Protein AF-A0AAN2BIT8-F1 (afdb_monomer_lite)

InterPro domains:
  IPR032033 Cytochrome P460 [PF16694] (123-231)
  IPR032033 Cytochrome P460 [PF16694] (244-374)
  IPR032033 Cytochrome P460 [PF16694] (417-522)
  IPR032033 Cytochrome P460 [PF16694] (546-663)
  IPR036280 Multiheme cytochrome superfamily [SSF48695] (212-654)
  IPR038142 Cytochrome P460 superfamily [G3DSA:3.50.70.20] (88-238)
  IPR038142 Cytochrome P460 superfamily [G3DSA:3.50.70.20] (239-395)
  IPR038142 Cytochrome P460 superfamily [G3DSA:3.50.70.20] (396-538)
  IPR038142 Cytochrome P460 superfamily [G3DSA:3.50.70.20] (539-670)

Sequence (674 aa):
MKHFAIKGKAPLAKLASVALLASTIVACDGKPITVSVGDSSSMAMSSSSALHQNSSSMMPSSSSEAHSMMSHGHSSSTPAPHEFKAVISDFIGYSDWHETDYSIGATHPYLGGAHLGEASNSDDYMRKTFMNATAYQSKGDSEFAIGSIIVKETFTFAHSEHGLIKTLAPTGGLLAMVKRGGSAYDYAEGWEWFILDNDLKSVLAQGQSPADKNCVSCHELAGNGGNDFVFARSEYEIDTHIFKDYKNWELIDYNTTPQNLDGWAHIDNADLRRTFQKQRLAYPDKHGNMHYPTGTTLIKEITKDGKVEQLVAMVKRGGKFNPEGAHWEYFILDPHDASKVVVNDAGESMRGALTDCNACHSAATGEKGIDHVFKHSDAVFNSHAEKTEYIASNATFSNYKNWHLADYVLGNHNPFIGEAHGNAQPDYVRAVFQNEKAHKMLHDAYYPIGSVIIKETFSTTKGIKKLADAGGVLAMVKRGGNFNPDHNGWEWLELTHEGKISKRSAELKNGACNVCHAKATGSAGIDYSFTKPSEVTTTIHDLKHFKTWPLIGDEKGTGSVHGGHNRKTYKKQGHASPYIFKEGQYPVGTTFVKQVFDSTGNTTRIVAMVKRGGDYDPANNNWEWFILNNDASSITSQGPSLSPTCTSCHAKAAANRGMDYVYPHANDPVPAPH

pLDDT: mean 78.17, std 20.37, range [24.12, 97.69]

Radius of gyration: 34.21 Å; chains: 1; bounding box: 90×78×110 Å

Structure (mmCIF, N/CA/C/O backbone):
data_AF-A0AAN2BIT8-F1
#
_entry.id   AF-A0AAN2BIT8-F1
#
loop_
_atom_site.group_PDB
_atom_site.id
_atom_site.type_symbol
_atom_site.label_atom_id
_atom_site.label_alt_id
_atom_site.label_comp_id
_atom_site.label_asym_id
_atom_site.label_entity_id
_atom_site.label_seq_id
_atom_site.pdbx_PDB_ins_code
_atom_site.Cartn_x
_atom_site.Cartn_y
_atom_site.Cartn_z
_atom_site.occupancy
_atom_site.B_iso_or_equiv
_atom_site.auth_seq_id
_atom_site.auth_comp_id
_atom_site.auth_asym_id
_atom_site.auth_atom_id
_atom_site.pdbx_PDB_model_num
ATOM 1 N N . MET A 1 1 ? -4.187 42.280 34.106 1.00 36.31 1 MET A N 1
ATOM 2 C CA . MET A 1 1 ? -3.660 41.962 32.759 1.00 36.31 1 MET A CA 1
ATOM 3 C C . MET A 1 1 ? -4.830 41.621 31.848 1.00 36.31 1 MET A C 1
ATOM 5 O O . MET A 1 1 ? -5.759 40.956 32.290 1.00 36.31 1 MET A O 1
ATOM 9 N N . LYS A 1 2 ? -4.836 42.202 30.644 1.00 31.88 2 LYS A N 1
ATOM 10 C CA . LYS A 1 2 ? -5.967 42.257 29.704 1.00 31.88 2 LYS A CA 1
ATOM 11 C C . LYS A 1 2 ? -6.343 40.869 29.168 1.00 31.88 2 LYS A C 1
ATOM 13 O O . LYS A 1 2 ? -5.472 40.128 28.733 1.00 31.88 2 LYS A O 1
ATOM 18 N N . HIS A 1 3 ? -7.641 40.565 29.169 1.00 29.56 3 HIS A N 1
ATOM 19 C CA . HIS A 1 3 ? -8.237 39.440 28.445 1.00 29.56 3 HIS A CA 1
ATOM 20 C C . HIS A 1 3 ? -8.382 39.800 26.960 1.00 29.56 3 HIS A C 1
ATOM 22 O O . HIS A 1 3 ? -8.969 40.832 26.640 1.00 29.56 3 HIS A O 1
ATOM 28 N N . PHE A 1 4 ? -7.897 38.937 26.066 1.00 33.56 4 PHE A N 1
ATOM 29 C CA . PHE A 1 4 ? -8.253 38.951 24.647 1.00 33.56 4 PHE A CA 1
ATOM 30 C C . PHE A 1 4 ? -9.130 37.734 24.352 1.00 33.56 4 PHE A C 1
ATOM 32 O O . PHE A 1 4 ? -8.689 36.595 24.461 1.00 33.56 4 PHE A O 1
ATOM 39 N N . ALA A 1 5 ? -10.386 37.996 23.994 1.00 30.45 5 ALA A N 1
ATOM 40 C CA . ALA A 1 5 ? -11.314 37.005 23.471 1.00 30.45 5 ALA A CA 1
ATOM 41 C C . ALA A 1 5 ? -11.189 36.973 21.942 1.00 30.45 5 ALA A C 1
ATOM 43 O O . ALA A 1 5 ? -11.462 37.974 21.279 1.00 30.45 5 ALA A O 1
ATOM 44 N N . ILE A 1 6 ? -10.802 35.828 21.378 1.00 32.44 6 ILE A N 1
ATOM 45 C CA . ILE A 1 6 ? -10.851 35.588 19.932 1.00 32.44 6 ILE A CA 1
ATOM 46 C C . ILE A 1 6 ? -12.163 34.857 19.629 1.00 32.44 6 ILE A C 1
ATOM 48 O O . ILE A 1 6 ? -12.364 33.712 20.027 1.00 32.44 6 ILE A O 1
ATOM 52 N N . LYS A 1 7 ? -13.076 35.538 18.928 1.00 32.81 7 LYS A N 1
ATOM 53 C CA . LYS A 1 7 ? -14.272 34.937 18.323 1.00 32.81 7 LYS A CA 1
ATOM 54 C C . LYS A 1 7 ? -13.868 34.229 17.027 1.00 32.81 7 LYS A C 1
ATOM 56 O O . LYS A 1 7 ? -13.628 34.894 16.022 1.00 32.81 7 LYS A O 1
ATOM 61 N N . GLY A 1 8 ? -13.831 32.899 17.035 1.00 30.59 8 GLY A N 1
ATOM 62 C CA . GLY A 1 8 ? -13.753 32.090 15.817 1.00 30.59 8 GLY A CA 1
ATOM 63 C C . GLY A 1 8 ? -15.141 31.900 15.202 1.00 30.59 8 GLY A C 1
ATOM 64 O O . GLY A 1 8 ? -16.027 31.334 15.837 1.00 30.59 8 GLY A O 1
ATOM 65 N N . LYS A 1 9 ? -15.344 32.391 13.974 1.00 31.92 9 LYS A N 1
ATOM 66 C CA . LYS A 1 9 ? -16.483 32.019 13.120 1.00 31.92 9 LYS A CA 1
ATOM 67 C C . LYS A 1 9 ? -16.228 30.620 12.546 1.00 31.92 9 LYS A C 1
ATOM 69 O O . LYS A 1 9 ? -15.161 30.384 11.991 1.00 31.92 9 LYS A O 1
ATOM 74 N N . ALA A 1 10 ? -17.209 29.727 12.647 1.00 32.00 10 ALA A N 1
ATOM 75 C CA . ALA A 1 10 ? -17.205 28.446 11.941 1.00 32.00 10 ALA A CA 1
ATOM 76 C C . ALA A 1 10 ? -17.382 28.663 10.421 1.00 32.00 10 ALA A C 1
ATOM 78 O O . ALA A 1 10 ? -18.158 29.546 10.035 1.00 32.00 10 ALA A O 1
ATOM 79 N N . PRO A 1 11 ? -16.715 27.886 9.548 1.00 34.66 11 PRO A N 1
ATOM 80 C CA . PRO A 1 11 ? -16.976 27.942 8.118 1.00 34.66 11 PRO A CA 1
ATOM 81 C C . PRO A 1 11 ? -18.232 27.134 7.762 1.00 34.66 11 PRO A C 1
ATOM 83 O O . PRO A 1 11 ? -18.459 26.038 8.273 1.00 34.66 11 PRO A O 1
ATOM 86 N N . LEU A 1 12 ? -19.047 27.699 6.865 1.00 28.14 12 LEU A N 1
ATOM 87 C CA . LEU A 1 12 ? -20.158 27.017 6.206 1.00 28.14 12 LEU A CA 1
ATOM 88 C C . LEU A 1 12 ? -19.642 25.798 5.427 1.00 28.14 12 LEU A C 1
ATOM 90 O O . LEU A 1 12 ? -18.756 25.928 4.581 1.00 28.14 12 LEU A O 1
ATOM 94 N N . ALA A 1 13 ? -20.261 24.642 5.655 1.00 29.44 13 ALA A N 1
ATOM 95 C CA . ALA A 1 13 ? -20.120 23.474 4.799 1.00 29.44 13 ALA A CA 1
ATOM 96 C C . ALA A 1 13 ? -20.706 23.780 3.408 1.00 29.44 13 ALA A C 1
ATOM 98 O O . ALA A 1 13 ? -21.907 24.019 3.267 1.00 29.44 13 ALA A O 1
ATOM 99 N N . LYS A 1 14 ? -19.858 23.792 2.374 1.00 29.41 14 LYS A N 1
ATOM 100 C CA . LYS A 1 14 ? -20.298 23.754 0.974 1.00 29.41 14 LYS A CA 1
ATOM 101 C C . LYS A 1 14 ? -20.756 22.330 0.654 1.00 29.41 14 LYS A C 1
ATOM 103 O O . LYS A 1 14 ? -19.965 21.399 0.769 1.00 29.41 14 LYS A O 1
ATOM 108 N N . LEU A 1 15 ? -22.010 22.180 0.224 1.00 28.23 15 LEU A N 1
ATOM 109 C CA . LEU A 1 15 ? -22.467 20.985 -0.484 1.00 28.23 15 LEU A CA 1
ATOM 110 C C . LEU A 1 15 ? -21.641 20.834 -1.769 1.00 28.23 15 LEU A C 1
ATOM 112 O O . LEU A 1 15 ? -21.741 21.668 -2.670 1.00 28.23 15 LEU A O 1
ATOM 116 N N . ALA A 1 16 ? -20.848 19.770 -1.861 1.00 27.03 16 ALA A N 1
ATOM 117 C CA . ALA A 1 16 ? -20.318 19.300 -3.131 1.00 27.03 16 ALA A CA 1
ATOM 118 C C . ALA A 1 16 ? -21.430 18.510 -3.835 1.00 27.03 16 ALA A C 1
ATOM 120 O O . ALA A 1 16 ? -21.795 17.418 -3.408 1.00 27.03 16 ALA A O 1
ATOM 121 N N . SER A 1 17 ? -22.005 19.091 -4.889 1.00 26.06 17 SER A N 1
ATOM 122 C CA . SER A 1 17 ? -22.783 18.320 -5.858 1.00 26.06 17 SER A CA 1
ATOM 123 C C . SER A 1 17 ? -21.807 17.464 -6.657 1.00 26.06 17 SER A C 1
ATOM 125 O O . SER A 1 17 ? -20.884 17.995 -7.272 1.00 26.06 17 SER A O 1
ATOM 127 N N . VAL A 1 18 ? -22.002 16.148 -6.623 1.00 25.20 18 VAL A N 1
ATOM 128 C CA . VAL A 1 18 ? -21.320 15.200 -7.505 1.00 25.20 18 VAL A CA 1
ATOM 129 C C . VAL A 1 18 ? -21.822 15.468 -8.922 1.00 25.20 18 VAL A C 1
ATOM 131 O O . VAL A 1 18 ? -22.903 15.029 -9.306 1.00 25.20 18 VAL A O 1
ATOM 134 N N . ALA A 1 19 ? -21.065 16.256 -9.682 1.00 25.56 19 ALA A N 1
ATOM 135 C CA . ALA A 1 19 ? -21.217 16.322 -11.123 1.00 25.56 19 ALA A CA 1
ATOM 136 C C . ALA A 1 19 ? -20.549 15.074 -11.705 1.00 25.56 19 ALA A C 1
ATOM 138 O O . ALA A 1 19 ? -19.343 14.877 -11.552 1.00 25.56 19 ALA A O 1
ATOM 139 N N . LEU A 1 20 ? -21.352 14.223 -12.340 1.00 24.12 20 LEU A N 1
ATOM 140 C CA . LEU A 1 20 ? -20.882 13.130 -13.177 1.00 24.12 20 LEU A CA 1
ATOM 141 C C . LEU A 1 20 ? -20.075 13.757 -14.330 1.00 24.12 20 LEU A C 1
ATOM 143 O O . LEU A 1 20 ? -20.645 14.286 -15.283 1.00 24.12 20 LEU A O 1
ATOM 147 N N . LEU A 1 21 ? -18.747 13.774 -14.213 1.00 24.38 21 LEU A N 1
ATOM 148 C CA . LEU A 1 21 ? -17.860 14.102 -15.324 1.00 24.38 21 LEU A CA 1
ATOM 149 C C . LEU A 1 21 ? -17.888 12.910 -16.280 1.00 24.38 21 LEU A C 1
ATOM 151 O O . LEU A 1 21 ? -17.215 11.905 -16.068 1.00 24.38 21 LEU A O 1
ATOM 155 N N . ALA A 1 22 ? -18.716 13.015 -17.316 1.00 25.75 22 ALA A N 1
ATOM 156 C CA . ALA A 1 22 ? -18.582 12.181 -18.494 1.00 25.75 22 ALA A CA 1
ATOM 157 C C . ALA A 1 22 ? -17.252 12.550 -19.163 1.00 25.75 22 ALA A C 1
ATOM 159 O O . ALA A 1 22 ? -17.131 13.608 -19.781 1.00 25.75 22 ALA A O 1
ATOM 160 N N . SER A 1 23 ? -16.241 11.702 -19.000 1.00 25.84 23 SER A N 1
ATOM 161 C CA . SER A 1 23 ? -15.012 11.785 -19.780 1.00 25.84 23 SER A CA 1
ATOM 162 C C . SER A 1 23 ? -15.363 11.520 -21.242 1.00 25.84 23 SER A C 1
ATOM 164 O O . SER A 1 23 ? -15.655 10.391 -21.629 1.00 25.84 23 SER A O 1
ATOM 166 N N . THR A 1 24 ? -15.366 12.566 -22.062 1.00 24.77 24 THR A N 1
ATOM 167 C CA . THR A 1 24 ? -15.382 12.438 -23.519 1.00 24.77 24 THR A CA 1
ATOM 168 C C . THR A 1 24 ? -14.070 11.809 -23.969 1.00 24.77 24 THR A C 1
ATOM 170 O O . THR A 1 24 ? -13.037 12.473 -24.017 1.00 24.77 24 THR A O 1
ATOM 173 N N . ILE A 1 25 ? -14.125 10.522 -24.301 1.00 29.28 25 ILE A N 1
ATOM 174 C CA . ILE A 1 25 ? -13.135 9.867 -25.151 1.00 29.28 25 ILE A CA 1
ATOM 175 C C . ILE A 1 25 ? -13.378 10.397 -26.566 1.00 29.28 25 ILE A C 1
ATOM 177 O O . ILE A 1 25 ? -14.447 10.181 -27.136 1.00 29.28 25 ILE A O 1
ATOM 181 N N . VAL A 1 26 ? -12.407 11.117 -27.128 1.00 26.45 26 VAL A N 1
ATOM 182 C CA . VAL A 1 26 ? -12.390 11.407 -28.564 1.00 26.45 26 VAL A CA 1
ATOM 183 C C . VAL A 1 26 ? -11.864 10.152 -29.255 1.00 26.45 26 VAL A C 1
ATOM 185 O O . VAL A 1 26 ? -10.661 9.918 -29.298 1.00 26.45 26 VAL A O 1
ATOM 188 N N . ALA A 1 27 ? -12.782 9.328 -29.751 1.00 28.80 27 ALA A N 1
ATOM 189 C CA . ALA A 1 27 ? -12.506 8.350 -30.792 1.00 28.80 27 ALA A CA 1
ATOM 190 C C . ALA A 1 27 ? -13.156 8.865 -32.080 1.00 28.80 27 ALA A C 1
ATOM 192 O O . ALA A 1 27 ? -14.337 9.222 -32.082 1.00 28.80 27 ALA A O 1
ATOM 193 N N . CYS A 1 28 ? -12.368 8.955 -33.151 1.00 38.19 28 CYS A N 1
ATOM 194 C CA . CYS A 1 28 ? -12.875 9.252 -34.482 1.00 38.19 28 CYS A CA 1
ATOM 195 C C . CYS A 1 28 ? -13.764 8.091 -34.958 1.00 38.19 28 CYS A C 1
ATOM 197 O O . CYS A 1 28 ? -13.402 6.929 -34.811 1.00 38.19 28 CYS A O 1
ATOM 199 N N . ASP A 1 29 ? -14.915 8.456 -35.518 1.00 34.12 29 ASP A N 1
ATOM 200 C CA . ASP A 1 29 ? -15.907 7.628 -36.207 1.00 34.12 29 ASP A CA 1
ATOM 201 C C . ASP A 1 29 ? -16.678 6.583 -35.385 1.00 34.12 29 ASP A C 1
ATOM 203 O O . ASP A 1 29 ? -16.353 5.403 -35.268 1.00 34.12 29 ASP A O 1
ATOM 207 N N . GLY A 1 30 ? -17.827 7.037 -34.881 1.00 36.44 30 GLY A N 1
ATOM 208 C CA . GLY A 1 30 ? -18.844 6.191 -34.279 1.00 36.44 30 GLY A CA 1
ATOM 209 C C . GLY A 1 30 ? -19.585 5.329 -35.301 1.00 36.44 30 GLY A C 1
ATOM 210 O O . GLY A 1 30 ? -20.369 5.844 -36.095 1.00 36.44 30 GLY A O 1
ATOM 211 N N . LYS A 1 31 ? -19.440 4.006 -35.178 1.00 33.19 31 LYS A N 1
ATOM 212 C CA . LYS A 1 31 ? -20.486 3.010 -35.469 1.00 33.19 31 LYS A CA 1
ATOM 213 C C . LYS A 1 31 ? -20.339 1.811 -34.520 1.00 33.19 31 LYS A C 1
ATOM 215 O O . LYS A 1 31 ? -19.233 1.300 -34.373 1.00 33.19 31 LYS A O 1
ATOM 220 N N . PRO A 1 32 ? -21.424 1.325 -33.893 1.00 28.05 32 PRO A N 1
ATOM 221 C CA . PRO A 1 32 ? -21.366 0.110 -33.091 1.00 28.05 32 PRO A CA 1
ATOM 222 C C . PRO A 1 32 ? -21.348 -1.130 -33.998 1.00 28.05 32 PRO A C 1
ATOM 224 O O . PRO A 1 32 ? -22.242 -1.306 -34.826 1.00 28.05 32 PRO A O 1
ATOM 227 N N . ILE A 1 33 ? -20.354 -2.002 -33.816 1.00 31.72 33 ILE A N 1
ATOM 228 C CA . ILE A 1 33 ? -20.319 -3.355 -34.388 1.00 31.72 33 ILE A CA 1
ATOM 229 C C . ILE A 1 33 ? -20.676 -4.342 -33.275 1.00 31.72 33 ILE A C 1
ATOM 231 O O . ILE A 1 33 ? -20.092 -4.323 -32.195 1.00 31.72 33 ILE A O 1
ATOM 235 N N . THR A 1 34 ? -21.663 -5.196 -33.534 1.00 29.98 34 THR A N 1
ATOM 236 C CA . THR A 1 34 ? -22.058 -6.311 -32.665 1.00 29.98 34 THR A CA 1
ATOM 237 C C . THR A 1 34 ? -21.282 -7.554 -33.092 1.00 29.98 34 THR A C 1
ATOM 239 O O . THR A 1 34 ? -21.367 -7.945 -34.253 1.00 29.98 34 THR A O 1
ATOM 242 N N . VAL A 1 35 ? -20.548 -8.191 -32.174 1.00 29.58 35 VAL A N 1
ATOM 243 C CA . VAL A 1 35 ? -19.902 -9.492 -32.421 1.00 29.58 35 VAL A CA 1
ATOM 244 C C . VAL A 1 35 ? -20.498 -10.529 -31.474 1.00 29.58 35 VAL A C 1
ATOM 246 O O . VAL A 1 35 ? -20.489 -10.363 -30.257 1.00 29.58 35 VAL A O 1
ATOM 249 N N . SER A 1 36 ? -21.055 -11.585 -32.059 1.00 28.91 36 SER A N 1
ATOM 250 C CA . SER A 1 36 ? -21.578 -12.768 -31.380 1.00 28.91 36 SER A CA 1
ATOM 251 C C . SER A 1 36 ? -20.444 -13.713 -30.984 1.00 28.91 36 SER A C 1
ATOM 253 O O . SER A 1 36 ? -19.632 -14.087 -31.830 1.00 28.91 36 SER A O 1
ATOM 255 N N . VAL A 1 37 ? -20.426 -14.131 -29.719 1.00 28.33 37 VAL A N 1
ATOM 256 C CA . VAL A 1 37 ? -19.496 -15.134 -29.182 1.00 28.33 37 VAL A CA 1
ATOM 257 C C . VAL A 1 37 ? -20.013 -16.530 -29.541 1.00 28.33 37 VAL A C 1
ATOM 259 O O . VAL A 1 37 ? -21.152 -16.863 -29.219 1.00 28.33 37 VAL A O 1
ATOM 262 N N . GLY A 1 38 ? -19.192 -17.314 -30.242 1.00 27.02 38 GLY A N 1
ATOM 263 C CA . GLY A 1 38 ? -19.432 -18.724 -30.548 1.00 27.02 38 GLY A CA 1
ATOM 264 C C . GLY A 1 38 ? -18.511 -19.622 -29.725 1.00 27.02 38 GLY A C 1
ATOM 265 O O . GLY A 1 38 ? -17.331 -19.318 -29.563 1.00 27.02 38 GLY A O 1
ATOM 266 N N . ASP A 1 39 ? -19.092 -20.697 -29.201 1.00 28.48 39 ASP A N 1
ATOM 267 C CA . ASP A 1 39 ? -18.538 -21.595 -28.192 1.00 28.48 39 ASP A CA 1
ATOM 268 C C . ASP A 1 39 ? -17.277 -22.376 -28.591 1.00 28.48 39 ASP A C 1
ATOM 270 O O . ASP A 1 39 ? -17.033 -22.752 -29.737 1.00 28.48 39 ASP A O 1
ATOM 274 N N . SER A 1 40 ? -16.522 -22.671 -27.537 1.00 32.50 40 SER A N 1
ATOM 275 C CA . SER A 1 40 ? -15.320 -23.490 -27.424 1.00 32.50 40 SER A CA 1
ATOM 276 C C . SER A 1 40 ? -15.476 -24.952 -27.858 1.00 32.50 40 SER A C 1
ATOM 278 O O . SER A 1 40 ? -16.440 -25.619 -27.481 1.00 32.50 40 SER A O 1
ATOM 280 N N . SER A 1 41 ? -14.421 -25.515 -28.458 1.00 31.14 41 SER A N 1
ATOM 281 C CA . SER A 1 41 ? -14.146 -26.952 -28.360 1.00 31.14 41 SER A CA 1
ATOM 282 C C . SER A 1 41 ? -12.647 -27.258 -28.316 1.00 31.14 41 SER A C 1
ATOM 284 O O . SER A 1 41 ? -11.866 -26.808 -29.150 1.00 31.14 41 SER A O 1
ATOM 286 N N . SER A 1 42 ? -12.305 -28.056 -27.311 1.00 35.31 42 SER A N 1
ATOM 287 C CA . SER A 1 42 ? -11.027 -28.662 -26.945 1.00 35.31 42 SER A CA 1
ATOM 288 C C . SER A 1 42 ? -10.290 -29.399 -28.067 1.00 35.31 42 SER A C 1
ATOM 290 O O . SER A 1 42 ? -10.913 -30.193 -28.772 1.00 35.31 42 SER A O 1
ATOM 292 N N . MET A 1 43 ? -8.953 -29.313 -28.092 1.00 31.34 43 MET A N 1
ATOM 293 C CA . MET A 1 43 ? -8.115 -30.400 -28.611 1.00 31.34 43 MET A CA 1
ATOM 294 C C . MET A 1 43 ? -6.849 -30.631 -27.784 1.00 31.34 43 MET A C 1
ATOM 296 O O . MET A 1 43 ? -6.235 -29.716 -27.242 1.00 31.34 43 MET A O 1
ATOM 300 N N . ALA A 1 44 ? -6.550 -31.922 -27.663 1.00 29.75 44 ALA A N 1
ATOM 301 C CA . ALA A 1 44 ? -5.569 -32.550 -26.802 1.00 29.75 44 ALA A CA 1
ATOM 302 C C . ALA A 1 44 ? -4.126 -32.371 -27.295 1.00 29.75 44 ALA A C 1
ATOM 304 O O . ALA A 1 44 ? -3.859 -32.292 -28.491 1.00 29.75 44 ALA A O 1
ATOM 305 N N . MET A 1 45 ? -3.196 -32.371 -26.341 1.00 28.03 45 MET A N 1
ATOM 306 C CA . MET A 1 45 ? -1.759 -32.357 -26.587 1.00 28.03 45 MET A CA 1
ATOM 307 C C . MET A 1 45 ? -1.231 -33.757 -26.915 1.00 28.03 45 MET A C 1
ATOM 309 O O . MET A 1 45 ? -1.475 -34.705 -26.170 1.00 28.03 45 MET A O 1
ATOM 313 N N . SER A 1 46 ? -0.425 -33.858 -27.971 1.00 30.27 46 SER A N 1
ATOM 314 C CA . SER A 1 46 ? 0.506 -34.967 -28.188 1.00 30.27 46 SER A CA 1
ATOM 315 C C . SER A 1 46 ? 1.923 -34.417 -28.314 1.00 30.27 46 SER A C 1
ATOM 317 O O . SER A 1 46 ? 2.199 -33.580 -29.171 1.00 30.27 46 SER A O 1
ATOM 319 N N . SER A 1 47 ? 2.807 -34.888 -27.443 1.00 30.31 47 SER A N 1
ATOM 320 C CA . SER A 1 47 ? 4.233 -34.594 -27.426 1.00 30.31 47 SER A CA 1
ATOM 321 C C . SER A 1 47 ? 4.983 -35.460 -28.441 1.00 30.31 47 SER A C 1
ATOM 323 O O . SER A 1 47 ? 4.791 -36.673 -28.503 1.00 30.31 47 SER A O 1
ATOM 325 N N . SER A 1 48 ? 5.899 -34.852 -29.193 1.00 30.83 48 SER A N 1
ATOM 326 C CA . SER A 1 48 ? 6.951 -35.584 -29.899 1.00 30.83 48 SER A CA 1
ATOM 327 C C . SER A 1 48 ? 8.272 -34.835 -29.788 1.00 30.83 48 SER A C 1
ATOM 329 O O . SER A 1 48 ? 8.432 -33.722 -30.283 1.00 30.83 48 SER A O 1
ATOM 331 N N . SER A 1 49 ? 9.201 -35.485 -29.104 1.00 32.34 49 SER A N 1
ATOM 332 C CA . SER A 1 49 ? 10.613 -35.169 -28.969 1.00 32.34 49 SER A CA 1
ATOM 333 C C . SER A 1 49 ? 11.357 -35.412 -30.285 1.00 32.34 49 SER A C 1
ATOM 335 O O . SER A 1 49 ? 11.200 -36.464 -30.903 1.00 32.34 49 SER A O 1
ATOM 337 N N . ALA A 1 50 ? 12.226 -34.480 -30.678 1.00 31.16 50 ALA A N 1
ATOM 338 C CA . ALA A 1 50 ? 13.229 -34.719 -31.709 1.00 31.16 50 ALA A CA 1
ATOM 339 C C . ALA A 1 50 ? 14.549 -34.026 -31.353 1.00 31.16 50 ALA A C 1
ATOM 341 O O . ALA A 1 50 ? 14.600 -32.836 -31.053 1.00 31.16 50 ALA A O 1
ATOM 342 N N . LEU A 1 51 ? 15.602 -34.841 -31.360 1.00 30.19 51 LEU A N 1
ATOM 343 C CA . LEU A 1 51 ? 17.004 -34.500 -31.167 1.00 30.19 51 LEU A CA 1
ATOM 344 C C . LEU A 1 51 ? 17.519 -33.563 -32.270 1.00 30.19 51 LEU A C 1
ATOM 346 O O . LEU A 1 51 ? 17.220 -33.767 -33.448 1.00 30.19 51 LEU A O 1
ATOM 350 N N . HIS A 1 52 ? 18.389 -32.618 -31.908 1.00 30.72 52 HIS A N 1
ATOM 351 C CA . HIS A 1 52 ? 19.235 -31.909 -32.866 1.00 30.72 52 HIS A CA 1
ATOM 352 C C . HIS A 1 52 ? 20.714 -32.203 -32.626 1.00 30.72 52 HIS A C 1
ATOM 354 O O . HIS A 1 52 ? 21.245 -32.048 -31.527 1.00 30.72 52 HIS A O 1
ATOM 360 N N . GLN A 1 53 ? 21.332 -32.703 -33.694 1.00 30.48 53 GLN A N 1
ATOM 361 C CA . GLN A 1 53 ? 22.746 -32.999 -33.829 1.00 30.48 53 GLN A CA 1
ATOM 362 C C . GLN A 1 53 ? 23.505 -31.730 -34.228 1.00 30.48 53 GLN A C 1
ATOM 364 O O . GLN A 1 53 ? 23.045 -30.946 -35.053 1.00 30.48 53 GLN A O 1
ATOM 369 N N . ASN A 1 54 ? 24.691 -31.586 -33.641 1.00 31.34 54 ASN A N 1
ATOM 370 C CA . ASN A 1 54 ? 25.722 -30.624 -34.005 1.00 31.34 54 ASN A CA 1
ATOM 371 C C . ASN A 1 54 ? 26.197 -30.813 -35.449 1.00 31.34 54 ASN A C 1
ATOM 373 O O . ASN A 1 54 ? 26.550 -31.926 -35.842 1.00 31.34 54 ASN A O 1
ATOM 377 N N . SER A 1 55 ? 26.392 -29.705 -36.159 1.00 32.75 55 SER A N 1
ATOM 378 C CA . SER A 1 55 ? 27.318 -29.655 -37.290 1.00 32.75 55 SER A CA 1
ATOM 379 C C . SER A 1 55 ? 27.969 -28.278 -37.397 1.00 32.75 55 SER A C 1
ATOM 381 O O . SER A 1 55 ? 27.330 -27.289 -37.745 1.00 32.75 55 SER A O 1
ATOM 383 N N . SER A 1 56 ? 29.262 -28.261 -37.082 1.00 31.16 56 SER A N 1
ATOM 384 C CA . SER A 1 56 ? 30.217 -27.185 -37.333 1.00 31.16 56 SER A CA 1
ATOM 385 C C . SER A 1 56 ? 30.701 -27.220 -38.788 1.00 31.16 56 SER A C 1
ATOM 387 O O . SER A 1 56 ? 31.043 -28.290 -39.286 1.00 31.16 56 SER A O 1
ATOM 389 N N . SER A 1 57 ? 30.856 -26.061 -39.428 1.00 33.75 57 SER A N 1
ATOM 390 C CA . SER A 1 57 ? 31.757 -25.864 -40.581 1.00 33.75 57 SER A CA 1
ATOM 391 C C . SER A 1 57 ? 32.130 -24.380 -40.660 1.00 33.75 57 SER A C 1
ATOM 393 O O . SER A 1 57 ? 31.258 -23.532 -40.806 1.00 33.75 57 SER A O 1
ATOM 395 N N . MET A 1 58 ? 33.356 -24.010 -40.289 1.00 32.41 58 MET A N 1
ATOM 396 C CA . MET A 1 58 ? 34.501 -23.808 -41.194 1.00 32.41 58 MET A CA 1
ATOM 397 C C . MET A 1 58 ? 34.272 -22.718 -42.252 1.00 32.41 58 MET A C 1
ATOM 399 O O . MET A 1 58 ? 33.672 -22.955 -43.294 1.00 32.41 58 MET A O 1
ATOM 403 N N . MET A 1 59 ? 34.834 -21.538 -41.975 1.00 34.72 59 MET A N 1
ATOM 404 C CA . MET A 1 59 ? 35.123 -20.502 -42.967 1.00 34.72 59 MET A CA 1
ATOM 405 C C . MET A 1 59 ? 36.430 -20.808 -43.707 1.00 34.72 59 MET A C 1
ATOM 407 O O . MET A 1 59 ? 37.382 -21.268 -43.068 1.00 34.72 59 MET A O 1
ATOM 411 N N . PRO A 1 60 ? 36.545 -20.423 -44.986 1.00 41.66 60 PRO A N 1
ATOM 412 C CA . PRO A 1 60 ? 37.823 -20.088 -45.581 1.00 41.66 60 PRO A CA 1
ATOM 413 C C . PRO A 1 60 ? 37.929 -18.590 -45.897 1.00 41.66 60 PRO A C 1
ATOM 415 O O . PRO A 1 60 ? 36.980 -17.922 -46.302 1.00 41.66 60 PRO A O 1
ATOM 418 N N . SER A 1 61 ? 39.139 -18.097 -45.676 1.00 34.59 61 SER A N 1
ATOM 419 C CA . SER A 1 61 ? 39.671 -16.786 -46.019 1.00 34.59 61 SER A CA 1
ATOM 420 C C . SER A 1 61 ? 40.159 -16.719 -47.476 1.00 34.59 61 SER A C 1
ATOM 422 O O . SER A 1 61 ? 40.162 -17.727 -48.182 1.00 34.59 61 SER A O 1
ATOM 424 N N . SER A 1 62 ? 40.681 -15.536 -47.843 1.00 32.56 62 SER A N 1
ATOM 425 C CA . SER A 1 62 ? 41.389 -15.143 -49.083 1.00 32.56 62 SER A CA 1
ATOM 426 C C . SER A 1 62 ? 40.479 -14.562 -50.173 1.00 32.56 62 SER A C 1
ATOM 428 O O . SER A 1 62 ? 39.337 -14.972 -50.312 1.00 32.56 62 SER A O 1
ATOM 430 N N . SER A 1 63 ? 40.876 -13.588 -50.987 1.00 35.53 63 SER A N 1
ATOM 431 C CA . SER A 1 63 ? 42.006 -12.652 -51.014 1.00 35.53 63 SER A CA 1
ATOM 432 C C . SER A 1 63 ? 41.706 -11.641 -52.125 1.00 35.53 63 SER A C 1
ATOM 434 O O . SER A 1 63 ? 40.940 -11.912 -53.045 1.00 35.53 63 SER A O 1
ATOM 436 N N . SER A 1 64 ? 42.333 -10.479 -52.020 1.00 36.97 64 SER A N 1
ATOM 437 C CA . SER A 1 64 ? 42.369 -9.394 -52.998 1.00 36.97 64 SER A CA 1
ATOM 438 C C . SER A 1 64 ? 42.857 -9.814 -54.387 1.00 36.97 64 SER A C 1
ATOM 440 O O . SER A 1 64 ? 43.904 -10.447 -54.472 1.00 36.97 64 SER A O 1
ATOM 442 N N . GLU A 1 65 ? 42.217 -9.309 -55.444 1.00 33.94 65 GLU A N 1
ATOM 443 C CA . GLU A 1 65 ? 42.890 -8.934 -56.694 1.00 33.94 65 GLU A CA 1
ATOM 444 C C . GLU A 1 65 ? 42.052 -7.917 -57.486 1.00 33.94 65 GLU A C 1
ATOM 446 O O . GLU A 1 65 ? 40.832 -8.023 -57.600 1.00 33.94 65 GLU A O 1
ATOM 451 N N . ALA A 1 66 ? 42.732 -6.890 -57.989 1.00 37.91 66 ALA A N 1
ATOM 452 C CA . ALA A 1 66 ? 42.193 -5.822 -58.815 1.00 37.91 66 ALA A CA 1
ATOM 453 C C . ALA A 1 66 ? 42.576 -6.074 -60.277 1.00 37.91 66 ALA A C 1
ATOM 455 O O . ALA A 1 66 ? 43.734 -6.385 -60.520 1.00 37.91 66 ALA A O 1
ATOM 456 N N . HIS A 1 67 ? 41.665 -5.852 -61.236 1.00 32.28 67 HIS A N 1
ATOM 457 C CA . HIS A 1 67 ? 41.998 -5.318 -62.567 1.00 32.28 67 HIS A CA 1
ATOM 458 C C . HIS A 1 67 ? 40.756 -4.903 -63.388 1.00 32.28 67 HIS A C 1
ATOM 460 O O . HIS A 1 67 ? 39.855 -5.688 -63.645 1.00 32.28 67 HIS A O 1
ATOM 466 N N . SER A 1 68 ? 40.791 -3.638 -63.823 1.00 33.94 68 SER A N 1
ATOM 467 C CA . SER A 1 68 ? 40.506 -3.092 -65.164 1.00 33.94 68 SER A CA 1
ATOM 468 C C . SER A 1 68 ? 39.242 -3.476 -65.963 1.00 33.94 68 SER A C 1
ATOM 470 O O . SER A 1 68 ? 39.156 -4.530 -66.577 1.00 33.94 68 SER A O 1
ATOM 472 N N . MET A 1 69 ? 38.371 -2.464 -66.088 1.00 38.28 69 MET A N 1
ATOM 473 C CA . MET A 1 69 ? 37.628 -1.974 -67.268 1.00 38.28 69 MET A CA 1
ATOM 474 C C . MET A 1 69 ? 37.296 -2.928 -68.429 1.00 38.28 69 MET A C 1
ATOM 476 O O . MET A 1 69 ? 38.178 -3.265 -69.210 1.00 38.28 69 MET A O 1
ATOM 480 N N . MET A 1 70 ? 35.990 -3.102 -68.690 1.00 34.88 70 MET A N 1
ATOM 481 C CA . MET A 1 70 ? 35.383 -2.864 -70.011 1.00 34.88 70 MET A CA 1
ATOM 482 C C . MET A 1 70 ? 33.914 -2.429 -69.887 1.00 34.88 70 MET A C 1
ATOM 484 O O . MET A 1 70 ? 33.118 -3.017 -69.163 1.00 34.88 70 MET A O 1
ATOM 488 N N . SER A 1 71 ? 33.590 -1.360 -70.615 1.00 39.56 71 SER A N 1
ATOM 489 C CA . SER A 1 71 ? 32.264 -0.772 -70.800 1.00 39.56 71 SER A CA 1
ATOM 490 C C . SER A 1 71 ? 31.473 -1.585 -71.822 1.00 39.56 71 SER A C 1
ATOM 492 O O . SER A 1 71 ? 31.851 -1.605 -72.993 1.00 39.56 71 SER A O 1
ATOM 494 N N . HIS A 1 72 ? 30.379 -2.220 -71.398 1.00 36.09 72 HIS A N 1
ATOM 495 C CA . HIS A 1 72 ? 29.315 -2.715 -72.275 1.00 36.09 72 HIS A CA 1
ATOM 496 C C . HIS A 1 72 ? 27.970 -2.212 -71.748 1.00 36.09 72 HIS A C 1
ATOM 498 O O . HIS A 1 72 ? 27.582 -2.502 -70.618 1.00 36.09 72 HIS A O 1
ATOM 504 N N . GLY A 1 73 ? 27.269 -1.441 -72.584 1.00 47.09 73 GLY A N 1
ATOM 505 C CA . GLY A 1 73 ? 25.933 -0.932 -72.303 1.00 47.09 73 GLY A CA 1
ATOM 506 C C . GLY A 1 73 ? 24.964 -2.076 -72.024 1.00 47.09 73 GLY A C 1
ATOM 507 O O . GLY A 1 73 ? 24.690 -2.896 -72.898 1.00 47.09 73 GLY A O 1
ATOM 508 N N . HIS A 1 74 ? 24.461 -2.124 -70.795 1.00 39.06 74 HIS A N 1
ATOM 509 C CA . HIS A 1 74 ? 23.324 -2.944 -70.409 1.00 39.06 74 HIS A CA 1
ATOM 510 C C . HIS A 1 74 ? 22.105 -2.039 -70.276 1.00 39.06 74 HIS A C 1
ATOM 512 O O . HIS A 1 74 ? 22.109 -1.064 -69.528 1.00 39.06 74 HIS A O 1
ATOM 518 N N . SER A 1 75 ? 21.067 -2.388 -71.032 1.00 41.25 75 SER A N 1
ATOM 519 C CA . SER A 1 75 ? 19.688 -1.986 -70.785 1.00 41.25 75 SER A CA 1
ATOM 520 C C . SER A 1 75 ? 19.387 -2.164 -69.296 1.00 41.25 75 SER A C 1
ATOM 522 O O . SER A 1 75 ? 19.352 -3.294 -68.810 1.00 41.25 75 SER A O 1
ATOM 524 N N . SER A 1 76 ? 19.201 -1.058 -68.574 1.00 41.22 76 SER A N 1
ATOM 525 C CA . SER A 1 76 ? 18.832 -1.058 -67.162 1.00 41.22 76 SER A CA 1
ATOM 526 C C . SER A 1 76 ? 17.390 -1.545 -67.016 1.00 41.22 76 SER A C 1
ATOM 528 O O . SER A 1 76 ? 16.451 -0.755 -66.927 1.00 41.22 76 SER A O 1
ATOM 530 N N . SER A 1 77 ? 17.193 -2.861 -66.995 1.00 41.25 77 SER A N 1
ATOM 531 C CA . SER A 1 77 ? 16.067 -3.417 -66.258 1.00 41.25 77 SER A CA 1
ATOM 532 C C . SER A 1 77 ? 16.368 -3.153 -64.788 1.00 41.25 77 SER A C 1
ATOM 534 O O . SER A 1 77 ? 17.210 -3.839 -64.206 1.00 41.25 77 SER A O 1
ATOM 536 N N . THR A 1 78 ? 15.764 -2.110 -64.217 1.00 45.66 78 THR A N 1
ATOM 537 C CA . THR A 1 78 ? 15.775 -1.878 -62.771 1.00 45.66 78 THR A CA 1
ATOM 538 C C . THR A 1 78 ? 15.428 -3.212 -62.108 1.00 45.66 78 THR A C 1
ATOM 540 O O . THR A 1 78 ? 14.363 -3.754 -62.424 1.00 45.66 78 THR A O 1
ATOM 543 N N . PRO A 1 79 ? 16.319 -3.807 -61.291 1.00 53.34 79 PRO A N 1
ATOM 544 C CA . PRO A 1 79 ? 15.996 -5.030 -60.573 1.00 53.34 79 PRO A CA 1
ATOM 545 C C . PRO A 1 79 ? 14.676 -4.794 -59.851 1.00 53.34 79 PRO A C 1
ATOM 547 O O . PRO A 1 79 ? 14.514 -3.746 -59.222 1.00 53.34 79 PRO A O 1
ATOM 550 N N . ALA A 1 80 ? 13.719 -5.714 -59.998 1.00 53.69 80 ALA A N 1
ATOM 551 C CA . ALA A 1 80 ? 12.479 -5.622 -59.243 1.00 53.69 80 ALA A CA 1
ATOM 552 C C . ALA A 1 80 ? 12.852 -5.415 -57.763 1.00 53.69 80 ALA A C 1
ATOM 554 O O . ALA A 1 80 ? 13.732 -6.137 -57.277 1.00 53.69 80 ALA A O 1
ATOM 555 N N . PRO A 1 81 ? 12.284 -4.404 -57.082 1.00 59.75 81 PRO A N 1
ATOM 556 C CA . PRO A 1 81 ? 12.674 -4.084 -55.718 1.00 59.75 81 PRO A CA 1
ATOM 557 C C . PRO A 1 81 ? 12.549 -5.342 -54.857 1.00 59.75 81 PRO A C 1
ATOM 559 O O . PRO A 1 81 ? 11.517 -6.012 -54.868 1.00 59.75 81 PRO A O 1
ATOM 562 N N . HIS A 1 82 ? 13.642 -5.690 -54.180 1.00 78.62 82 HIS A N 1
ATOM 563 C CA 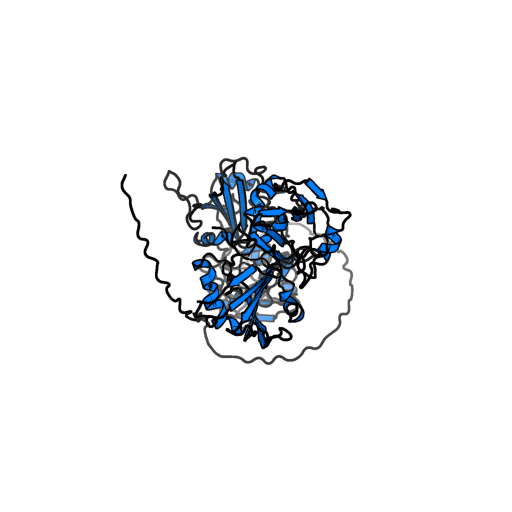. HIS A 1 82 ? 13.733 -6.858 -53.311 1.00 78.62 82 HIS A CA 1
ATOM 564 C C . HIS A 1 82 ? 12.648 -6.758 -52.227 1.00 78.62 82 HIS A C 1
ATOM 566 O O . HIS A 1 82 ? 12.591 -5.755 -51.528 1.00 78.62 82 HIS A O 1
ATOM 572 N N . GLU A 1 83 ? 11.768 -7.753 -52.102 1.00 88.25 83 GLU A N 1
ATOM 573 C CA . GLU A 1 83 ? 10.645 -7.742 -51.150 1.00 88.25 83 GLU A CA 1
ATOM 574 C C . GLU A 1 83 ? 10.889 -8.774 -50.037 1.00 88.25 83 GLU A C 1
ATOM 576 O O . GLU A 1 83 ? 11.190 -9.934 -50.322 1.00 88.25 83 GLU A O 1
ATOM 581 N N . PHE A 1 84 ? 10.720 -8.376 -48.773 1.00 92.81 84 PHE A N 1
ATOM 582 C CA . PHE A 1 84 ? 10.789 -9.258 -47.604 1.00 92.81 84 PHE A CA 1
ATOM 583 C C . PHE A 1 84 ? 9.403 -9.452 -46.976 1.00 92.81 84 PHE A C 1
ATOM 585 O O . PHE A 1 84 ? 8.845 -8.533 -46.380 1.00 92.81 84 PHE A O 1
ATOM 592 N N . LYS A 1 85 ? 8.836 -10.658 -47.091 1.00 92.94 85 LYS A N 1
ATOM 593 C CA . LYS A 1 85 ? 7.532 -10.998 -46.499 1.00 92.94 85 LYS A CA 1
ATOM 594 C C . LYS A 1 85 ? 7.743 -11.736 -45.187 1.00 92.94 85 LYS A C 1
ATOM 596 O O . LYS A 1 85 ? 8.099 -12.911 -45.222 1.00 92.94 85 LYS A O 1
ATOM 601 N N . ALA A 1 86 ? 7.499 -11.063 -44.067 1.00 94.94 86 ALA A N 1
ATOM 602 C CA . ALA A 1 86 ? 7.613 -11.706 -42.768 1.00 94.94 86 ALA A CA 1
ATOM 603 C C . ALA A 1 86 ? 6.542 -12.787 -42.570 1.00 94.94 86 ALA A C 1
ATOM 605 O O . ALA A 1 86 ? 5.383 -12.636 -42.966 1.00 94.94 86 ALA A O 1
ATOM 606 N N . VAL A 1 87 ? 6.940 -13.864 -41.909 1.00 95.12 87 VAL A N 1
ATOM 607 C CA . VAL A 1 87 ? 6.095 -14.951 -41.416 1.00 95.12 87 VAL A CA 1
ATOM 608 C C . VAL A 1 87 ? 6.294 -15.111 -39.908 1.00 95.12 87 VAL A C 1
ATOM 610 O O . VAL A 1 87 ? 7.228 -14.563 -39.333 1.00 95.12 87 VAL A O 1
ATOM 613 N N . ILE A 1 88 ? 5.431 -15.885 -39.238 1.00 96.50 88 ILE A N 1
ATOM 614 C CA . ILE A 1 88 ? 5.480 -16.013 -37.771 1.00 96.50 88 ILE A CA 1
ATOM 615 C C . ILE A 1 88 ? 6.853 -16.473 -37.245 1.00 96.50 88 ILE A C 1
ATOM 617 O O . ILE A 1 88 ? 7.297 -16.012 -36.196 1.00 96.50 88 ILE A O 1
ATOM 621 N N . SER A 1 89 ? 7.562 -17.324 -37.998 1.00 96.75 89 SER A N 1
ATOM 622 C CA . SER A 1 89 ? 8.896 -17.804 -37.622 1.00 96.75 89 SER A CA 1
ATOM 623 C C . SER A 1 89 ? 9.956 -16.706 -37.574 1.00 96.75 89 SER A C 1
ATOM 625 O O . SER A 1 89 ? 10.937 -16.876 -36.860 1.00 96.75 89 SER A O 1
ATOM 627 N N . ASP A 1 90 ? 9.756 -15.583 -38.269 1.00 97.69 90 ASP A N 1
ATOM 628 C CA . ASP A 1 90 ? 10.694 -14.456 -38.258 1.00 97.69 90 ASP A CA 1
ATOM 629 C C . ASP A 1 90 ? 10.642 -13.657 -36.949 1.00 97.69 90 ASP A C 1
ATOM 631 O O . ASP A 1 90 ? 11.559 -12.893 -36.668 1.00 97.69 90 ASP A O 1
ATOM 635 N N . PHE A 1 91 ? 9.595 -13.834 -36.133 1.00 97.25 91 PHE A N 1
ATOM 636 C CA . PHE A 1 91 ? 9.458 -13.195 -34.818 1.00 97.25 91 PHE A CA 1
ATOM 637 C C . PHE A 1 91 ? 9.881 -14.116 -33.663 1.00 97.25 91 PHE A C 1
ATOM 639 O O . PHE A 1 91 ? 10.000 -13.666 -32.522 1.00 97.25 91 PHE A O 1
ATOM 646 N N . ILE A 1 92 ? 10.097 -15.412 -33.919 1.00 94.56 92 ILE A N 1
ATOM 647 C CA . ILE A 1 92 ? 10.504 -16.362 -32.879 1.00 94.56 92 ILE A CA 1
ATOM 648 C C . ILE A 1 92 ? 11.914 -16.007 -32.398 1.00 94.56 92 ILE A C 1
ATOM 650 O O . ILE A 1 92 ? 12.834 -15.828 -33.192 1.00 94.56 92 ILE A O 1
ATOM 654 N N . GLY A 1 93 ? 12.080 -15.916 -31.077 1.00 93.38 93 GLY A N 1
ATOM 655 C CA . GLY A 1 93 ? 13.352 -15.532 -30.462 1.00 93.38 93 GLY A CA 1
ATOM 656 C C . GLY A 1 93 ? 13.619 -14.024 -30.464 1.00 93.38 93 GLY A C 1
ATOM 657 O O . GLY A 1 93 ? 14.748 -13.623 -30.202 1.00 93.38 93 GLY A O 1
ATOM 658 N N . TYR A 1 94 ? 12.609 -13.176 -30.717 1.00 94.75 94 TYR A N 1
ATOM 659 C CA . TYR A 1 94 ? 12.781 -11.715 -30.680 1.00 94.75 94 TYR A CA 1
ATOM 660 C C . TYR A 1 94 ? 13.359 -11.199 -29.352 1.00 94.75 94 TYR A C 1
ATOM 662 O O . TYR A 1 94 ? 14.015 -10.162 -29.327 1.00 94.75 94 TYR A O 1
ATOM 670 N N . SER A 1 95 ? 13.127 -11.914 -28.247 1.00 90.25 95 SER A N 1
ATOM 671 C CA . SER A 1 95 ? 13.650 -11.569 -26.922 1.00 90.25 95 SER A CA 1
ATOM 672 C C . SER A 1 95 ? 15.176 -11.633 -26.832 1.00 90.25 95 SER A C 1
ATOM 674 O O . SER A 1 95 ? 15.745 -11.047 -25.918 1.00 90.25 95 SER A O 1
ATOM 676 N N . ASP A 1 96 ? 15.833 -12.327 -27.765 1.00 91.06 96 ASP A N 1
ATOM 677 C CA . ASP A 1 96 ? 17.294 -12.421 -27.847 1.00 91.06 96 ASP A CA 1
ATOM 678 C C . ASP A 1 96 ? 17.898 -11.356 -28.782 1.00 91.06 96 ASP A C 1
ATOM 680 O O . ASP A 1 96 ? 19.114 -11.301 -28.976 1.00 91.06 96 ASP A O 1
ATOM 684 N N . TRP A 1 97 ? 17.061 -10.517 -29.399 1.00 93.94 97 TRP A N 1
ATOM 685 C CA . TRP A 1 97 ? 17.502 -9.427 -30.266 1.00 93.94 97 TRP A CA 1
ATOM 686 C C . TRP A 1 97 ? 17.971 -8.205 -29.461 1.00 93.94 97 TRP A C 1
ATOM 688 O O . TRP A 1 97 ? 17.964 -8.190 -28.231 1.00 93.94 97 TRP A O 1
ATOM 698 N N . HIS A 1 98 ? 18.387 -7.141 -30.153 1.00 91.69 98 HIS A N 1
ATOM 699 C CA . HIS A 1 98 ? 18.854 -5.926 -29.494 1.00 91.69 98 HIS A CA 1
ATOM 700 C C . HIS A 1 98 ? 17.692 -5.178 -28.833 1.00 91.69 98 HIS A C 1
ATOM 702 O O . HIS A 1 98 ? 16.863 -4.597 -29.531 1.00 91.69 98 HIS A O 1
ATOM 708 N N . GLU A 1 99 ? 17.657 -5.133 -27.500 1.00 89.62 99 GLU A N 1
ATOM 709 C CA . GLU A 1 99 ? 16.766 -4.232 -26.761 1.00 89.62 99 GLU A CA 1
ATOM 710 C C . GLU A 1 99 ? 17.177 -2.772 -27.026 1.00 89.62 99 GLU A C 1
ATOM 712 O O . GLU A 1 99 ? 18.316 -2.369 -26.776 1.00 89.62 99 GLU A O 1
ATOM 717 N N . THR A 1 100 ? 16.261 -1.970 -27.567 1.00 87.50 100 THR A N 1
ATOM 718 C CA . THR A 1 100 ? 16.511 -0.563 -27.925 1.00 87.50 100 THR A CA 1
ATOM 719 C C . THR A 1 100 ? 15.741 0.426 -27.070 1.00 87.50 100 THR A C 1
ATOM 721 O O . THR A 1 100 ? 16.121 1.597 -27.000 1.00 87.50 100 THR A O 1
ATOM 724 N N . ASP A 1 101 ? 14.674 -0.027 -26.420 1.00 87.00 101 ASP A N 1
ATOM 725 C CA . ASP A 1 101 ? 13.943 0.773 -25.452 1.00 87.00 101 ASP A CA 1
ATOM 726 C C . ASP A 1 101 ? 13.383 -0.092 -24.329 1.00 87.00 101 ASP A C 1
ATOM 728 O O . ASP A 1 101 ? 12.939 -1.219 -24.558 1.00 87.00 101 ASP A O 1
ATOM 732 N N . TYR A 1 102 ? 13.374 0.494 -23.136 1.00 87.19 102 TYR A N 1
ATOM 733 C CA . TYR A 1 102 ? 12.734 -0.058 -21.961 1.00 87.19 102 TYR A CA 1
ATOM 734 C C . TYR A 1 102 ? 12.154 1.079 -21.117 1.00 87.19 102 TYR A C 1
ATOM 736 O O . TYR A 1 102 ? 12.879 1.957 -20.623 1.00 87.19 102 TYR A O 1
ATOM 744 N N . SER A 1 103 ? 10.828 1.095 -20.996 1.00 85.31 103 SER A N 1
ATOM 745 C CA . SER A 1 103 ? 10.076 2.221 -20.448 1.00 85.31 103 SER A CA 1
ATOM 746 C C . SER A 1 103 ? 8.838 1.759 -19.680 1.00 85.31 103 SER A C 1
ATOM 748 O O . SER A 1 103 ? 8.278 0.696 -19.946 1.00 85.31 103 SER A O 1
ATOM 750 N N . ILE A 1 104 ? 8.345 2.595 -18.772 1.00 82.69 104 ILE A N 1
ATOM 751 C CA . ILE A 1 104 ? 6.984 2.461 -18.231 1.00 82.69 104 ILE A CA 1
ATOM 752 C C . ILE A 1 104 ? 5.948 3.010 -19.231 1.00 82.69 104 ILE A C 1
ATOM 754 O O . ILE A 1 104 ? 6.308 3.681 -20.205 1.00 82.69 104 ILE A O 1
ATOM 758 N N . GLY A 1 105 ? 4.657 2.760 -18.996 1.00 67.31 105 GLY A N 1
ATOM 759 C CA . GLY A 1 105 ? 3.564 3.226 -19.861 1.00 67.31 105 GLY A CA 1
ATOM 760 C C . GLY A 1 105 ? 3.511 4.750 -20.072 1.00 67.31 105 GLY A C 1
ATOM 761 O O . GLY A 1 105 ? 3.270 5.207 -21.190 1.00 67.31 105 GLY A O 1
ATOM 762 N N . ALA A 1 106 ? 3.833 5.544 -19.046 1.00 64.00 106 ALA A N 1
ATOM 763 C CA . ALA A 1 106 ? 3.662 7.003 -19.036 1.00 64.00 106 ALA A CA 1
ATOM 764 C C . ALA A 1 106 ? 4.739 7.823 -19.787 1.00 64.00 106 ALA A C 1
ATOM 766 O O . ALA A 1 106 ? 4.704 9.051 -19.755 1.00 64.00 106 ALA A O 1
ATOM 767 N N . THR A 1 107 ? 5.724 7.192 -20.434 1.00 61.97 107 THR A N 1
ATOM 768 C CA . THR A 1 107 ? 6.958 7.891 -20.852 1.00 61.97 107 THR A CA 1
ATOM 769 C C . THR A 1 107 ? 6.923 8.613 -22.191 1.00 61.97 107 THR A C 1
ATOM 771 O O . THR A 1 107 ? 7.868 9.340 -22.484 1.00 61.97 107 THR A O 1
ATOM 774 N N . HIS A 1 108 ? 5.884 8.432 -23.010 1.00 63.59 108 HIS A N 1
ATOM 775 C CA . HIS A 1 108 ? 5.861 8.998 -24.358 1.00 63.59 108 HIS A CA 1
ATOM 776 C C . HIS A 1 108 ? 4.514 9.676 -24.649 1.00 63.59 108 HIS A C 1
ATOM 778 O O . HIS A 1 108 ? 3.511 8.977 -24.814 1.00 63.59 108 HIS A O 1
ATOM 784 N N . PRO A 1 109 ? 4.466 11.016 -24.766 1.00 58.47 109 PRO A N 1
ATOM 785 C CA . PRO A 1 109 ? 3.213 11.759 -24.934 1.00 58.47 109 PRO A CA 1
ATOM 786 C C . PRO A 1 109 ? 2.508 11.469 -26.267 1.00 58.47 109 PRO A C 1
ATOM 788 O O . PRO A 1 109 ? 1.305 11.673 -26.385 1.00 58.47 109 PRO A O 1
ATOM 791 N N . TYR A 1 110 ? 3.245 10.965 -27.263 1.00 60.38 110 TYR A N 1
ATOM 792 C CA . TYR A 1 110 ? 2.702 10.613 -28.581 1.00 60.38 110 TYR A CA 1
ATOM 793 C C . TYR A 1 110 ? 2.259 9.149 -28.708 1.00 60.38 110 TYR A C 1
ATOM 795 O O . TYR A 1 110 ? 1.682 8.772 -29.726 1.00 60.38 110 TYR A O 1
ATOM 803 N N . LEU A 1 111 ? 2.519 8.304 -27.701 1.00 62.12 111 LEU A N 1
ATOM 804 C CA . LEU A 1 111 ? 2.027 6.928 -27.717 1.00 62.12 111 LEU A CA 1
ATOM 805 C C . LEU A 1 111 ? 0.585 6.930 -27.207 1.00 62.12 111 LEU A C 1
ATOM 807 O O . LEU A 1 111 ? 0.335 6.942 -26.006 1.00 62.12 111 LEU A O 1
ATOM 811 N N . GLY A 1 112 ? -0.370 6.949 -28.138 1.00 62.88 112 GLY A N 1
ATOM 812 C CA . GLY A 1 112 ? -1.791 6.831 -27.818 1.00 62.88 112 GLY A CA 1
ATOM 813 C C . GLY A 1 112 ? -2.157 5.467 -27.216 1.00 62.88 112 GLY A C 1
ATOM 814 O O . GLY A 1 112 ? -1.350 4.534 -27.176 1.00 62.88 112 GLY A O 1
ATOM 815 N N . GLY A 1 113 ? -3.423 5.321 -26.809 1.00 63.66 113 GLY A N 1
ATOM 816 C CA . GLY A 1 113 ? -3.952 4.096 -26.191 1.00 63.66 113 GLY A CA 1
ATOM 817 C C . GLY A 1 113 ? -3.761 2.815 -27.015 1.00 63.66 113 GLY A C 1
ATOM 818 O O . GLY A 1 113 ? -3.756 1.734 -26.451 1.00 63.66 113 GLY A O 1
ATOM 819 N N . ALA A 1 114 ? -3.523 2.907 -28.329 1.00 65.19 114 ALA A N 1
ATOM 820 C CA . ALA A 1 114 ? -3.238 1.749 -29.181 1.00 65.19 114 ALA A CA 1
ATOM 821 C C . ALA A 1 114 ? -1.905 1.042 -28.856 1.00 65.19 114 ALA A C 1
ATOM 823 O O . ALA A 1 114 ? -1.746 -0.137 -29.173 1.00 65.19 114 ALA A O 1
ATOM 824 N N . HIS A 1 115 ? -0.953 1.750 -28.233 1.00 69.44 115 HIS A N 1
ATOM 825 C CA . HIS A 1 115 ? 0.357 1.212 -27.849 1.00 69.44 115 HIS A CA 1
ATOM 826 C C . HIS A 1 115 ? 0.459 0.850 -26.366 1.00 69.44 115 HIS A C 1
ATOM 828 O O . HIS A 1 115 ? 1.522 0.400 -25.928 1.00 69.44 115 HIS A O 1
ATOM 834 N N . LEU A 1 116 ? -0.621 1.059 -25.625 1.00 63.22 116 LEU A N 1
ATOM 835 C CA . LEU A 1 116 ? -0.753 0.818 -24.201 1.00 63.22 116 LEU A CA 1
ATOM 836 C C . LEU A 1 116 ? -1.786 -0.309 -24.039 1.00 63.22 116 LEU A C 1
ATOM 838 O O . LEU A 1 116 ? -2.670 -0.454 -24.880 1.00 63.22 116 LEU A O 1
ATOM 842 N N . GLY A 1 117 ? -1.677 -1.144 -23.004 1.00 59.31 117 GLY A N 1
ATOM 843 C CA . GLY A 1 117 ? -2.776 -2.060 -22.665 1.00 59.31 117 GLY A CA 1
ATOM 844 C C . GLY A 1 117 ? -4.071 -1.280 -22.381 1.00 59.31 117 GLY A C 1
ATOM 845 O O . GLY A 1 117 ? -4.073 -0.050 -22.382 1.00 59.31 117 GLY A O 1
ATOM 846 N N . GLU A 1 118 ? -5.177 -1.968 -22.085 1.00 56.88 118 GLU A N 1
ATOM 847 C CA . GLU A 1 118 ? -6.508 -1.348 -21.887 1.00 56.88 118 GLU A CA 1
ATOM 848 C C . GLU A 1 118 ? -6.562 -0.201 -20.844 1.00 56.88 118 GLU A C 1
ATOM 850 O O . GLU A 1 118 ? -7.529 0.556 -20.811 1.00 56.88 118 GLU A O 1
ATOM 855 N N . ALA A 1 119 ? -5.513 -0.009 -20.035 1.00 56.22 119 ALA A N 1
ATOM 856 C CA . ALA A 1 119 ? -5.347 1.120 -19.126 1.00 56.22 119 ALA A CA 1
ATOM 857 C C . ALA A 1 119 ? -4.187 2.035 -19.567 1.00 56.22 119 ALA A C 1
ATOM 859 O O . ALA A 1 119 ? -3.051 1.890 -19.115 1.00 56.22 119 ALA A O 1
ATOM 860 N N . SER A 1 120 ? -4.475 3.031 -20.410 1.00 50.88 120 SER A N 1
ATOM 861 C CA . SER A 1 120 ? -3.482 3.948 -20.999 1.00 50.88 120 SER A CA 1
ATOM 862 C C . SER A 1 120 ? -2.706 4.831 -20.003 1.00 50.88 120 SER A C 1
ATOM 864 O O . SER A 1 120 ? -1.780 5.518 -20.410 1.00 50.88 120 SER A O 1
ATOM 866 N N . ASN A 1 121 ? -3.044 4.810 -18.711 1.00 58.59 121 ASN A N 1
ATOM 867 C CA . ASN A 1 121 ? -2.399 5.615 -17.666 1.00 58.59 121 ASN A CA 1
ATOM 868 C C . ASN A 1 121 ? -2.050 4.796 -16.409 1.00 58.59 121 ASN A C 1
ATOM 870 O O . ASN A 1 121 ? -1.855 5.377 -15.344 1.00 58.59 121 ASN A O 1
ATOM 874 N N . SER A 1 122 ? -2.048 3.462 -16.490 1.00 67.56 122 SER A N 1
ATOM 875 C CA . SER A 1 122 ? -1.674 2.637 -15.341 1.00 67.56 122 SER A CA 1
ATOM 876 C C . SER A 1 122 ? -0.148 2.591 -15.197 1.00 67.56 122 SER A C 1
ATOM 878 O O . SER A 1 122 ? 0.579 2.320 -16.156 1.00 67.56 122 SER A O 1
ATOM 880 N N . ASP A 1 123 ? 0.314 2.838 -13.971 1.00 70.44 123 ASP A N 1
ATOM 881 C CA . ASP A 1 123 ? 1.703 2.681 -13.532 1.00 70.44 123 ASP A CA 1
ATOM 882 C C . ASP A 1 123 ? 2.157 1.197 -13.522 1.00 70.44 123 ASP A C 1
ATOM 884 O O . ASP A 1 123 ? 3.333 0.908 -13.302 1.00 70.44 123 ASP A O 1
ATOM 888 N N . ASP A 1 124 ? 1.251 0.257 -13.825 1.00 74.75 124 ASP A N 1
ATOM 889 C CA . ASP A 1 124 ? 1.485 -1.192 -13.767 1.00 74.75 124 ASP A CA 1
ATOM 890 C C . ASP A 1 124 ? 2.079 -1.771 -15.056 1.00 74.75 124 ASP A C 1
ATOM 892 O O . ASP A 1 124 ? 2.536 -2.915 -15.050 1.00 74.75 124 ASP A O 1
ATOM 896 N N . TYR A 1 125 ? 2.052 -1.027 -16.170 1.00 80.25 125 TYR A N 1
ATOM 897 C CA . TYR A 1 125 ? 2.535 -1.507 -17.468 1.00 80.25 125 TYR A CA 1
ATOM 898 C C . TYR A 1 125 ? 3.953 -1.031 -17.791 1.00 80.25 125 TYR A C 1
ATOM 900 O O . TYR A 1 125 ? 4.298 0.149 -17.683 1.00 80.25 125 TYR A O 1
ATOM 908 N N . MET A 1 126 ? 4.746 -1.966 -18.308 1.00 84.00 126 MET A N 1
ATOM 909 C CA . MET A 1 126 ? 6.070 -1.748 -18.878 1.00 84.00 126 MET A CA 1
ATOM 910 C C . MET A 1 126 ? 6.076 -2.107 -20.357 1.00 84.00 126 MET A C 1
ATOM 912 O O . MET A 1 126 ? 5.223 -2.853 -20.851 1.00 84.00 126 MET A O 1
ATOM 916 N N . ARG A 1 127 ? 7.066 -1.573 -21.067 1.00 86.06 127 ARG A N 1
ATOM 917 C CA . ARG A 1 127 ? 7.267 -1.794 -22.492 1.00 86.06 127 ARG A CA 1
ATOM 918 C C . ARG A 1 127 ? 8.721 -2.036 -22.797 1.00 86.06 127 ARG A C 1
ATOM 920 O O . ARG A 1 127 ? 9.574 -1.316 -22.286 1.00 86.06 127 ARG A O 1
ATOM 927 N N . LYS A 1 128 ? 8.969 -2.971 -23.704 1.00 88.38 128 LYS A N 1
ATOM 928 C CA . LYS A 1 128 ? 10.274 -3.139 -24.331 1.00 88.38 128 LYS A CA 1
ATOM 929 C C . LYS A 1 128 ? 10.151 -3.145 -25.833 1.00 88.38 128 LYS A C 1
ATOM 931 O O . LYS A 1 128 ? 9.152 -3.625 -26.365 1.00 88.38 128 LYS A O 1
ATOM 936 N N . THR A 1 129 ? 11.183 -2.640 -26.491 1.00 90.31 129 THR A N 1
ATOM 937 C CA . THR A 1 129 ? 11.311 -2.688 -27.944 1.00 90.31 129 THR A CA 1
ATOM 938 C C . THR A 1 129 ? 12.609 -3.385 -28.313 1.00 90.31 129 THR A C 1
ATOM 940 O O . THR A 1 129 ? 13.660 -3.073 -27.756 1.00 90.31 129 THR A O 1
ATOM 943 N N . PHE A 1 130 ? 12.522 -4.306 -29.262 1.00 93.62 130 PHE A N 1
ATOM 944 C CA . PHE A 1 130 ? 13.609 -5.133 -29.754 1.00 93.62 130 PHE A CA 1
ATOM 945 C C . PHE A 1 130 ? 13.784 -4.914 -31.251 1.00 93.62 130 PHE A C 1
ATOM 947 O O . PHE A 1 130 ? 12.802 -4.837 -31.988 1.00 93.62 130 PHE A O 1
ATOM 954 N N . MET A 1 131 ? 15.031 -4.851 -31.702 1.00 95.56 131 MET A N 1
ATOM 955 C CA . MET A 1 131 ? 15.398 -4.733 -33.110 1.00 95.56 131 MET A CA 1
ATOM 956 C C . MET A 1 131 ? 16.243 -5.928 -33.527 1.00 95.56 131 MET A C 1
ATOM 958 O O . MET A 1 131 ? 17.262 -6.212 -32.888 1.00 95.56 131 MET A O 1
ATOM 962 N N . ASN A 1 132 ? 15.870 -6.593 -34.624 1.00 97.31 132 ASN A N 1
ATOM 963 C CA . ASN A 1 132 ? 16.748 -7.594 -35.228 1.00 97.31 132 ASN A CA 1
ATOM 964 C C . ASN A 1 132 ? 18.068 -6.948 -35.698 1.00 97.31 132 ASN A C 1
ATOM 966 O O . ASN A 1 132 ? 18.202 -5.723 -35.749 1.00 97.31 132 ASN A O 1
ATOM 970 N N . ALA A 1 133 ? 19.065 -7.769 -36.041 1.00 96.94 133 ALA A N 1
ATOM 971 C CA . ALA A 1 133 ? 20.393 -7.273 -36.414 1.00 96.94 133 ALA A CA 1
ATOM 972 C C . ALA A 1 133 ? 20.346 -6.242 -37.559 1.00 96.94 133 ALA A C 1
ATOM 974 O O . ALA A 1 133 ? 21.017 -5.214 -37.479 1.00 96.94 133 ALA A O 1
ATOM 975 N N . THR A 1 134 ? 19.510 -6.484 -38.574 1.00 96.19 134 THR A N 1
ATOM 976 C CA . THR A 1 134 ? 19.301 -5.574 -39.709 1.00 96.19 134 THR A CA 1
ATOM 977 C C . THR A 1 134 ? 18.764 -4.218 -39.251 1.00 96.19 134 THR A C 1
ATOM 979 O O . THR A 1 134 ? 19.383 -3.192 -39.522 1.00 96.19 134 THR A O 1
ATOM 982 N N . ALA A 1 135 ? 17.671 -4.205 -38.480 1.00 95.19 135 ALA A N 1
ATOM 983 C CA . ALA A 1 135 ? 17.077 -2.971 -37.973 1.00 95.19 135 ALA A CA 1
ATOM 984 C C . ALA A 1 135 ? 18.052 -2.192 -37.081 1.00 95.19 135 ALA A C 1
ATOM 986 O O . ALA A 1 135 ? 18.200 -0.977 -37.204 1.00 95.19 135 ALA A O 1
ATOM 987 N N . TYR A 1 136 ? 18.767 -2.896 -36.202 1.00 93.50 136 TYR A N 1
ATOM 988 C CA . TYR A 1 136 ? 19.705 -2.269 -35.279 1.00 93.50 136 TYR A CA 1
ATOM 989 C C . TYR A 1 136 ? 20.877 -1.585 -35.996 1.00 93.50 136 TYR A C 1
ATOM 991 O O . TYR A 1 136 ? 21.342 -0.537 -35.540 1.00 93.50 136 TYR A O 1
ATOM 999 N N . GLN A 1 137 ? 21.353 -2.160 -37.103 1.00 93.94 137 GLN A N 1
ATOM 1000 C CA . GLN A 1 137 ? 22.428 -1.587 -37.914 1.00 93.94 137 GLN A CA 1
ATOM 1001 C C . GLN A 1 137 ? 21.966 -0.353 -38.701 1.00 93.94 137 GLN A C 1
ATOM 1003 O O . GLN A 1 137 ? 22.744 0.588 -38.821 1.00 93.94 137 GLN A O 1
ATOM 1008 N N . SER A 1 138 ? 20.706 -0.314 -39.148 1.00 91.12 138 SER A N 1
ATOM 1009 C CA . SER A 1 138 ? 20.161 0.798 -39.944 1.00 91.12 138 SER A CA 1
ATOM 1010 C C . SER A 1 138 ? 19.552 1.952 -39.139 1.00 91.12 138 SER A C 1
ATOM 1012 O O . SER A 1 138 ? 19.156 2.958 -39.714 1.00 91.12 138 SER A O 1
ATOM 1014 N N . LYS A 1 139 ? 19.490 1.875 -37.804 1.00 83.44 139 LYS A N 1
ATOM 1015 C CA . LYS A 1 139 ? 18.820 2.893 -36.963 1.00 83.44 139 LYS A CA 1
ATOM 1016 C C . LYS A 1 139 ? 19.377 4.325 -37.065 1.00 83.44 139 LYS A C 1
ATOM 1018 O O . LYS A 1 139 ? 18.761 5.247 -36.541 1.00 83.44 139 LYS A O 1
ATOM 1023 N N . GLY A 1 140 ? 20.565 4.505 -37.645 1.00 79.81 140 GLY A N 1
ATOM 1024 C CA . GLY A 1 140 ? 21.193 5.812 -37.879 1.00 79.81 140 GLY A CA 1
ATOM 1025 C C . GLY A 1 140 ? 21.107 6.300 -39.327 1.00 79.81 140 GLY A C 1
ATOM 1026 O O . GLY A 1 140 ? 21.547 7.416 -39.605 1.00 79.81 140 GLY A O 1
ATOM 1027 N N . ASP A 1 141 ? 20.565 5.482 -40.227 1.00 85.38 141 ASP A N 1
ATOM 1028 C CA . ASP A 1 141 ? 20.412 5.804 -41.642 1.00 85.38 141 ASP A CA 1
ATOM 1029 C C . ASP A 1 141 ? 19.143 6.638 -41.881 1.00 85.38 141 ASP A C 1
ATOM 1031 O O . ASP A 1 141 ? 18.262 6.735 -41.026 1.00 85.38 141 ASP A O 1
ATOM 1035 N N . SER A 1 142 ? 19.018 7.253 -43.059 1.00 83.56 142 SER A N 1
ATOM 1036 C CA . SER A 1 142 ? 17.773 7.938 -43.445 1.00 83.56 142 SER A CA 1
ATOM 1037 C C . SER A 1 142 ? 16.593 6.980 -43.619 1.00 83.56 142 SER A C 1
ATOM 1039 O O . SER A 1 142 ? 15.451 7.415 -43.511 1.00 83.56 142 SER A O 1
ATOM 1041 N N . GLU A 1 143 ? 16.874 5.705 -43.891 1.00 88.31 143 GLU A N 1
ATOM 1042 C CA . GLU A 1 143 ? 15.894 4.655 -44.149 1.00 88.31 143 GLU A CA 1
ATOM 1043 C C . GLU A 1 143 ? 16.398 3.321 -43.581 1.00 88.31 143 GLU A C 1
ATOM 1045 O O . GLU A 1 143 ? 17.577 2.985 -43.718 1.00 88.31 143 GLU A O 1
ATOM 1050 N N . PHE A 1 144 ? 15.514 2.547 -42.956 1.00 91.81 144 PHE A N 1
ATOM 1051 C CA . PHE A 1 144 ? 15.817 1.200 -42.494 1.00 91.81 144 PHE A CA 1
ATOM 1052 C C . PHE A 1 144 ? 15.958 0.240 -43.677 1.00 91.81 144 PHE A C 1
ATOM 1054 O O . PHE A 1 144 ? 15.198 0.282 -44.645 1.00 91.81 144 PHE A O 1
ATOM 1061 N N . ALA A 1 145 ? 16.908 -0.691 -43.585 1.00 93.62 145 ALA A N 1
ATOM 1062 C CA . ALA A 1 145 ? 17.088 -1.701 -44.618 1.00 93.62 145 ALA A CA 1
ATOM 1063 C C . ALA A 1 145 ? 15.898 -2.675 -44.688 1.00 93.62 145 ALA A C 1
ATOM 1065 O O . ALA A 1 145 ? 15.286 -3.026 -43.674 1.00 93.62 145 ALA A O 1
ATOM 1066 N N . ILE A 1 146 ? 15.609 -3.174 -45.890 1.00 93.62 146 ILE A N 1
ATOM 1067 C CA . ILE A 1 146 ? 14.605 -4.223 -46.114 1.00 93.62 146 ILE A CA 1
ATOM 1068 C C . ILE A 1 146 ? 14.974 -5.476 -45.303 1.00 93.62 146 ILE A C 1
ATOM 1070 O O . ILE A 1 146 ? 16.125 -5.910 -45.300 1.00 93.62 146 ILE A O 1
ATOM 1074 N N . GLY A 1 147 ? 13.994 -6.052 -44.607 1.00 94.06 147 GLY A N 1
ATOM 1075 C CA . GLY A 1 147 ? 14.185 -7.119 -43.621 1.00 94.06 147 GLY A CA 1
ATOM 1076 C C . GLY A 1 147 ? 14.431 -6.619 -42.193 1.00 94.06 147 GLY A C 1
ATOM 1077 O O . GLY A 1 147 ? 14.650 -7.432 -41.293 1.00 94.06 147 GLY A O 1
ATOM 1078 N N . SER A 1 148 ? 14.396 -5.305 -41.952 1.00 96.50 148 SER A N 1
ATOM 1079 C CA . SER A 1 148 ? 14.372 -4.749 -40.594 1.00 96.50 148 SER A CA 1
ATOM 1080 C C . SER A 1 148 ? 13.088 -5.158 -39.880 1.00 96.50 148 SER A C 1
ATOM 1082 O O . SER A 1 148 ? 11.998 -4.960 -40.415 1.00 96.50 148 SER A O 1
ATOM 1084 N N . ILE A 1 149 ? 13.213 -5.712 -38.673 1.00 97.50 149 ILE A N 1
ATOM 1085 C CA . ILE A 1 149 ? 12.080 -6.096 -37.827 1.00 97.50 149 ILE A CA 1
ATOM 1086 C C . ILE A 1 149 ? 12.234 -5.434 -36.465 1.00 97.50 149 ILE A C 1
ATOM 1088 O O . ILE A 1 149 ? 13.289 -5.528 -35.830 1.00 97.50 149 ILE A O 1
ATOM 1092 N N . ILE A 1 150 ? 11.153 -4.803 -36.016 1.00 96.06 150 ILE A N 1
ATOM 1093 C CA . ILE A 1 150 ? 11.038 -4.198 -34.694 1.00 96.06 150 ILE A CA 1
ATOM 1094 C C . ILE A 1 150 ? 9.866 -4.860 -33.978 1.00 96.06 150 ILE A C 1
ATOM 1096 O O . ILE A 1 150 ? 8.747 -4.841 -34.488 1.00 96.06 150 ILE A O 1
ATOM 1100 N N . VAL A 1 151 ? 10.110 -5.430 -32.800 1.00 95.44 151 VAL A N 1
ATOM 1101 C CA . VAL A 1 151 ? 9.078 -6.035 -31.948 1.00 95.44 151 VAL A CA 1
ATOM 1102 C C . VAL A 1 151 ? 8.951 -5.220 -30.675 1.00 95.44 151 VAL A C 1
ATOM 1104 O O . VAL A 1 151 ? 9.939 -4.947 -30.002 1.00 95.44 151 VAL A O 1
ATOM 1107 N N . LYS A 1 152 ? 7.726 -4.851 -30.322 1.00 92.12 152 LYS A N 1
ATOM 1108 C CA . LYS A 1 152 ? 7.387 -4.198 -29.066 1.00 92.12 152 LYS A CA 1
ATOM 1109 C C . LYS A 1 152 ? 6.547 -5.141 -28.225 1.00 92.12 152 LYS A C 1
ATOM 1111 O O . LYS A 1 152 ? 5.492 -5.594 -28.667 1.00 92.12 152 LYS A O 1
ATOM 1116 N N . GLU A 1 153 ? 6.952 -5.325 -26.980 1.00 90.88 153 GLU A N 1
ATOM 1117 C CA . GLU A 1 153 ? 6.127 -5.974 -25.974 1.00 90.88 153 GLU A CA 1
ATOM 1118 C C . GLU A 1 153 ? 5.555 -4.979 -24.965 1.00 90.88 153 GLU A C 1
ATOM 1120 O O . GLU A 1 153 ? 6.149 -3.944 -24.662 1.00 90.88 153 GLU A O 1
ATOM 1125 N N . THR A 1 154 ? 4.375 -5.289 -24.441 1.00 87.50 154 THR A N 1
ATOM 1126 C CA . THR A 1 154 ? 3.718 -4.561 -23.354 1.00 87.50 154 THR A CA 1
ATOM 1127 C C . THR A 1 154 ? 3.258 -5.571 -22.316 1.00 87.50 154 THR A C 1
ATOM 1129 O O . THR A 1 154 ? 2.548 -6.521 -22.644 1.00 87.50 154 THR A O 1
ATOM 1132 N N . PHE A 1 155 ? 3.693 -5.404 -21.071 1.00 86.19 155 PHE A N 1
ATOM 1133 C CA . PHE A 1 155 ? 3.513 -6.409 -20.026 1.00 86.19 155 PHE A CA 1
ATOM 1134 C C . PHE A 1 155 ? 3.356 -5.786 -18.644 1.00 86.19 155 PHE A C 1
ATOM 1136 O O . PHE A 1 155 ? 3.676 -4.617 -18.443 1.00 86.19 155 PHE A O 1
ATOM 1143 N N . THR A 1 156 ? 2.894 -6.595 -17.697 1.00 82.38 156 THR A N 1
ATOM 1144 C CA . THR A 1 156 ? 2.915 -6.330 -16.257 1.00 82.38 156 THR A CA 1
ATOM 1145 C C . THR A 1 156 ? 3.776 -7.381 -15.551 1.00 82.38 156 THR A C 1
ATOM 1147 O O . THR A 1 156 ? 4.073 -8.445 -16.111 1.00 82.38 156 THR A O 1
ATOM 1150 N N . PHE A 1 157 ? 4.173 -7.101 -14.311 1.00 79.25 157 PHE A N 1
ATOM 1151 C CA . PHE A 1 157 ? 4.635 -8.137 -13.390 1.00 79.25 157 PHE A CA 1
ATOM 1152 C C . PHE A 1 157 ? 3.582 -8.373 -12.309 1.00 79.25 157 PHE A C 1
ATOM 1154 O O . PHE A 1 157 ? 2.788 -7.496 -11.992 1.00 79.25 157 PHE A O 1
ATOM 1161 N N . ALA A 1 158 ? 3.577 -9.563 -11.725 1.00 74.94 158 ALA A N 1
ATOM 1162 C CA . ALA A 1 158 ? 2.795 -9.851 -10.532 1.00 74.94 158 ALA A CA 1
ATOM 1163 C C . ALA A 1 158 ? 3.592 -10.755 -9.596 1.00 74.94 158 ALA A C 1
ATOM 1165 O O . ALA A 1 158 ? 4.358 -11.613 -10.046 1.00 74.94 158 ALA A O 1
ATOM 1166 N N . HIS A 1 159 ? 3.405 -10.571 -8.290 1.00 66.50 159 HIS A N 1
ATOM 1167 C CA . HIS A 1 159 ? 3.939 -11.489 -7.293 1.00 66.50 159 HIS A CA 1
ATOM 1168 C C . HIS A 1 159 ? 3.187 -12.824 -7.332 1.00 66.50 159 HIS A C 1
ATOM 1170 O O . HIS A 1 159 ? 1.961 -12.867 -7.381 1.00 66.50 159 HIS A O 1
ATOM 1176 N N . SER A 1 160 ? 3.939 -13.916 -7.254 1.00 65.12 160 SER A N 1
ATOM 1177 C CA . SER A 1 160 ? 3.436 -15.264 -7.009 1.00 65.12 160 SER A CA 1
ATOM 1178 C C . SER A 1 160 ? 4.260 -15.937 -5.914 1.00 65.12 160 SER A C 1
ATOM 1180 O O . SER A 1 160 ? 5.353 -15.479 -5.566 1.00 65.12 160 SER A O 1
ATOM 1182 N N . GLU A 1 161 ? 3.765 -17.062 -5.404 1.00 50.84 161 GLU A N 1
ATOM 1183 C CA . GLU A 1 161 ? 4.495 -17.923 -4.466 1.00 50.84 161 GLU A CA 1
ATOM 1184 C C . GLU A 1 161 ? 5.861 -18.395 -5.006 1.00 50.84 161 GLU A C 1
ATOM 1186 O O . GLU A 1 161 ? 6.775 -18.682 -4.235 1.00 50.84 161 GLU A O 1
ATOM 1191 N N . HIS A 1 162 ? 6.029 -18.415 -6.333 1.00 55.84 162 HIS A N 1
ATOM 1192 C CA . HIS A 1 162 ? 7.251 -18.834 -7.023 1.00 55.84 162 HIS A CA 1
ATOM 1193 C C . HIS A 1 162 ? 8.106 -17.660 -7.522 1.00 55.84 162 HIS A C 1
ATOM 1195 O O . HIS A 1 162 ? 9.023 -17.844 -8.322 1.00 55.84 162 HIS A O 1
ATOM 1201 N N . GLY A 1 163 ? 7.826 -16.445 -7.047 1.00 61.16 163 GLY A N 1
ATOM 1202 C CA . GLY A 1 163 ? 8.489 -15.225 -7.489 1.00 61.16 163 GLY A CA 1
ATOM 1203 C C . GLY A 1 163 ? 7.631 -14.443 -8.473 1.00 61.16 163 GLY A C 1
ATOM 1204 O O . GLY A 1 163 ? 6.406 -14.516 -8.451 1.00 61.16 163 GLY A O 1
ATOM 1205 N N . LEU A 1 164 ? 8.259 -13.634 -9.312 1.00 66.25 164 LEU A N 1
ATOM 1206 C CA . LEU A 1 164 ? 7.525 -12.733 -10.191 1.00 66.25 164 LEU A CA 1
ATOM 1207 C C . LEU A 1 164 ? 7.167 -13.379 -11.521 1.00 66.25 164 LEU A C 1
ATOM 1209 O O . LEU A 1 164 ? 8.015 -13.982 -12.184 1.00 66.25 164 LEU A O 1
ATOM 1213 N N . ILE A 1 165 ? 5.925 -13.165 -11.938 1.00 76.56 165 ILE A N 1
ATOM 1214 C CA . ILE A 1 165 ? 5.392 -13.624 -13.216 1.00 76.56 165 ILE A CA 1
ATOM 1215 C C . ILE A 1 165 ? 5.253 -12.413 -14.135 1.00 76.56 165 ILE A C 1
ATOM 1217 O O . ILE A 1 165 ? 4.574 -11.448 -13.790 1.00 76.56 165 ILE A O 1
ATOM 1221 N N . LYS A 1 166 ? 5.904 -12.466 -15.302 1.00 85.50 166 LYS A N 1
ATOM 1222 C CA . LYS A 1 166 ? 5.683 -11.512 -16.397 1.00 85.50 166 LYS A CA 1
ATOM 1223 C C . LYS A 1 166 ? 4.431 -11.935 -17.158 1.00 85.50 166 LYS A C 1
ATOM 1225 O O . LYS A 1 166 ? 4.364 -13.075 -17.612 1.00 85.50 166 LYS A O 1
ATOM 1230 N N . THR A 1 167 ? 3.493 -11.014 -17.342 1.00 86.44 167 THR A N 1
ATOM 1231 C CA . THR A 1 167 ? 2.264 -11.256 -18.106 1.00 86.44 167 THR A CA 1
ATOM 1232 C C . THR A 1 167 ? 2.173 -10.247 -19.238 1.00 86.44 167 THR A C 1
ATOM 1234 O O . THR A 1 167 ? 2.116 -9.045 -18.990 1.00 86.44 167 THR A O 1
ATOM 1237 N N . LEU A 1 168 ? 2.188 -10.720 -20.485 1.00 88.62 168 LEU A N 1
ATOM 1238 C CA . LEU A 1 168 ? 1.939 -9.869 -21.650 1.00 88.62 168 LEU A CA 1
ATOM 1239 C C . LEU A 1 168 ? 0.487 -9.376 -21.628 1.00 88.62 168 LEU A C 1
ATOM 1241 O O . LEU A 1 168 ? -0.416 -10.107 -21.216 1.00 88.62 168 LEU A O 1
ATOM 1245 N N . ALA A 1 169 ? 0.257 -8.144 -22.079 1.00 85.44 169 ALA A N 1
ATOM 1246 C CA . ALA A 1 169 ? -1.092 -7.609 -22.197 1.00 85.44 169 ALA A CA 1
ATOM 1247 C C . ALA A 1 169 ? -1.942 -8.526 -23.108 1.00 85.44 169 ALA A C 1
ATOM 1249 O O . ALA A 1 169 ? -1.451 -8.946 -24.161 1.00 85.44 169 ALA A O 1
ATOM 1250 N N . PRO A 1 170 ? -3.202 -8.843 -22.751 1.00 79.38 170 PRO A N 1
ATOM 1251 C CA . PRO A 1 170 ? -4.037 -9.749 -23.547 1.00 79.38 170 PRO A CA 1
ATOM 1252 C C . PRO A 1 170 ? -4.233 -9.275 -24.991 1.00 79.38 170 PRO A C 1
ATOM 1254 O O . PRO A 1 170 ? -4.191 -10.075 -25.920 1.00 79.38 170 PRO A O 1
ATOM 1257 N N . THR A 1 171 ? -4.380 -7.960 -25.176 1.00 72.06 171 THR A N 1
ATOM 1258 C CA . THR A 1 171 ? -4.504 -7.314 -26.485 1.00 72.06 171 THR A CA 1
ATOM 1259 C C . THR A 1 171 ? -3.344 -6.348 -26.682 1.00 72.06 171 THR A C 1
ATOM 1261 O O . THR A 1 171 ? -3.153 -5.434 -25.883 1.00 72.06 171 THR A O 1
ATOM 1264 N N . GLY A 1 172 ? -2.576 -6.521 -27.762 1.00 75.81 172 GLY A N 1
ATOM 1265 C CA . GLY A 1 172 ? -1.421 -5.664 -28.055 1.00 75.81 172 GLY A CA 1
ATOM 1266 C C . GLY A 1 172 ? -0.206 -5.916 -27.157 1.00 75.81 172 GLY A C 1
ATOM 1267 O O . GLY A 1 172 ? 0.687 -5.071 -27.102 1.00 75.81 172 GLY A O 1
ATOM 1268 N N . GLY A 1 173 ? -0.176 -7.070 -26.478 1.00 84.19 173 GLY A N 1
ATOM 1269 C CA . GLY A 1 173 ? 0.973 -7.542 -25.712 1.00 84.19 173 GLY A CA 1
ATOM 1270 C C . GLY A 1 173 ? 2.217 -7.700 -26.573 1.00 84.19 173 GLY A C 1
ATOM 1271 O O . GLY A 1 173 ? 3.282 -7.309 -26.115 1.00 84.19 173 GLY A O 1
ATOM 1272 N N . LEU A 1 174 ? 2.071 -8.162 -27.821 1.00 92.31 174 LEU A N 1
ATOM 1273 C CA . LEU A 1 174 ? 3.125 -8.195 -28.838 1.00 92.31 174 LEU A CA 1
ATOM 1274 C C . LEU A 1 174 ? 2.668 -7.496 -30.120 1.00 92.31 174 LEU A C 1
ATOM 1276 O O . LEU A 1 174 ? 1.724 -7.922 -30.788 1.00 92.31 174 LEU A O 1
ATOM 1280 N N . LEU A 1 175 ? 3.364 -6.418 -30.468 1.00 92.31 175 LEU A N 1
ATOM 1281 C CA . LEU A 1 175 ? 3.213 -5.707 -31.734 1.00 92.31 175 LEU A CA 1
ATOM 1282 C C . LEU A 1 175 ? 4.538 -5.759 -32.485 1.00 92.31 175 LEU A C 1
ATOM 1284 O O . LEU A 1 175 ? 5.593 -5.677 -31.862 1.00 92.31 175 LEU A O 1
ATOM 1288 N N . ALA A 1 176 ? 4.502 -5.831 -33.809 1.00 95.25 176 ALA A N 1
ATOM 1289 C CA . ALA A 1 176 ? 5.714 -5.744 -34.609 1.00 95.25 176 ALA A CA 1
ATOM 1290 C C . ALA A 1 176 ? 5.521 -4.887 -35.857 1.00 95.25 176 ALA A C 1
ATOM 1292 O O . ALA A 1 176 ? 4.397 -4.684 -36.318 1.00 95.25 176 ALA A O 1
ATOM 1293 N N . MET A 1 177 ? 6.626 -4.396 -36.406 1.00 95.00 177 MET A N 1
ATOM 1294 C CA . MET A 1 177 ? 6.674 -3.775 -37.725 1.00 95.00 177 MET A CA 1
ATOM 1295 C C . MET A 1 177 ? 7.886 -4.276 -38.504 1.00 95.00 177 MET A C 1
ATOM 1297 O O . MET A 1 177 ? 8.943 -4.544 -37.928 1.00 95.00 177 MET A O 1
ATOM 1301 N N . VAL A 1 178 ? 7.706 -4.427 -39.813 1.00 95.88 178 VAL A N 1
ATOM 1302 C CA . VAL A 1 178 ? 8.682 -5.016 -40.728 1.00 95.88 178 VAL A CA 1
ATOM 1303 C C . VAL A 1 178 ? 8.877 -4.099 -41.924 1.00 95.88 178 VAL A C 1
ATOM 1305 O O . VAL A 1 178 ? 7.905 -3.734 -42.589 1.00 95.88 178 VAL A O 1
ATOM 1308 N N . LYS A 1 179 ? 10.133 -3.775 -42.235 1.00 94.19 179 LYS A N 1
ATOM 1309 C CA . LYS A 1 179 ? 10.500 -3.082 -43.470 1.00 94.19 179 LYS A CA 1
ATOM 1310 C C . LYS A 1 179 ? 10.529 -4.102 -44.604 1.00 94.19 179 LYS A C 1
ATOM 1312 O O . LYS A 1 179 ? 11.500 -4.833 -44.788 1.00 94.19 179 LYS A O 1
ATOM 1317 N N . ARG A 1 180 ? 9.434 -4.190 -45.344 1.00 90.44 180 ARG A N 1
ATOM 1318 C CA . ARG A 1 180 ? 9.210 -5.173 -46.407 1.00 90.44 180 ARG A CA 1
ATOM 1319 C C . ARG A 1 180 ? 9.780 -4.745 -47.754 1.00 90.44 180 ARG A C 1
ATOM 1321 O O . ARG A 1 180 ? 10.298 -5.589 -48.483 1.00 90.44 180 ARG A O 1
ATOM 1328 N N . GLY A 1 181 ? 9.683 -3.459 -48.081 1.00 82.25 181 GLY A N 1
ATOM 1329 C CA . GLY A 1 181 ? 9.979 -2.943 -49.421 1.00 82.25 181 GLY A CA 1
ATOM 1330 C C . GLY A 1 181 ? 8.947 -3.363 -50.481 1.00 82.25 181 GLY A C 1
ATOM 1331 O O . GLY A 1 181 ? 7.849 -3.815 -50.158 1.00 82.25 181 GLY A O 1
ATOM 1332 N N . GLY A 1 182 ? 9.303 -3.214 -51.762 1.00 77.19 182 GLY A N 1
ATOM 1333 C CA . GLY A 1 182 ? 8.398 -3.469 -52.893 1.00 77.19 182 GLY A CA 1
ATOM 1334 C C . GLY A 1 182 ? 7.285 -2.417 -53.055 1.00 77.19 182 GLY A C 1
ATOM 1335 O O . GLY A 1 182 ? 7.104 -1.561 -52.200 1.00 77.19 182 GLY A O 1
ATOM 1336 N N . SER A 1 183 ? 6.518 -2.487 -54.153 1.00 71.50 183 SER A N 1
ATOM 1337 C CA . SER A 1 183 ? 5.512 -1.460 -54.503 1.00 71.50 183 SER A CA 1
ATOM 1338 C C . SER A 1 183 ? 4.137 -1.639 -53.843 1.00 71.50 183 SER A C 1
ATOM 1340 O O . SER A 1 183 ? 3.205 -0.881 -54.097 1.00 71.50 183 SER A O 1
ATOM 1342 N N . ALA A 1 184 ? 3.949 -2.697 -53.047 1.00 65.44 184 ALA A N 1
ATOM 1343 C CA . ALA A 1 184 ? 2.655 -3.008 -52.431 1.00 65.44 184 ALA A CA 1
ATOM 1344 C C . ALA A 1 184 ? 2.299 -2.059 -51.271 1.00 65.44 184 ALA A C 1
ATOM 1346 O O . ALA A 1 184 ? 1.140 -1.997 -50.866 1.00 65.44 184 ALA A O 1
ATOM 1347 N N . TYR A 1 185 ? 3.286 -1.325 -50.751 1.00 68.12 185 TYR A N 1
ATOM 1348 C CA . TYR A 1 185 ? 3.169 -0.521 -49.537 1.00 68.12 185 TYR A CA 1
ATOM 1349 C C . TYR A 1 185 ? 3.798 0.875 -49.685 1.00 68.12 185 TYR A C 1
ATOM 1351 O O . TYR A 1 185 ? 4.248 1.449 -48.696 1.00 68.12 185 TYR A O 1
ATOM 1359 N N . ASP A 1 186 ? 3.788 1.446 -50.896 1.00 72.19 186 ASP A N 1
ATOM 1360 C CA . ASP A 1 186 ? 4.415 2.745 -51.210 1.00 72.19 186 ASP A CA 1
ATOM 1361 C C . ASP A 1 186 ? 3.942 3.895 -50.298 1.00 72.19 186 ASP A C 1
ATOM 1363 O O . ASP A 1 186 ? 4.726 4.772 -49.955 1.00 72.19 186 ASP A O 1
ATOM 1367 N N . TYR A 1 187 ? 2.681 3.870 -49.844 1.00 69.50 187 TYR A N 1
ATOM 1368 C CA . TYR A 1 187 ? 2.126 4.881 -48.926 1.00 69.50 187 TYR A CA 1
ATOM 1369 C C . TYR A 1 187 ? 2.692 4.799 -47.493 1.00 69.50 187 TYR A C 1
ATOM 1371 O O . TYR A 1 187 ? 2.649 5.773 -46.755 1.00 69.50 187 TYR A O 1
ATOM 1379 N N . ALA A 1 188 ? 3.225 3.645 -47.093 1.00 78.56 188 ALA A N 1
ATOM 1380 C CA . ALA A 1 188 ? 3.816 3.423 -45.773 1.00 78.56 188 ALA A CA 1
ATOM 1381 C C . ALA A 1 188 ? 5.344 3.281 -45.850 1.00 78.56 188 ALA A C 1
ATOM 1383 O O . ALA A 1 188 ? 5.937 2.617 -45.003 1.00 78.56 188 ALA A O 1
ATOM 1384 N N . GLU A 1 189 ? 5.958 3.794 -46.924 1.00 85.12 189 GLU A N 1
ATOM 1385 C CA . GLU A 1 189 ? 7.393 3.666 -47.217 1.00 85.12 189 GLU A CA 1
ATOM 1386 C C . GLU A 1 189 ? 7.903 2.220 -47.050 1.00 85.12 189 GLU A C 1
ATOM 1388 O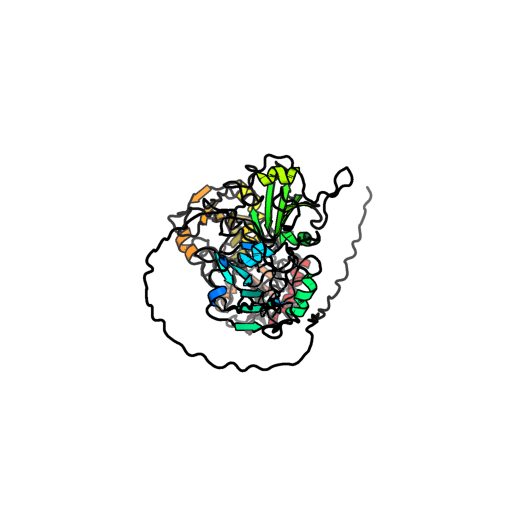 O . GLU A 1 189 ? 8.996 1.963 -46.556 1.00 85.12 189 GLU A O 1
ATOM 1393 N N . GLY A 1 190 ? 7.091 1.229 -47.438 1.00 88.88 190 GLY A N 1
ATOM 1394 C CA . GLY A 1 190 ? 7.469 -0.183 -47.371 1.00 88.88 190 GLY A CA 1
ATOM 1395 C C . GLY A 1 190 ? 7.357 -0.843 -45.990 1.00 88.88 190 GLY A C 1
ATOM 1396 O O . GLY A 1 190 ? 7.862 -1.958 -45.844 1.00 88.88 190 GLY A O 1
ATOM 1397 N N . TRP A 1 191 ? 6.712 -0.219 -44.999 1.00 92.31 191 TRP A N 1
ATOM 1398 C CA . TRP A 1 191 ? 6.424 -0.831 -43.695 1.00 92.31 191 TRP A CA 1
ATOM 1399 C C . TRP A 1 191 ? 5.119 -1.640 -43.669 1.00 92.31 191 TRP A C 1
ATOM 1401 O O . TRP A 1 191 ? 4.098 -1.258 -44.246 1.00 92.31 191 TRP A O 1
ATOM 1411 N N . GLU A 1 192 ? 5.151 -2.756 -42.941 1.00 92.88 192 GLU A N 1
ATOM 1412 C CA . GLU A 1 192 ? 4.009 -3.623 -42.636 1.00 92.88 192 GLU A CA 1
ATOM 1413 C C . GLU A 1 192 ? 3.951 -3.876 -41.118 1.00 92.88 192 GLU A C 1
ATOM 1415 O O . GLU A 1 192 ? 4.977 -4.159 -40.500 1.00 92.88 192 GLU A O 1
ATOM 1420 N N . TRP A 1 193 ? 2.769 -3.774 -40.504 1.00 93.25 193 TRP A N 1
ATOM 1421 C CA . TRP A 1 193 ? 2.561 -3.937 -39.060 1.00 93.25 193 TRP A CA 1
ATOM 1422 C C . TRP A 1 193 ? 1.857 -5.251 -38.746 1.00 93.25 193 TRP A C 1
ATOM 1424 O O . TRP A 1 193 ? 1.044 -5.735 -39.533 1.00 93.25 193 TRP A O 1
ATOM 1434 N N . PHE A 1 194 ? 2.127 -5.785 -37.557 1.00 93.62 194 PHE A N 1
ATOM 1435 C CA . PHE A 1 194 ? 1.642 -7.075 -37.083 1.00 93.62 194 PHE A CA 1
ATOM 1436 C C . PHE A 1 194 ? 1.127 -6.965 -35.643 1.00 93.62 194 PHE A C 1
ATOM 1438 O O . PHE A 1 194 ? 1.761 -6.349 -34.783 1.00 93.62 194 PHE A O 1
ATOM 1445 N N . ILE A 1 195 ? -0.006 -7.613 -35.373 1.00 91.94 195 ILE A N 1
ATOM 1446 C CA . ILE A 1 195 ? -0.459 -7.974 -34.028 1.00 91.94 195 ILE A CA 1
ATOM 1447 C C . ILE A 1 195 ? -0.200 -9.472 -33.885 1.00 91.94 195 ILE A C 1
ATOM 1449 O O . ILE A 1 195 ? -0.744 -10.268 -34.653 1.00 91.94 195 ILE A O 1
ATOM 1453 N N . LEU A 1 196 ? 0.646 -9.846 -32.931 1.00 93.00 196 LEU A N 1
ATOM 1454 C CA . LEU A 1 196 ? 1.078 -11.227 -32.733 1.00 93.00 196 LEU A CA 1
ATOM 1455 C C . LEU A 1 196 ? 0.350 -11.844 -31.539 1.00 93.00 196 LEU A C 1
ATOM 1457 O O . LEU A 1 196 ? -0.004 -11.140 -30.591 1.00 93.00 196 LEU A O 1
ATOM 1461 N N . ASP A 1 197 ? 0.143 -13.158 -31.584 1.00 92.69 197 ASP A N 1
ATOM 1462 C CA . ASP A 1 197 ? -0.270 -13.906 -30.399 1.00 92.69 197 ASP A CA 1
ATOM 1463 C C . ASP A 1 197 ? 0.864 -13.899 -29.362 1.00 92.69 197 ASP A C 1
ATOM 1465 O O . ASP A 1 197 ? 2.042 -13.979 -29.719 1.00 92.69 197 ASP A O 1
ATOM 1469 N N . ASN A 1 198 ? 0.520 -13.820 -28.076 1.00 91.25 198 ASN A N 1
ATOM 1470 C CA . ASN A 1 198 ? 1.479 -13.737 -26.972 1.00 91.25 198 ASN A CA 1
ATOM 1471 C C . ASN A 1 198 ? 2.354 -14.997 -26.854 1.00 91.25 198 ASN A C 1
ATOM 1473 O O . ASN A 1 198 ? 3.439 -14.935 -26.280 1.00 91.25 198 ASN A O 1
ATOM 1477 N N . ASP A 1 199 ? 1.896 -16.132 -27.390 1.00 91.50 199 ASP A N 1
ATOM 1478 C CA . ASP A 1 199 ? 2.668 -17.376 -27.471 1.00 91.50 199 ASP A CA 1
ATOM 1479 C C . ASP A 1 199 ? 3.407 -17.568 -28.810 1.00 91.50 199 ASP A C 1
ATOM 1481 O O . ASP A 1 199 ? 4.026 -18.613 -29.025 1.00 91.50 199 ASP A O 1
ATOM 1485 N N . LEU A 1 200 ? 3.346 -16.564 -29.696 1.00 93.44 200 LEU A N 1
ATOM 1486 C CA . LEU A 1 200 ? 3.931 -16.548 -31.038 1.00 93.44 200 LEU A CA 1
ATOM 1487 C C . LEU A 1 200 ? 3.516 -17.730 -31.931 1.00 93.44 200 LEU A C 1
ATOM 1489 O O . LEU A 1 200 ? 4.242 -18.087 -32.859 1.00 93.44 200 LEU A O 1
ATOM 1493 N N . LYS A 1 201 ? 2.352 -18.352 -31.706 1.00 93.88 201 LYS A N 1
ATOM 1494 C CA . LYS A 1 201 ? 1.858 -19.414 -32.601 1.00 93.88 201 LYS A CA 1
ATOM 1495 C C . LYS A 1 201 ? 1.174 -18.884 -33.851 1.00 93.88 201 LYS A C 1
ATOM 1497 O O . LYS A 1 201 ? 1.048 -19.621 -34.829 1.00 93.88 201 LYS A O 1
ATOM 1502 N N . SER A 1 202 ? 0.706 -17.638 -33.832 1.00 94.25 202 SER A N 1
ATOM 1503 C CA . SER A 1 202 ? -0.029 -17.059 -34.952 1.00 94.25 202 SER A CA 1
ATOM 1504 C C . SER A 1 202 ? 0.127 -15.542 -35.062 1.00 94.25 202 SER A C 1
ATOM 1506 O O . SER A 1 202 ? 0.484 -14.851 -34.106 1.00 94.25 202 SER A O 1
ATOM 1508 N N . VAL A 1 203 ? -0.148 -15.033 -36.265 1.00 94.62 203 VAL A N 1
ATOM 1509 C CA . VAL A 1 203 ? -0.357 -13.607 -36.527 1.00 94.62 203 VAL A CA 1
ATOM 1510 C C . VAL A 1 203 ? -1.855 -13.343 -36.406 1.00 94.62 203 VAL A C 1
ATOM 1512 O O . VAL A 1 203 ? -2.641 -13.893 -37.175 1.00 94.62 203 VAL A O 1
ATOM 1515 N N . LEU A 1 204 ? -2.249 -12.507 -35.447 1.00 91.44 204 LEU A N 1
ATOM 1516 C CA . LEU A 1 204 ? -3.651 -12.167 -35.198 1.00 91.44 204 LEU A CA 1
ATOM 1517 C C . LEU A 1 204 ? -4.178 -11.166 -36.234 1.00 91.44 204 LEU A C 1
ATOM 1519 O O . LEU A 1 204 ? -5.334 -11.241 -36.643 1.00 91.44 204 LEU A O 1
ATOM 1523 N N . ALA A 1 205 ? -3.329 -10.231 -36.666 1.00 91.56 205 ALA A N 1
ATOM 1524 C CA . ALA A 1 205 ? -3.623 -9.287 -37.741 1.00 91.56 205 ALA A CA 1
ATOM 1525 C C . ALA A 1 205 ? -2.327 -8.756 -38.367 1.00 91.56 205 ALA A C 1
ATOM 1527 O O . ALA A 1 205 ? -1.326 -8.606 -37.668 1.00 91.56 205 ALA A O 1
ATOM 1528 N N . GLN A 1 206 ? -2.356 -8.421 -39.659 1.00 91.56 206 GLN A N 1
ATOM 1529 C CA . GLN A 1 206 ? -1.232 -7.794 -40.362 1.00 91.56 206 GLN A CA 1
ATOM 1530 C C . GLN A 1 206 ? -1.697 -6.815 -41.448 1.00 91.56 206 GLN A C 1
ATOM 1532 O O . GLN A 1 206 ? -2.818 -6.933 -41.946 1.00 91.56 206 GLN A O 1
ATOM 1537 N N . GLY A 1 207 ? -0.837 -5.867 -41.825 1.00 88.38 207 GLY A N 1
ATOM 1538 C CA . GLY A 1 207 ? -1.055 -4.918 -42.923 1.00 88.38 207 GLY A CA 1
ATOM 1539 C C . GLY A 1 207 ? -0.587 -3.503 -42.578 1.00 88.38 207 GLY A C 1
ATOM 1540 O O . GLY A 1 207 ? 0.151 -3.304 -41.620 1.00 88.38 207 GLY A O 1
ATOM 1541 N N . GLN A 1 208 ? -1.039 -2.494 -43.330 1.00 80.88 208 GLN A N 1
ATOM 1542 C CA . GLN A 1 208 ? -0.730 -1.078 -43.043 1.00 80.88 208 GLN A CA 1
ATOM 1543 C C . GLN A 1 208 ? -1.431 -0.555 -41.782 1.00 80.88 208 GLN A C 1
ATOM 1545 O O . GLN A 1 208 ? -0.959 0.349 -41.104 1.00 80.88 208 GLN A O 1
ATOM 1550 N N . SER A 1 209 ? -2.605 -1.093 -41.467 1.00 79.44 209 SER A N 1
ATOM 1551 C CA . SER A 1 209 ? -3.385 -0.720 -40.285 1.00 79.44 209 SER A CA 1
ATOM 1552 C C . SER A 1 209 ? -4.125 -1.949 -39.772 1.00 79.44 209 SER A C 1
ATOM 1554 O O . SER A 1 209 ? -5.337 -2.060 -39.953 1.00 79.44 209 SER A O 1
ATOM 1556 N N . PRO A 1 210 ? -3.402 -2.923 -39.192 1.00 78.06 210 PRO A N 1
ATOM 1557 C CA . PRO A 1 210 ? -4.019 -4.130 -38.666 1.00 78.06 210 PRO A CA 1
ATOM 1558 C C . PRO A 1 210 ? -5.098 -3.767 -37.636 1.00 78.06 210 PRO A C 1
ATOM 1560 O O . PRO A 1 210 ? -4.873 -2.939 -36.750 1.00 78.06 210 PRO A O 1
ATOM 1563 N N . ALA A 1 211 ? -6.275 -4.387 -37.775 1.00 68.00 211 ALA A N 1
ATOM 1564 C CA . ALA A 1 211 ? -7.460 -4.131 -36.950 1.00 68.00 211 ALA A CA 1
ATOM 1565 C C . ALA A 1 211 ? -7.928 -2.656 -36.934 1.00 68.00 211 ALA A C 1
ATOM 1567 O O . ALA A 1 211 ? -8.360 -2.162 -35.894 1.00 68.00 211 ALA A O 1
ATOM 1568 N N . ASP A 1 212 ? -7.803 -1.952 -38.067 1.00 68.31 212 ASP A N 1
ATOM 1569 C CA . ASP A 1 212 ? -8.241 -0.560 -38.270 1.00 68.31 212 ASP A CA 1
ATOM 1570 C C . ASP A 1 212 ? -7.586 0.464 -37.320 1.00 68.31 212 ASP A C 1
ATOM 1572 O O . ASP A 1 212 ? -8.089 1.566 -37.113 1.00 68.31 212 ASP A O 1
ATOM 1576 N N . LYS A 1 213 ? -6.416 0.137 -36.751 1.00 64.19 213 LYS A N 1
ATOM 1577 C CA . LYS A 1 213 ? -5.739 0.970 -35.738 1.00 64.19 213 LYS A CA 1
ATOM 1578 C C . LYS A 1 213 ? -4.948 2.169 -36.284 1.00 64.19 213 LYS A C 1
ATOM 1580 O O . LYS A 1 213 ? -4.212 2.795 -35.527 1.00 64.19 213 LYS A O 1
ATOM 1585 N N . ASN A 1 214 ? -5.098 2.496 -37.568 1.00 75.12 214 ASN A N 1
ATOM 1586 C CA . ASN A 1 214 ? -4.497 3.664 -38.227 1.00 75.12 214 ASN A CA 1
ATOM 1587 C C . ASN A 1 214 ? -2.972 3.832 -37.987 1.00 75.12 214 ASN A C 1
ATOM 1589 O O . ASN A 1 214 ? -2.479 4.947 -37.795 1.00 75.12 214 ASN A O 1
ATOM 1593 N N . C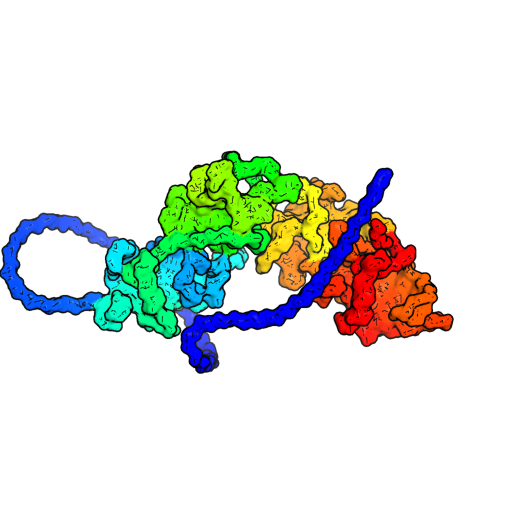YS A 1 215 ? -2.227 2.716 -37.971 1.00 81.94 215 CYS A N 1
ATOM 1594 C CA . CYS A 1 215 ? -0.811 2.667 -37.583 1.00 81.94 215 CYS A CA 1
ATOM 1595 C C . CYS A 1 215 ? 0.071 3.582 -38.442 1.00 81.94 215 CYS A C 1
ATOM 1597 O O . CYS A 1 215 ? 0.909 4.288 -37.885 1.00 81.94 215 CYS A O 1
ATOM 1599 N N . VAL A 1 216 ? -0.160 3.623 -39.761 1.00 83.00 216 VAL A N 1
ATOM 1600 C CA . VAL A 1 216 ? 0.590 4.498 -40.680 1.00 83.00 216 VAL A CA 1
ATOM 1601 C C . VAL A 1 216 ? 0.507 5.953 -40.230 1.00 83.00 216 VAL A C 1
ATOM 1603 O O . VAL A 1 216 ? 1.540 6.558 -39.977 1.00 83.00 216 VAL A O 1
ATOM 1606 N N . SER A 1 217 ? -0.701 6.487 -40.019 1.00 81.25 217 SER A N 1
ATOM 1607 C CA . SER A 1 217 ? -0.878 7.899 -39.644 1.00 81.25 217 SER A CA 1
ATOM 1608 C C . SER A 1 217 ? -0.191 8.269 -38.327 1.00 81.25 217 SER A C 1
ATOM 1610 O O . SER A 1 217 ? 0.317 9.376 -38.170 1.00 81.25 217 SER A O 1
ATOM 1612 N N . CYS A 1 218 ? -0.160 7.344 -37.362 1.00 80.00 218 CYS A N 1
ATOM 1613 C CA . CYS A 1 218 ? 0.522 7.581 -36.100 1.00 80.00 218 CYS A CA 1
ATOM 1614 C C . CYS A 1 218 ? 2.034 7.590 -36.312 1.00 80.00 218 CYS A C 1
ATOM 1616 O O . CYS A 1 218 ? 2.715 8.460 -35.781 1.00 80.00 218 CYS A O 1
ATOM 1618 N N . HIS A 1 219 ? 2.553 6.648 -37.095 1.00 85.31 219 HIS A N 1
ATOM 1619 C CA . HIS A 1 219 ? 3.982 6.508 -37.341 1.00 85.31 219 HIS A CA 1
ATOM 1620 C C . HIS A 1 219 ? 4.542 7.537 -38.345 1.00 85.31 219 HIS A C 1
ATOM 1622 O O . HIS A 1 219 ? 5.730 7.834 -38.276 1.00 85.31 219 HIS A O 1
ATOM 1628 N N . GLU A 1 220 ? 3.715 8.186 -39.173 1.00 84.06 220 GLU A N 1
ATOM 1629 C CA . GLU A 1 220 ? 4.104 9.381 -39.950 1.00 84.06 220 GLU A CA 1
ATOM 1630 C C . GLU A 1 220 ? 4.598 10.520 -39.030 1.00 84.06 220 GLU A C 1
ATOM 1632 O O . GLU A 1 220 ? 5.477 11.301 -39.400 1.00 84.06 220 GLU A O 1
ATOM 1637 N N . LEU A 1 221 ? 4.103 10.589 -37.785 1.00 79.31 221 LEU A N 1
ATOM 1638 C CA . LEU A 1 221 ? 4.548 11.576 -36.792 1.00 79.31 221 LEU A CA 1
ATOM 1639 C C . LEU A 1 221 ? 5.977 11.327 -36.284 1.00 79.31 221 LEU A C 1
ATOM 1641 O O . LEU A 1 221 ? 6.543 12.204 -35.624 1.00 79.31 221 LEU A O 1
ATOM 1645 N N . ALA A 1 222 ? 6.578 10.171 -36.588 1.00 77.69 222 ALA A N 1
ATOM 1646 C CA . ALA A 1 222 ? 7.946 9.854 -36.193 1.00 77.69 222 ALA A CA 1
ATOM 1647 C C . ALA A 1 222 ? 8.974 10.844 -36.764 1.00 77.69 222 ALA A C 1
ATOM 1649 O O . ALA A 1 222 ? 10.037 10.996 -36.170 1.00 77.69 222 ALA A O 1
ATOM 1650 N N . GLY A 1 223 ? 8.650 11.591 -37.830 1.00 67.75 223 GLY A N 1
ATOM 1651 C CA . GLY A 1 223 ? 9.513 12.649 -38.374 1.00 67.75 223 GLY A CA 1
ATOM 1652 C C . GLY A 1 223 ? 9.893 13.754 -37.371 1.00 67.75 223 GLY A C 1
ATOM 1653 O O . GLY A 1 223 ? 10.880 14.459 -37.576 1.00 67.75 223 GLY A O 1
ATOM 1654 N N . ASN A 1 224 ? 9.182 13.877 -36.242 1.00 64.75 224 ASN A N 1
ATOM 1655 C CA . ASN A 1 224 ? 9.562 14.743 -35.121 1.00 64.75 224 ASN A CA 1
ATOM 1656 C C . ASN A 1 224 ? 10.617 14.079 -34.217 1.00 64.75 224 ASN A C 1
ATOM 1658 O O . ASN A 1 224 ? 10.381 13.821 -33.036 1.00 64.75 224 ASN A O 1
ATOM 1662 N N . GLY A 1 225 ? 11.798 13.817 -34.780 1.00 66.62 225 GLY A N 1
ATOM 1663 C CA . GLY A 1 225 ? 12.984 13.358 -34.052 1.00 66.62 225 GLY A CA 1
ATOM 1664 C C . GLY A 1 225 ? 13.385 11.904 -34.300 1.00 66.62 225 GLY A C 1
ATOM 1665 O O . GLY A 1 225 ? 14.521 11.564 -33.985 1.00 66.62 225 GLY A O 1
ATOM 1666 N N . GLY A 1 226 ? 12.502 11.079 -34.867 1.00 76.25 226 GLY A N 1
ATOM 1667 C CA . GLY A 1 226 ? 12.793 9.750 -35.416 1.00 76.25 226 GLY A CA 1
ATOM 1668 C C . GLY A 1 226 ? 13.034 9.763 -36.931 1.00 76.25 226 GLY A C 1
ATOM 1669 O O . GLY A 1 226 ? 13.213 10.821 -37.536 1.00 76.25 226 GLY A O 1
ATOM 1670 N N . ASN A 1 227 ? 13.053 8.580 -37.541 1.00 81.88 227 ASN A N 1
ATOM 1671 C CA . ASN A 1 227 ? 13.331 8.355 -38.961 1.00 81.88 227 ASN A CA 1
ATOM 1672 C C . ASN A 1 227 ? 12.537 7.151 -39.486 1.00 81.88 227 ASN A C 1
ATOM 1674 O O . ASN A 1 227 ? 12.360 6.174 -38.765 1.00 81.88 227 ASN A O 1
ATOM 1678 N N . ASP A 1 228 ? 12.071 7.235 -40.739 1.00 86.19 228 ASP A N 1
ATOM 1679 C CA . ASP A 1 228 ? 11.449 6.123 -41.479 1.00 86.19 228 ASP A CA 1
ATOM 1680 C C . ASP A 1 228 ? 10.401 5.355 -40.649 1.00 86.19 228 ASP A C 1
ATOM 1682 O O . ASP A 1 228 ? 10.552 4.175 -40.348 1.00 86.19 228 ASP A O 1
ATOM 1686 N N . PHE A 1 229 ? 9.356 6.067 -40.202 1.00 84.56 229 PHE A N 1
ATOM 1687 C CA . PHE A 1 229 ? 8.252 5.542 -39.380 1.00 84.56 229 PHE A CA 1
ATOM 1688 C C . PHE A 1 229 ? 8.654 4.985 -37.998 1.00 84.56 229 PHE A C 1
ATOM 1690 O O . PHE A 1 229 ? 7.797 4.497 -37.257 1.00 84.56 229 PHE A O 1
ATOM 1697 N N . VAL A 1 230 ? 9.920 5.088 -37.590 1.00 84.19 230 VAL A N 1
ATOM 1698 C CA . VAL A 1 230 ? 10.413 4.655 -36.277 1.00 84.19 230 VAL A CA 1
ATOM 1699 C C . VAL A 1 230 ? 10.679 5.876 -35.404 1.00 84.19 230 VAL A C 1
ATOM 1701 O O . VAL A 1 230 ? 11.491 6.742 -35.725 1.00 84.19 230 VAL A O 1
ATOM 1704 N N . PHE A 1 231 ? 9.986 5.962 -34.269 1.00 81.44 231 PHE A N 1
ATOM 1705 C CA . PHE A 1 231 ? 10.198 7.039 -33.306 1.00 81.44 231 PHE A CA 1
ATOM 1706 C C . PHE A 1 231 ? 11.598 6.949 -32.698 1.00 81.44 231 PHE A C 1
ATOM 1708 O O . PHE A 1 231 ? 12.047 5.870 -32.301 1.00 81.44 231 PHE A O 1
ATOM 1715 N N . ALA A 1 232 ? 12.269 8.091 -32.555 1.00 76.94 232 ALA A N 1
ATOM 1716 C CA . ALA A 1 232 ? 13.468 8.135 -31.736 1.00 76.94 232 ALA A CA 1
ATOM 1717 C C . ALA A 1 232 ? 13.133 7.840 -30.278 1.00 76.94 232 ALA A C 1
ATOM 1719 O O . ALA A 1 232 ? 12.034 8.103 -29.788 1.00 76.94 232 ALA A O 1
ATOM 1720 N N . ARG A 1 233 ? 14.137 7.335 -29.561 1.00 75.50 233 ARG A N 1
ATOM 1721 C CA . ARG A 1 233 ? 14.039 7.144 -28.121 1.00 75.50 233 ARG A CA 1
ATOM 1722 C C . ARG A 1 233 ? 13.785 8.494 -27.451 1.00 75.50 233 ARG A C 1
ATOM 1724 O O . ARG A 1 233 ? 14.654 9.367 -27.472 1.00 75.50 233 ARG A O 1
ATOM 1731 N N . SER A 1 234 ? 12.604 8.651 -26.863 1.00 71.69 234 SER A N 1
ATOM 1732 C CA . SER A 1 234 ? 12.242 9.868 -26.148 1.00 71.69 234 SER A CA 1
ATOM 1733 C C . SER A 1 234 ? 12.971 9.951 -24.814 1.00 71.69 234 SER A C 1
ATOM 1735 O O . SER A 1 234 ? 13.140 8.955 -24.108 1.00 71.69 234 SER A O 1
ATOM 1737 N N . GLU A 1 235 ? 13.343 11.165 -24.445 1.00 83.19 235 GLU A N 1
ATOM 1738 C CA . GLU A 1 235 ? 13.691 11.489 -23.073 1.00 83.19 235 GLU A CA 1
ATOM 1739 C C . GLU A 1 235 ? 12.406 11.727 -22.271 1.00 83.19 235 GLU A C 1
ATOM 1741 O O . GLU A 1 235 ? 11.496 12.417 -22.732 1.00 83.19 235 GLU A O 1
ATOM 1746 N N . TYR A 1 236 ? 12.305 11.133 -21.085 1.00 86.88 236 TYR A N 1
ATOM 1747 C CA . TYR A 1 236 ? 11.147 11.296 -20.217 1.00 86.88 236 TYR A CA 1
ATOM 1748 C C . TYR A 1 236 ? 11.267 12.568 -19.385 1.00 86.88 236 TYR A C 1
ATOM 1750 O O . TYR A 1 236 ? 11.900 12.577 -18.336 1.00 86.88 236 TYR A O 1
ATOM 1758 N N . GLU A 1 237 ? 10.640 13.647 -19.837 1.00 86.44 237 GLU A N 1
ATOM 1759 C CA . GLU A 1 237 ? 10.564 14.891 -19.078 1.00 86.44 237 GLU A CA 1
ATOM 1760 C C . GLU A 1 237 ? 9.470 14.853 -18.021 1.00 86.44 237 GLU A C 1
ATOM 1762 O O . GLU A 1 237 ? 8.289 14.705 -18.328 1.00 86.44 237 GLU A O 1
ATOM 1767 N N . ILE A 1 238 ? 9.871 15.020 -16.761 1.00 86.62 238 ILE A N 1
ATOM 1768 C CA . ILE A 1 238 ? 8.944 14.975 -15.636 1.00 86.62 238 ILE A CA 1
ATOM 1769 C C . ILE A 1 238 ? 8.620 16.372 -15.107 1.00 86.62 238 ILE A C 1
ATOM 1771 O O . ILE A 1 238 ? 9.505 17.212 -14.883 1.00 86.62 238 ILE A O 1
ATOM 1775 N N . ASP A 1 239 ? 7.331 16.587 -14.870 1.00 89.88 239 ASP A N 1
ATOM 1776 C CA . ASP A 1 239 ? 6.809 17.714 -14.113 1.00 89.88 239 ASP A CA 1
ATOM 1777 C C . ASP A 1 239 ? 6.832 17.384 -12.609 1.00 89.88 239 ASP A C 1
ATOM 1779 O O . ASP A 1 239 ? 6.472 16.283 -12.181 1.00 89.88 239 ASP A O 1
ATOM 1783 N N . THR A 1 240 ? 7.270 18.336 -11.786 1.00 93.19 240 THR A N 1
ATOM 1784 C CA . THR A 1 240 ? 7.501 18.107 -10.352 1.00 93.19 240 THR A CA 1
ATOM 1785 C C . THR A 1 240 ? 6.211 17.885 -9.563 1.00 93.19 240 THR A C 1
ATOM 1787 O O . THR A 1 240 ? 6.263 17.321 -8.471 1.00 93.19 240 THR A O 1
ATOM 1790 N N . HIS A 1 241 ? 5.034 18.223 -10.104 1.00 94.25 241 HIS A N 1
ATOM 1791 C CA . HIS A 1 241 ? 3.747 17.912 -9.476 1.00 94.25 241 HIS A CA 1
ATOM 1792 C C . HIS A 1 241 ? 3.521 16.413 -9.312 1.00 94.25 241 HIS A C 1
ATOM 1794 O O . HIS A 1 241 ? 2.719 16.034 -8.456 1.00 94.25 241 HIS A O 1
ATOM 1800 N N . ILE A 1 242 ? 4.245 15.563 -10.051 1.00 90.44 242 ILE A N 1
ATOM 1801 C CA . ILE A 1 242 ? 4.184 14.119 -9.849 1.00 90.44 242 ILE A CA 1
ATOM 1802 C C . ILE A 1 242 ? 4.478 13.744 -8.394 1.00 90.44 242 ILE A C 1
ATOM 1804 O O . ILE A 1 242 ? 3.836 12.846 -7.873 1.00 90.44 242 ILE A O 1
ATOM 1808 N N . PHE A 1 243 ? 5.393 14.452 -7.723 1.00 95.44 243 PHE A N 1
ATOM 1809 C CA . PHE A 1 243 ? 5.826 14.137 -6.365 1.00 95.44 243 PHE A CA 1
ATOM 1810 C C . PHE A 1 243 ? 4.800 14.547 -5.310 1.00 95.44 243 PHE A C 1
ATOM 1812 O O . PHE A 1 243 ? 4.935 14.151 -4.161 1.00 95.44 243 PHE A O 1
ATOM 1819 N N . LYS A 1 244 ? 3.772 15.334 -5.647 1.00 95.38 244 LYS A N 1
ATOM 1820 C CA . LYS A 1 244 ? 2.828 15.894 -4.665 1.00 95.38 244 LYS A CA 1
ATOM 1821 C C . LYS A 1 244 ? 2.132 14.822 -3.820 1.00 95.38 244 LYS A C 1
ATOM 1823 O O . LYS A 1 244 ? 1.808 15.072 -2.660 1.00 95.38 244 LYS A O 1
ATOM 1828 N N . ASP A 1 245 ? 1.897 13.648 -4.394 1.00 92.06 245 ASP A N 1
ATOM 1829 C CA . ASP A 1 245 ? 1.150 12.551 -3.785 1.00 92.06 245 ASP A CA 1
ATOM 1830 C C . ASP A 1 245 ? 2.024 11.354 -3.393 1.00 92.06 245 ASP A C 1
ATOM 1832 O O . ASP A 1 245 ? 1.495 10.275 -3.135 1.00 92.06 245 ASP A O 1
ATOM 1836 N N . TYR A 1 246 ? 3.344 11.536 -3.277 1.00 94.19 246 TYR A N 1
ATOM 1837 C CA . TYR A 1 246 ? 4.271 10.415 -3.102 1.00 94.19 246 TYR A CA 1
ATOM 1838 C C . TYR A 1 246 ? 4.001 9.495 -1.911 1.00 94.19 246 TYR A C 1
ATOM 1840 O O . TYR A 1 246 ? 4.410 8.339 -1.899 1.00 94.19 246 TYR A O 1
ATOM 1848 N N . LYS A 1 247 ? 3.299 9.987 -0.889 1.00 92.06 247 LYS A N 1
ATOM 1849 C CA . LYS A 1 247 ? 2.921 9.187 0.284 1.00 92.06 247 LYS A CA 1
ATOM 1850 C C . LYS A 1 247 ? 1.910 8.086 -0.037 1.00 92.06 247 LYS A C 1
ATOM 1852 O O . LYS A 1 247 ? 1.753 7.189 0.796 1.00 92.06 247 LYS A O 1
ATOM 1857 N N . ASN A 1 248 ? 1.258 8.183 -1.196 1.00 88.62 248 ASN A N 1
ATOM 1858 C CA . ASN A 1 248 ? 0.365 7.182 -1.771 1.00 88.62 248 ASN A CA 1
ATOM 1859 C C . ASN A 1 248 ? 1.110 6.177 -2.661 1.00 88.62 248 ASN A C 1
ATOM 1861 O O . ASN A 1 248 ? 0.504 5.202 -3.089 1.00 88.62 248 ASN A O 1
ATOM 1865 N N . TRP A 1 249 ? 2.390 6.415 -2.963 1.00 89.12 249 TRP A N 1
ATOM 1866 C CA . TRP A 1 249 ? 3.213 5.463 -3.700 1.00 89.12 249 TRP A CA 1
ATOM 1867 C C . TRP A 1 249 ? 3.649 4.310 -2.793 1.00 89.12 249 TRP A C 1
ATOM 1869 O O . TRP A 1 249 ? 3.496 4.349 -1.567 1.00 89.12 249 TRP A O 1
ATOM 1879 N N . GLU A 1 250 ? 4.245 3.289 -3.397 1.00 83.94 250 GLU A N 1
ATOM 1880 C CA . GLU A 1 250 ? 4.674 2.100 -2.678 1.00 83.94 250 GLU A CA 1
ATOM 1881 C C . GLU A 1 250 ? 5.901 2.374 -1.811 1.00 83.94 250 GLU A C 1
ATOM 1883 O O . GLU A 1 250 ? 6.915 2.878 -2.288 1.00 83.94 250 GLU A O 1
ATOM 1888 N N . LEU A 1 251 ? 5.820 2.020 -0.528 1.00 85.56 251 LEU A N 1
ATOM 1889 C CA . LEU A 1 251 ? 6.928 2.119 0.418 1.00 85.56 251 LEU A CA 1
ATOM 1890 C C . LEU A 1 251 ? 7.857 0.906 0.244 1.00 85.56 251 LEU A C 1
ATOM 1892 O O . LEU A 1 251 ? 7.547 -0.178 0.731 1.00 85.56 251 LEU A O 1
ATOM 1896 N N . ILE A 1 252 ? 8.996 1.107 -0.417 1.00 82.56 252 ILE A N 1
ATOM 1897 C CA . ILE A 1 252 ? 9.972 0.051 -0.749 1.00 82.56 252 ILE A CA 1
ATOM 1898 C C . ILE A 1 252 ? 11.126 -0.064 0.256 1.00 82.56 252 ILE A C 1
ATOM 1900 O O . ILE A 1 252 ? 11.949 -0.977 0.172 1.00 82.56 252 ILE A O 1
ATOM 1904 N N . ASP A 1 253 ? 11.234 0.890 1.183 1.00 83.44 253 ASP A N 1
ATOM 1905 C CA . ASP A 1 253 ? 12.200 0.825 2.272 1.00 83.44 253 ASP A CA 1
ATOM 1906 C C . ASP A 1 253 ? 11.705 1.589 3.496 1.00 83.44 253 ASP A C 1
ATOM 1908 O O . ASP A 1 253 ? 11.233 2.725 3.391 1.00 83.44 253 ASP A O 1
ATOM 1912 N N . TYR A 1 254 ? 11.845 0.977 4.672 1.00 80.31 254 TYR A N 1
ATOM 1913 C CA . TYR A 1 254 ? 11.458 1.580 5.943 1.00 80.31 254 TYR A CA 1
ATOM 1914 C C . TYR A 1 254 ? 12.613 1.498 6.929 1.00 80.31 254 TYR A C 1
ATOM 1916 O O . TYR A 1 254 ? 13.020 0.413 7.342 1.00 80.31 254 TYR A O 1
ATOM 1924 N N . ASN A 1 255 ? 13.069 2.668 7.364 1.00 75.44 255 ASN A N 1
ATOM 1925 C CA . ASN A 1 255 ? 14.168 2.850 8.296 1.00 75.44 255 ASN A CA 1
ATOM 1926 C C . ASN A 1 255 ? 15.518 2.339 7.766 1.00 75.44 255 ASN A C 1
ATOM 1928 O O . ASN A 1 255 ? 16.203 1.568 8.440 1.00 75.44 255 ASN A O 1
ATOM 1932 N N . THR A 1 256 ? 15.902 2.784 6.564 1.00 69.69 256 THR A N 1
ATOM 1933 C CA . THR A 1 256 ? 17.224 2.505 5.984 1.00 69.69 256 THR A CA 1
ATOM 1934 C C . THR A 1 256 ? 18.320 2.902 6.974 1.00 69.69 256 THR A C 1
ATOM 1936 O O . THR A 1 256 ? 18.389 4.063 7.402 1.00 69.69 256 THR A O 1
ATOM 1939 N N . THR A 1 257 ? 19.172 1.947 7.358 1.00 61.97 257 THR A N 1
ATOM 1940 C CA . THR A 1 257 ? 20.291 2.222 8.261 1.00 61.97 257 THR A CA 1
ATOM 1941 C C . THR A 1 257 ? 21.299 3.163 7.587 1.00 61.97 257 THR A C 1
ATOM 1943 O O . THR A 1 257 ? 21.456 3.130 6.365 1.00 61.97 257 THR A O 1
ATOM 1946 N N . PRO A 1 258 ? 22.023 3.999 8.354 1.00 58.75 258 PRO A N 1
ATOM 1947 C CA . PRO A 1 258 ? 23.010 4.931 7.798 1.00 58.75 258 PRO A CA 1
ATOM 1948 C C . PRO A 1 258 ? 24.202 4.266 7.095 1.00 58.75 258 PRO A C 1
ATOM 1950 O O . PRO A 1 258 ? 24.975 4.959 6.451 1.00 58.75 258 PRO A O 1
ATOM 1953 N N . GLN A 1 259 ? 24.363 2.942 7.209 1.00 52.78 259 GLN A N 1
ATOM 1954 C CA . GLN A 1 259 ? 25.593 2.206 6.875 1.00 52.78 259 GLN A CA 1
ATOM 1955 C C . GLN A 1 259 ? 26.057 2.336 5.413 1.00 52.78 259 GLN A C 1
ATOM 1957 O O . GLN A 1 259 ? 27.197 1.999 5.121 1.00 52.78 259 GLN A O 1
ATOM 1962 N N . ASN A 1 260 ? 25.209 2.849 4.515 1.00 52.16 260 ASN A N 1
ATOM 1963 C CA . ASN A 1 260 ? 25.536 3.068 3.104 1.00 52.16 260 ASN A CA 1
ATOM 1964 C C . ASN A 1 260 ? 25.535 4.554 2.688 1.00 52.16 260 ASN A C 1
ATOM 1966 O O . ASN A 1 260 ? 25.575 4.835 1.495 1.00 52.16 260 ASN A O 1
ATOM 1970 N N . LEU A 1 261 ? 25.436 5.498 3.633 1.00 56.59 261 LEU A N 1
ATOM 1971 C CA . LEU A 1 261 ? 25.183 6.920 3.359 1.00 56.59 261 LEU A CA 1
ATOM 1972 C C . LEU A 1 261 ? 26.232 7.861 3.969 1.00 56.59 261 LEU A C 1
ATOM 1974 O O . LEU A 1 261 ? 25.890 8.992 4.294 1.00 56.59 261 LEU A O 1
ATOM 1978 N N . ASP A 1 262 ? 27.487 7.431 4.117 1.00 50.62 262 ASP A N 1
ATOM 1979 C CA . ASP A 1 262 ? 28.573 8.343 4.499 1.00 50.62 262 ASP A CA 1
ATOM 1980 C C . ASP A 1 262 ? 28.742 9.415 3.401 1.00 50.62 262 ASP A C 1
ATOM 1982 O O . ASP A 1 262 ? 29.379 9.186 2.371 1.00 50.62 262 ASP A O 1
ATOM 1986 N N . GLY A 1 263 ? 28.110 10.579 3.579 1.00 56.62 263 GLY A N 1
ATOM 1987 C CA . GLY A 1 263 ? 28.117 11.654 2.592 1.00 56.62 263 GLY A CA 1
ATOM 1988 C C . GLY A 1 263 ? 27.171 12.803 2.942 1.00 56.62 263 GLY A C 1
ATOM 1989 O O . GLY A 1 263 ? 26.064 12.603 3.426 1.00 56.62 263 GLY A O 1
ATOM 1990 N N . TRP A 1 264 ? 27.586 14.030 2.626 1.00 57.72 264 TRP A N 1
ATOM 1991 C CA . TRP A 1 264 ? 26.914 15.280 3.013 1.00 57.72 264 TRP A CA 1
ATOM 1992 C C . TRP A 1 264 ? 25.524 15.480 2.374 1.00 57.72 264 TRP A C 1
ATOM 1994 O O . TRP A 1 264 ? 24.818 16.430 2.705 1.00 57.72 264 TRP A O 1
ATOM 2004 N N . ALA A 1 265 ? 25.124 14.610 1.442 1.00 67.25 265 ALA A N 1
ATOM 2005 C CA . ALA A 1 265 ? 23.891 14.745 0.670 1.00 67.25 265 ALA A CA 1
ATOM 2006 C C . ALA A 1 265 ? 22.617 14.419 1.475 1.00 67.25 265 ALA A C 1
ATOM 2008 O O . ALA A 1 265 ? 21.514 14.793 1.064 1.00 67.25 265 ALA A O 1
ATOM 2009 N N . HIS A 1 266 ? 22.735 13.734 2.617 1.00 81.19 266 HIS A N 1
ATOM 2010 C CA . HIS A 1 266 ? 21.601 13.384 3.469 1.00 81.19 266 HIS A CA 1
ATOM 2011 C C . HIS A 1 266 ? 21.839 13.765 4.928 1.00 81.19 266 HIS A C 1
ATOM 2013 O O . HIS A 1 266 ? 22.966 13.785 5.405 1.00 81.19 266 HIS A O 1
ATOM 2019 N N . ILE A 1 267 ? 20.761 14.026 5.669 1.00 81.81 267 ILE A N 1
ATOM 2020 C CA . ILE A 1 267 ? 20.855 14.234 7.120 1.00 81.81 267 ILE A CA 1
ATOM 2021 C C . ILE A 1 267 ? 21.293 12.918 7.787 1.00 81.81 267 ILE A C 1
ATOM 2023 O O . ILE A 1 267 ? 20.544 11.937 7.767 1.00 81.81 267 ILE A O 1
ATOM 2027 N N . ASP A 1 268 ? 22.476 12.896 8.407 1.00 78.56 268 ASP A N 1
ATOM 2028 C CA . ASP A 1 268 ? 23.069 11.693 9.021 1.00 78.56 268 ASP A CA 1
ATOM 2029 C C . ASP A 1 268 ? 22.319 11.211 10.272 1.00 78.56 268 ASP A C 1
ATOM 2031 O O . ASP A 1 268 ? 22.104 10.012 10.469 1.00 78.56 268 ASP A O 1
ATOM 2035 N N . ASN A 1 269 ? 21.836 12.142 11.097 1.00 83.50 269 ASN A N 1
ATOM 2036 C CA . ASN A 1 269 ? 21.162 11.857 12.367 1.00 83.50 269 ASN A CA 1
ATOM 2037 C C . ASN A 1 269 ? 19.630 11.843 12.271 1.00 83.50 269 ASN A C 1
ATOM 2039 O O . ASN A 1 269 ? 18.948 12.331 13.169 1.00 83.50 269 ASN A O 1
ATOM 2043 N N . ALA A 1 270 ? 19.087 11.319 11.175 1.00 84.50 270 ALA A N 1
ATOM 2044 C CA . ALA A 1 270 ? 17.646 11.160 11.028 1.00 84.50 270 ALA A CA 1
ATOM 2045 C C . ALA A 1 270 ? 17.083 10.071 11.957 1.00 84.50 270 ALA A C 1
ATOM 2047 O O . ALA A 1 270 ? 17.701 9.017 12.125 1.00 84.50 270 ALA A O 1
ATOM 2048 N N . ASP A 1 271 ? 15.873 10.299 12.469 1.00 83.38 271 ASP A N 1
ATOM 2049 C CA . ASP A 1 271 ? 15.114 9.322 13.259 1.00 83.38 271 ASP A CA 1
ATOM 2050 C C . ASP A 1 271 ? 14.537 8.208 12.382 1.00 83.38 271 ASP A C 1
ATOM 2052 O O . ASP A 1 271 ? 14.375 7.071 12.825 1.00 83.38 271 ASP A O 1
ATOM 2056 N N . LEU A 1 272 ? 14.167 8.554 11.145 1.00 83.25 272 LEU A N 1
ATOM 2057 C CA . LEU A 1 272 ? 13.501 7.655 10.212 1.00 83.25 272 LEU A CA 1
ATOM 2058 C C . LEU A 1 272 ? 13.806 8.059 8.768 1.00 83.25 272 LEU A C 1
ATOM 2060 O O . LEU A 1 272 ? 13.785 9.236 8.413 1.00 83.25 272 LEU A O 1
ATOM 2064 N N . ARG A 1 273 ? 14.036 7.058 7.918 1.00 87.69 273 ARG A N 1
ATOM 2065 C CA . ARG A 1 273 ? 14.159 7.209 6.464 1.00 87.69 273 ARG A CA 1
ATOM 2066 C C . ARG A 1 273 ? 13.135 6.311 5.787 1.00 87.69 273 ARG A C 1
ATOM 2068 O O . ARG A 1 273 ? 13.014 5.147 6.164 1.00 87.69 273 ARG A O 1
ATOM 2075 N N . ARG A 1 274 ? 12.393 6.843 4.825 1.00 88.81 274 ARG A N 1
ATOM 2076 C CA . ARG A 1 274 ? 11.398 6.111 4.034 1.00 88.81 274 ARG A CA 1
ATOM 2077 C C . ARG A 1 274 ? 11.706 6.316 2.562 1.00 88.81 274 ARG A C 1
ATOM 2079 O O . ARG A 1 274 ? 11.956 7.449 2.165 1.00 88.81 274 ARG A O 1
ATOM 2086 N N . THR A 1 275 ? 11.670 5.255 1.770 1.00 91.44 275 THR A N 1
ATOM 2087 C CA . THR A 1 275 ? 11.819 5.357 0.313 1.00 91.44 275 THR A CA 1
ATOM 2088 C C . THR A 1 275 ? 10.548 4.859 -0.347 1.00 91.44 275 THR A C 1
ATOM 2090 O O . THR A 1 275 ? 10.073 3.767 -0.036 1.00 91.44 275 THR A O 1
ATOM 2093 N N . PHE A 1 276 ? 10.008 5.667 -1.249 1.00 91.81 276 PHE A N 1
ATOM 2094 C CA . PHE A 1 276 ? 8.799 5.388 -2.001 1.00 91.81 276 PHE A CA 1
ATOM 2095 C C . PHE A 1 276 ? 9.117 5.268 -3.494 1.00 91.81 276 PHE A C 1
ATOM 2097 O O . PHE A 1 276 ? 9.976 5.995 -3.998 1.00 91.81 276 PHE A O 1
ATOM 2104 N N . GLN A 1 277 ? 8.412 4.388 -4.202 1.00 89.69 277 GLN A N 1
ATOM 2105 C CA . GLN A 1 277 ? 8.566 4.152 -5.639 1.00 89.69 277 GLN A CA 1
ATOM 2106 C C . GLN A 1 277 ? 7.192 4.172 -6.319 1.00 89.69 277 GLN A C 1
ATOM 2108 O O . GLN A 1 277 ? 6.279 3.472 -5.885 1.00 89.69 277 GLN A O 1
ATOM 2113 N N . LYS A 1 278 ? 7.040 4.972 -7.385 1.00 84.06 278 LYS A N 1
ATOM 2114 C CA . LYS A 1 278 ? 5.750 5.146 -8.083 1.00 84.06 278 LYS A CA 1
ATOM 2115 C C . LYS A 1 278 ? 5.353 3.945 -8.956 1.00 84.06 278 LYS A C 1
ATOM 2117 O O . LYS A 1 278 ? 4.175 3.716 -9.172 1.00 84.06 278 LYS A O 1
ATOM 2122 N N . GLN A 1 279 ? 6.321 3.144 -9.399 1.00 75.62 279 GLN A N 1
ATOM 2123 C CA . GLN A 1 279 ? 6.090 1.893 -10.131 1.00 75.62 279 GLN A CA 1
ATOM 2124 C C . GLN A 1 279 ? 6.952 0.783 -9.528 1.00 75.62 279 GLN A C 1
ATOM 2126 O O . GLN A 1 279 ? 8.054 0.544 -10.018 1.00 75.62 279 GLN A O 1
ATOM 2131 N N . ARG A 1 280 ? 6.527 0.112 -8.448 1.00 67.44 280 ARG A N 1
ATOM 2132 C CA . ARG A 1 280 ? 7.364 -0.910 -7.770 1.00 67.44 280 ARG A CA 1
ATOM 2133 C C . ARG A 1 280 ? 7.864 -1.999 -8.713 1.00 67.44 280 ARG A C 1
ATOM 2135 O O . ARG A 1 280 ? 8.948 -2.544 -8.518 1.00 67.44 280 ARG A O 1
ATOM 2142 N N . LEU A 1 281 ? 7.070 -2.303 -9.734 1.00 65.62 281 LEU A N 1
ATOM 2143 C CA . LEU A 1 281 ? 7.336 -3.372 -10.683 1.00 65.62 281 LEU A CA 1
ATOM 2144 C C . LEU A 1 281 ? 8.177 -2.945 -11.894 1.00 65.62 281 LEU A C 1
ATOM 2146 O O . LEU A 1 281 ? 8.574 -3.804 -12.677 1.00 65.62 281 LEU A O 1
ATOM 2150 N N . ALA A 1 282 ? 8.511 -1.656 -12.019 1.00 63.53 282 ALA A N 1
ATOM 2151 C CA . ALA A 1 282 ? 9.486 -1.154 -12.981 1.00 63.53 282 ALA A CA 1
ATOM 2152 C C . ALA A 1 282 ? 10.880 -1.746 -12.679 1.00 63.53 282 ALA A C 1
ATOM 2154 O O . ALA A 1 282 ? 11.546 -1.338 -11.728 1.00 63.53 282 ALA A O 1
ATOM 2155 N N . TYR A 1 283 ? 11.303 -2.745 -13.462 1.00 68.94 283 TYR A N 1
ATOM 2156 C CA . TYR A 1 283 ? 12.359 -3.698 -13.078 1.00 68.94 283 TYR A CA 1
ATOM 2157 C C . TYR A 1 283 ? 13.605 -3.695 -13.974 1.00 68.94 283 TYR A C 1
ATOM 2159 O O . TYR A 1 283 ? 13.434 -3.866 -15.168 1.00 68.94 283 TYR A O 1
ATOM 2167 N N . PRO A 1 284 ? 14.849 -3.689 -13.472 1.00 58.12 284 PRO A N 1
ATOM 2168 C CA . PRO A 1 284 ? 16.027 -4.093 -14.250 1.00 58.12 284 PRO A CA 1
ATOM 2169 C C . PRO A 1 284 ? 15.974 -5.464 -14.950 1.00 58.12 284 PRO A C 1
ATOM 2171 O O . PRO A 1 284 ? 15.818 -6.490 -14.320 1.00 58.12 284 PRO A O 1
ATOM 2174 N N . ASP A 1 285 ? 16.176 -5.508 -16.264 1.00 57.34 285 ASP A N 1
ATOM 2175 C CA . ASP A 1 285 ? 16.031 -6.726 -17.073 1.00 57.34 285 ASP A CA 1
ATOM 2176 C C . ASP A 1 285 ? 16.928 -7.935 -16.684 1.00 57.34 285 ASP A C 1
ATOM 2178 O O . ASP A 1 285 ? 18.055 -7.782 -16.213 1.00 57.34 285 ASP A O 1
ATOM 2182 N N . LYS A 1 286 ? 16.445 -9.161 -16.967 1.00 54.50 286 LYS A N 1
ATOM 2183 C CA . LYS A 1 286 ? 17.130 -10.455 -16.775 1.00 54.50 286 LYS A CA 1
ATOM 2184 C C . LYS A 1 286 ? 18.295 -10.702 -17.749 1.00 54.50 286 LYS A C 1
ATOM 2186 O O . LYS A 1 286 ? 19.104 -11.588 -17.478 1.00 54.50 286 LYS A O 1
ATOM 2191 N N . HIS A 1 287 ? 18.425 -9.955 -18.850 1.00 47.84 287 HIS A N 1
ATOM 2192 C CA . HIS A 1 287 ? 19.457 -10.176 -19.879 1.00 47.84 287 HIS A CA 1
ATOM 2193 C C . HIS A 1 287 ? 20.823 -9.534 -19.552 1.00 47.84 287 HIS A C 1
ATOM 2195 O O . HIS A 1 287 ? 21.508 -9.018 -20.430 1.00 47.84 287 HIS A O 1
ATOM 2201 N N . GLY A 1 288 ? 21.245 -9.531 -18.283 1.00 41.91 288 GLY A N 1
ATOM 2202 C CA . GLY A 1 288 ? 22.572 -9.043 -17.868 1.00 41.91 288 GLY A CA 1
ATOM 2203 C C . GLY A 1 288 ? 22.771 -7.517 -17.911 1.00 41.91 288 GLY A C 1
ATOM 2204 O O . GLY A 1 288 ? 23.679 -7.020 -17.252 1.00 41.91 288 GLY A O 1
ATOM 2205 N N . ASN A 1 289 ? 21.890 -6.773 -18.589 1.00 54.81 289 ASN A N 1
ATOM 2206 C CA . ASN A 1 289 ? 21.816 -5.308 -18.593 1.00 54.81 289 ASN A CA 1
ATOM 2207 C C . ASN A 1 289 ? 20.728 -4.846 -17.628 1.00 54.81 289 ASN A C 1
ATOM 2209 O O . ASN A 1 289 ? 19.620 -4.446 -17.980 1.00 54.81 289 ASN A O 1
ATOM 2213 N N . MET A 1 290 ? 21.067 -4.981 -16.363 1.00 61.47 290 MET A N 1
ATOM 2214 C CA . MET A 1 290 ? 20.181 -4.817 -15.234 1.00 61.47 290 MET A CA 1
ATOM 2215 C C . MET A 1 290 ? 19.940 -3.297 -14.995 1.00 61.47 290 MET A C 1
ATOM 2217 O O . MET A 1 290 ? 20.585 -2.696 -14.143 1.00 61.47 290 MET A O 1
ATOM 2221 N N . HIS A 1 291 ? 19.047 -2.654 -15.772 1.00 79.44 291 HIS A N 1
ATOM 2222 C CA . HIS A 1 291 ? 18.713 -1.211 -15.672 1.00 79.44 291 HIS A CA 1
ATOM 2223 C C . HIS A 1 291 ? 17.219 -0.927 -15.479 1.00 79.44 291 HIS A C 1
ATOM 2225 O O . HIS A 1 291 ? 16.383 -1.505 -16.168 1.00 79.44 291 HIS A O 1
ATOM 2231 N N . TYR A 1 292 ? 16.870 0.019 -14.604 1.00 86.44 292 TYR A N 1
ATOM 2232 C CA . TYR A 1 292 ? 15.480 0.444 -14.421 1.00 86.44 292 TYR A CA 1
ATOM 2233 C C . TYR A 1 292 ? 14.894 1.018 -15.719 1.00 86.44 292 TYR A C 1
ATOM 2235 O O . TYR A 1 292 ? 15.605 1.723 -16.450 1.00 86.44 292 TYR A O 1
ATOM 2243 N N . PRO A 1 293 ? 13.598 0.780 -16.004 1.00 86.81 293 PRO A N 1
ATOM 2244 C CA . PRO A 1 293 ? 12.971 1.362 -17.176 1.00 86.81 293 PRO A CA 1
ATOM 2245 C C . PRO A 1 293 ? 12.920 2.879 -17.054 1.00 86.81 293 PRO A C 1
ATOM 2247 O O . PRO A 1 293 ? 12.766 3.454 -15.970 1.00 86.81 293 PRO A O 1
ATOM 2250 N N . THR A 1 294 ? 12.980 3.528 -18.208 1.00 88.81 294 THR A N 1
ATOM 2251 C CA . THR A 1 294 ? 12.700 4.956 -18.337 1.00 88.81 294 THR A CA 1
ATOM 2252 C C . THR A 1 294 ? 11.348 5.271 -17.691 1.00 88.81 294 THR A C 1
ATOM 2254 O O . THR A 1 294 ? 10.396 4.515 -17.870 1.00 88.81 294 THR A O 1
ATOM 2257 N N . GLY A 1 295 ? 11.282 6.357 -16.924 1.00 87.94 295 GLY A N 1
ATOM 2258 C CA . GLY A 1 295 ? 10.134 6.800 -16.133 1.00 87.94 295 GLY A CA 1
ATOM 2259 C C . GLY A 1 295 ? 10.104 6.326 -14.681 1.00 87.94 295 GLY A C 1
ATOM 2260 O O . GLY A 1 295 ? 9.361 6.902 -13.884 1.00 87.94 295 GLY A O 1
ATOM 2261 N N . THR A 1 296 ? 10.947 5.356 -14.306 1.00 89.81 296 THR A N 1
ATOM 2262 C CA . THR A 1 296 ? 11.068 4.921 -12.906 1.00 89.81 296 THR A CA 1
ATOM 2263 C C . THR A 1 296 ? 11.333 6.118 -12.005 1.00 89.81 296 THR A C 1
ATOM 2265 O O . THR A 1 296 ? 12.286 6.866 -12.227 1.00 89.81 296 THR A O 1
ATOM 2268 N N . THR A 1 297 ? 10.493 6.280 -10.984 1.00 92.50 297 THR A N 1
ATOM 2269 C CA . THR A 1 297 ? 10.539 7.420 -10.067 1.00 92.50 297 THR A CA 1
ATOM 2270 C C . THR A 1 297 ? 10.622 6.954 -8.617 1.00 92.50 297 THR A C 1
ATOM 2272 O O . THR A 1 297 ? 9.775 6.182 -8.157 1.00 92.50 297 THR A O 1
ATOM 2275 N N . LEU A 1 298 ? 11.631 7.451 -7.898 1.00 93.88 298 LEU A N 1
ATOM 2276 C CA . LEU A 1 298 ? 11.846 7.203 -6.474 1.00 93.88 298 LEU A CA 1
ATOM 2277 C C . LEU A 1 298 ? 11.875 8.522 -5.709 1.00 93.88 298 LEU A C 1
ATOM 2279 O O . LEU A 1 298 ? 12.382 9.528 -6.205 1.00 93.88 298 LEU A O 1
ATOM 2283 N N . ILE A 1 299 ? 11.399 8.497 -4.469 1.00 95.50 299 ILE A N 1
ATOM 2284 C CA . ILE A 1 299 ? 11.561 9.596 -3.518 1.00 95.50 299 ILE A CA 1
ATOM 2285 C C . ILE A 1 299 ? 11.893 9.057 -2.137 1.00 95.50 299 ILE A C 1
ATOM 2287 O O . ILE A 1 299 ? 11.285 8.110 -1.643 1.00 95.50 299 ILE A O 1
ATOM 2291 N N . LYS A 1 300 ? 12.870 9.685 -1.501 1.00 94.56 300 LYS A N 1
ATOM 2292 C CA . LYS A 1 300 ? 13.322 9.383 -0.156 1.00 94.56 300 LYS A CA 1
ATOM 2293 C C . LYS A 1 300 ? 12.950 10.534 0.763 1.00 94.56 300 LYS A C 1
ATOM 2295 O O . LYS A 1 300 ? 13.320 11.684 0.533 1.00 94.56 300 LYS A O 1
ATOM 2300 N N . GLU A 1 301 ? 12.226 10.192 1.815 1.00 94.62 301 GLU A N 1
ATOM 2301 C CA . GLU A 1 301 ? 11.792 11.087 2.873 1.00 94.62 301 GLU A CA 1
ATOM 2302 C C . GLU A 1 301 ? 12.598 10.813 4.138 1.00 94.62 301 GLU A C 1
ATOM 2304 O O . GLU A 1 301 ? 12.718 9.673 4.598 1.00 94.62 301 GLU A O 1
ATOM 2309 N N . ILE A 1 302 ? 13.159 11.874 4.706 1.00 92.94 302 ILE A N 1
ATOM 2310 C CA . ILE A 1 302 ? 14.032 11.806 5.871 1.00 92.94 302 ILE A CA 1
ATOM 2311 C C . ILE A 1 302 ? 13.392 12.631 6.982 1.00 92.94 302 ILE A C 1
ATOM 2313 O O . ILE A 1 302 ? 13.119 13.823 6.828 1.00 92.94 302 ILE A O 1
ATOM 2317 N N . THR A 1 303 ? 13.106 11.960 8.095 1.00 91.25 303 THR A N 1
ATOM 2318 C CA . THR A 1 303 ? 12.416 12.520 9.255 1.00 91.25 303 THR A CA 1
ATOM 2319 C C . THR A 1 303 ? 13.372 12.660 10.430 1.00 91.25 303 THR A C 1
ATOM 2321 O O . THR A 1 303 ? 14.136 11.739 10.725 1.00 91.25 303 THR A O 1
ATOM 2324 N N . LYS A 1 304 ? 13.290 13.789 11.128 1.00 89.94 304 LYS A N 1
ATOM 2325 C CA . LYS A 1 304 ? 14.024 14.076 12.358 1.00 89.94 304 LYS A CA 1
ATOM 2326 C C . LYS A 1 304 ? 13.153 14.909 13.294 1.00 89.94 304 LYS A C 1
ATOM 2328 O O . LYS A 1 304 ? 12.378 15.749 12.847 1.00 89.94 304 LYS A O 1
ATOM 2333 N N . ASP A 1 305 ? 13.216 14.608 14.583 1.00 88.69 305 ASP A N 1
ATOM 2334 C CA . ASP A 1 305 ? 12.366 15.171 15.629 1.00 88.69 305 ASP A CA 1
ATOM 2335 C C . ASP A 1 305 ? 10.864 15.075 15.279 1.00 88.69 305 ASP A C 1
ATOM 2337 O O . ASP A 1 305 ? 10.057 15.965 15.562 1.00 88.69 305 ASP A O 1
ATOM 2341 N N . GLY A 1 306 ? 10.485 13.977 14.610 1.00 84.56 306 GLY A N 1
ATOM 2342 C CA . GLY A 1 306 ? 9.118 13.713 14.147 1.00 84.56 306 GLY A CA 1
ATOM 2343 C C . GLY A 1 306 ? 8.633 14.565 12.964 1.00 84.56 306 GLY A C 1
ATOM 2344 O O . GLY A 1 306 ? 7.447 14.500 12.632 1.00 84.56 306 GLY A O 1
ATOM 2345 N N . LYS A 1 307 ? 9.507 15.344 12.315 1.00 92.75 307 LYS A N 1
ATOM 2346 C CA . LYS A 1 307 ? 9.190 16.172 11.140 1.00 92.75 307 LYS A CA 1
ATOM 2347 C C . LYS A 1 307 ? 9.968 15.722 9.914 1.00 92.75 307 LYS A C 1
ATOM 2349 O O . LYS A 1 307 ? 11.092 15.251 10.033 1.00 92.75 307 LYS A O 1
ATOM 2354 N N . VAL A 1 308 ? 9.368 15.877 8.736 1.00 95.00 308 VAL A N 1
ATOM 2355 C CA . VAL A 1 308 ? 10.082 15.700 7.467 1.00 95.00 308 VAL A CA 1
ATOM 2356 C C . VAL A 1 308 ? 11.029 16.879 7.306 1.00 95.00 308 VAL A C 1
ATOM 2358 O O . VAL A 1 308 ? 10.568 18.011 7.213 1.00 95.00 308 VAL A O 1
ATOM 2361 N N . GLU A 1 309 ? 12.328 16.608 7.292 1.00 95.44 309 GLU A N 1
ATOM 2362 C CA . GLU A 1 309 ? 13.368 17.638 7.173 1.00 95.44 309 GLU A CA 1
ATOM 2363 C C . GLU A 1 309 ? 14.008 17.641 5.781 1.00 95.44 309 GLU A C 1
ATOM 2365 O O . GLU A 1 309 ? 14.552 18.652 5.351 1.00 95.44 309 GLU A O 1
ATOM 2370 N N . GLN A 1 310 ? 13.940 16.525 5.049 1.00 94.88 310 GLN A N 1
ATOM 2371 C CA . GLN A 1 310 ? 14.520 16.437 3.712 1.00 94.88 310 GLN A CA 1
ATOM 2372 C C . GLN A 1 310 ? 13.715 15.497 2.810 1.00 94.88 310 GLN A C 1
ATOM 2374 O O . GLN A 1 310 ? 13.328 14.397 3.220 1.00 94.88 310 GLN A O 1
ATOM 2379 N N . LEU A 1 311 ? 13.509 15.937 1.566 1.00 96.69 311 LEU A N 1
ATOM 2380 C CA . LEU A 1 311 ? 12.981 15.146 0.460 1.00 96.69 311 LEU A CA 1
ATOM 2381 C C . LEU A 1 311 ? 13.982 15.164 -0.692 1.00 96.69 311 LEU A C 1
ATOM 2383 O O . LEU A 1 311 ? 14.366 16.226 -1.177 1.00 96.69 311 LEU A O 1
ATOM 2387 N N . VAL A 1 312 ? 14.389 13.982 -1.141 1.00 95.56 312 VAL A N 1
ATOM 2388 C CA . VAL A 1 312 ? 15.238 13.821 -2.325 1.00 95.56 312 VAL A CA 1
ATOM 2389 C C . VAL A 1 312 ? 14.599 12.808 -3.256 1.00 95.56 312 VAL A C 1
ATOM 2391 O O . VAL A 1 312 ? 14.117 11.775 -2.799 1.00 95.56 312 VAL A O 1
ATOM 2394 N N . ALA A 1 313 ? 14.567 13.094 -4.548 1.00 96.75 313 ALA A N 1
ATOM 2395 C CA . ALA A 1 313 ? 13.965 12.212 -5.537 1.00 96.75 313 ALA A CA 1
ATOM 2396 C C . ALA A 1 313 ? 14.909 11.960 -6.708 1.00 96.75 313 ALA A C 1
ATOM 2398 O O . ALA A 1 313 ? 15.847 12.723 -6.944 1.00 96.75 313 ALA A O 1
ATOM 2399 N N . MET A 1 314 ? 14.650 10.880 -7.440 1.00 96.19 314 MET A N 1
ATOM 2400 C CA . MET A 1 314 ? 15.352 10.568 -8.677 1.00 96.19 314 MET A CA 1
ATOM 2401 C C . MET A 1 314 ? 14.415 9.941 -9.708 1.00 96.19 314 MET A C 1
ATOM 2403 O O . MET A 1 314 ? 13.505 9.186 -9.355 1.00 96.19 314 MET A O 1
ATOM 2407 N N . VAL A 1 315 ? 14.636 10.277 -10.979 1.00 94.62 315 VAL A N 1
ATOM 2408 C CA . VAL A 1 315 ? 13.805 9.858 -12.116 1.00 94.62 315 VAL A CA 1
ATOM 2409 C C . VAL A 1 315 ? 14.680 9.356 -13.254 1.00 94.62 315 VAL A C 1
ATOM 2411 O O . VAL A 1 315 ? 15.616 10.039 -13.671 1.00 94.62 315 VAL A O 1
ATOM 2414 N N . LYS A 1 316 ? 14.362 8.179 -13.794 1.00 93.06 316 LYS A N 1
ATOM 2415 C CA . LYS A 1 316 ? 15.054 7.621 -14.958 1.00 93.06 316 LYS A CA 1
ATOM 2416 C C . LYS A 1 316 ? 1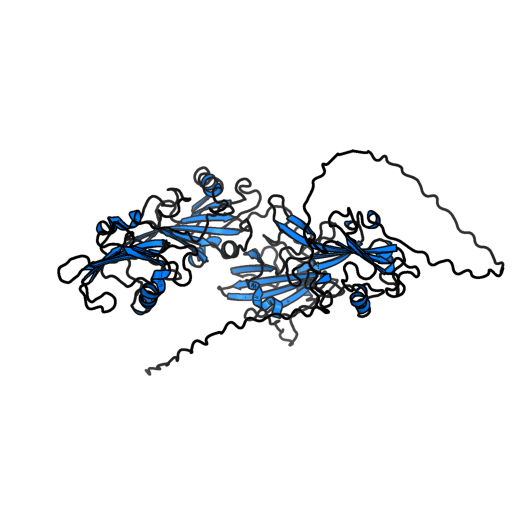4.561 8.313 -16.232 1.00 93.06 316 LYS A C 1
ATOM 2418 O O . LYS A 1 316 ? 13.451 8.056 -16.685 1.00 93.06 316 LYS A O 1
ATOM 2423 N N . ARG A 1 317 ? 15.379 9.177 -16.829 1.00 91.06 317 ARG A N 1
ATOM 2424 C CA . ARG A 1 317 ? 15.037 9.976 -18.023 1.00 91.06 317 ARG A CA 1
ATOM 2425 C C . ARG A 1 317 ? 15.149 9.195 -19.329 1.00 91.06 317 ARG A C 1
ATOM 2427 O O . ARG A 1 317 ? 14.392 9.450 -20.257 1.00 91.06 317 ARG A O 1
ATOM 2434 N N . GLY A 1 318 ? 16.091 8.256 -19.410 1.00 87.38 318 GLY A N 1
ATOM 2435 C CA . GLY A 1 318 ? 16.454 7.616 -20.678 1.00 87.38 318 GLY A CA 1
ATOM 2436 C C . GLY A 1 318 ? 17.095 8.602 -21.668 1.00 87.38 318 GLY A C 1
ATOM 2437 O O . GLY A 1 318 ? 17.635 9.636 -21.272 1.00 87.38 318 GLY A O 1
ATOM 2438 N N . GLY A 1 319 ? 17.050 8.279 -22.964 1.00 86.19 319 GLY A N 1
ATOM 2439 C CA . GLY A 1 319 ? 17.555 9.161 -24.024 1.00 86.19 319 GLY A CA 1
ATOM 2440 C C . GLY A 1 319 ? 19.048 9.502 -23.896 1.00 86.19 319 GLY A C 1
ATOM 2441 O O . GLY A 1 319 ? 19.878 8.623 -23.663 1.00 86.19 319 GLY A O 1
ATOM 2442 N N . LYS A 1 320 ? 19.393 10.783 -24.092 1.00 89.25 320 LYS A N 1
ATOM 2443 C CA . LYS A 1 320 ? 20.771 11.309 -23.993 1.00 89.25 320 LYS A CA 1
ATOM 2444 C C . LYS A 1 320 ? 21.052 12.033 -22.671 1.00 89.25 320 LYS A C 1
ATOM 2446 O O . LYS A 1 320 ? 22.165 12.517 -22.479 1.00 89.25 320 LYS A O 1
ATOM 2451 N N . PHE A 1 321 ? 20.078 12.109 -21.766 1.00 93.06 321 PHE A N 1
ATOM 2452 C CA . PHE A 1 321 ? 20.248 12.765 -20.475 1.00 93.06 321 PHE A CA 1
ATOM 2453 C C . PHE A 1 321 ? 21.297 12.057 -19.621 1.00 93.06 321 PHE A C 1
ATOM 2455 O O . PHE A 1 321 ? 21.289 10.831 -19.561 1.00 93.06 321 PHE A O 1
ATOM 2462 N N . ASN A 1 322 ? 22.154 12.819 -18.934 1.00 94.81 322 ASN A N 1
ATOM 2463 C CA . ASN A 1 322 ? 23.083 12.356 -17.891 1.00 94.81 322 ASN A CA 1
ATOM 2464 C C . ASN A 1 322 ? 23.669 10.938 -18.109 1.00 94.81 322 ASN A C 1
ATOM 2466 O O . ASN A 1 322 ? 23.450 10.058 -17.273 1.00 94.81 322 ASN A O 1
ATOM 2470 N N . PRO A 1 323 ? 24.383 10.671 -19.218 1.00 92.56 323 PRO A N 1
ATOM 2471 C CA . PRO A 1 323 ? 24.888 9.328 -19.511 1.00 92.56 323 PRO A CA 1
ATOM 2472 C C . PRO A 1 323 ? 25.843 8.808 -18.424 1.00 92.56 323 PRO A C 1
ATOM 2474 O O . PRO A 1 323 ? 25.846 7.616 -18.135 1.00 92.56 323 PRO A O 1
ATOM 2477 N N . GLU A 1 324 ? 26.596 9.698 -17.769 1.00 92.19 324 GLU A N 1
ATOM 2478 C CA . GLU A 1 324 ? 27.499 9.362 -16.656 1.00 92.19 324 GLU A CA 1
ATOM 2479 C C . GLU A 1 324 ? 26.754 8.948 -15.378 1.00 92.19 324 GLU A C 1
ATOM 2481 O O . GLU A 1 324 ? 27.249 8.138 -14.600 1.00 92.19 324 GLU A O 1
ATOM 2486 N N . GLY A 1 325 ? 25.548 9.477 -15.165 1.00 93.00 325 GLY A N 1
ATOM 2487 C CA . GLY A 1 325 ? 24.653 9.087 -14.077 1.00 93.00 325 GLY A CA 1
ATOM 2488 C C . GLY A 1 325 ? 23.646 8.019 -14.476 1.00 93.00 325 GLY A C 1
ATOM 2489 O O . GLY A 1 325 ? 22.541 8.016 -13.938 1.00 93.00 325 GLY A O 1
ATOM 2490 N N . ALA A 1 326 ? 23.968 7.198 -15.481 1.00 92.00 326 ALA A N 1
ATOM 2491 C CA . ALA A 1 326 ? 23.075 6.204 -16.068 1.00 92.00 326 ALA A CA 1
ATOM 2492 C C . ALA A 1 326 ? 21.672 6.763 -16.373 1.00 92.00 326 ALA A C 1
ATOM 2494 O O . ALA A 1 326 ? 20.664 6.115 -16.114 1.00 92.00 326 ALA A O 1
ATOM 2495 N N . HIS A 1 327 ? 21.580 7.976 -16.914 1.00 94.06 327 HIS A N 1
ATOM 2496 C CA . HIS A 1 327 ? 20.324 8.629 -17.295 1.00 94.06 327 HIS A CA 1
ATOM 2497 C C . HIS A 1 327 ? 19.366 8.972 -16.143 1.00 94.06 327 HIS A C 1
ATOM 2499 O O . HIS A 1 327 ? 18.167 9.142 -16.376 1.00 94.06 327 HIS A O 1
ATOM 2505 N N . TRP A 1 328 ? 19.860 9.088 -14.910 1.00 95.31 328 TRP A N 1
ATOM 2506 C CA . TRP A 1 328 ? 19.064 9.555 -13.773 1.00 95.31 328 TRP A CA 1
ATOM 2507 C C . TRP A 1 328 ? 19.092 11.076 -13.632 1.00 95.31 328 TRP A C 1
ATOM 2509 O O . TRP A 1 328 ? 20.151 11.695 -13.684 1.00 95.31 328 TRP A O 1
ATOM 2519 N N . GLU A 1 329 ? 17.927 11.677 -13.413 1.00 97.19 329 GLU A N 1
ATOM 2520 C CA . GLU A 1 329 ? 17.761 13.057 -12.957 1.00 97.19 329 GLU A CA 1
ATOM 2521 C C . GLU A 1 329 ? 17.498 13.064 -11.451 1.00 97.19 329 GLU A C 1
ATOM 2523 O O . GLU A 1 329 ? 16.659 12.298 -10.983 1.00 97.19 329 GLU A O 1
ATOM 2528 N N . TYR A 1 330 ? 18.183 13.928 -10.702 1.00 97.00 330 TYR A N 1
ATOM 2529 C CA . TYR A 1 330 ? 18.026 14.062 -9.251 1.00 97.00 330 TYR A CA 1
ATOM 2530 C C . TYR A 1 330 ? 17.289 15.349 -8.897 1.00 97.00 330 TYR A C 1
ATOM 2532 O O . TYR A 1 330 ? 17.357 16.332 -9.633 1.00 97.00 330 TYR A O 1
ATOM 2540 N N . PHE A 1 331 ? 16.609 15.343 -7.752 1.00 97.25 331 PHE A N 1
ATOM 2541 C CA . PHE A 1 331 ? 15.814 16.457 -7.246 1.00 97.25 331 PHE A CA 1
ATOM 2542 C C . PHE A 1 331 ? 16.017 16.599 -5.739 1.00 97.25 331 PHE A C 1
ATOM 2544 O O . PHE A 1 331 ? 15.879 15.620 -5.004 1.00 97.25 331 PHE A O 1
ATOM 2551 N N . ILE A 1 332 ? 16.254 17.822 -5.271 1.00 96.31 332 ILE A N 1
ATOM 2552 C CA . ILE A 1 332 ? 16.100 18.192 -3.861 1.00 96.31 332 ILE A CA 1
ATOM 2553 C C . ILE A 1 332 ? 14.787 18.963 -3.739 1.00 96.31 332 ILE A C 1
ATOM 2555 O O . ILE A 1 332 ? 14.626 20.019 -4.352 1.00 96.31 332 ILE A O 1
ATOM 2559 N N . LEU A 1 333 ? 13.829 18.414 -2.998 1.00 97.19 333 LEU A N 1
ATOM 2560 C CA . LEU A 1 333 ? 12.457 18.918 -2.927 1.00 97.19 333 LEU A CA 1
ATOM 2561 C C . LEU A 1 333 ? 12.193 19.612 -1.587 1.00 97.19 333 LEU A C 1
ATOM 2563 O O . LEU A 1 333 ? 12.806 19.284 -0.569 1.00 97.19 333 LEU A O 1
ATOM 2567 N N . ASP A 1 334 ? 11.263 20.565 -1.585 1.00 96.88 334 ASP A N 1
ATOM 2568 C CA . ASP A 1 334 ? 10.814 21.238 -0.367 1.00 96.88 334 ASP A CA 1
ATOM 2569 C C . ASP A 1 334 ? 10.087 20.222 0.544 1.00 96.88 334 ASP A C 1
ATOM 2571 O O . ASP A 1 334 ? 9.091 19.623 0.121 1.00 96.88 334 ASP A O 1
ATOM 2575 N N . PRO A 1 335 ? 10.532 20.008 1.800 1.00 96.38 335 PRO A N 1
ATOM 2576 C CA . PRO A 1 335 ? 9.913 19.042 2.709 1.00 96.38 335 PRO A CA 1
ATOM 2577 C C . PRO A 1 335 ? 8.459 19.372 3.085 1.00 96.38 335 PRO A C 1
ATOM 2579 O O . PRO A 1 335 ? 7.731 18.494 3.561 1.00 96.38 335 PRO A O 1
ATOM 2582 N N . HIS A 1 336 ? 8.013 20.610 2.867 1.00 95.75 336 HIS A N 1
ATOM 2583 C CA . HIS A 1 336 ? 6.640 21.058 3.089 1.00 95.75 336 HIS A CA 1
ATOM 2584 C C . HIS A 1 336 ? 5.774 21.020 1.824 1.00 95.75 336 HIS A C 1
ATOM 2586 O O . HIS A 1 336 ? 4.546 21.042 1.931 1.00 95.75 336 HIS A O 1
ATOM 2592 N N . ASP A 1 337 ? 6.386 20.940 0.642 1.00 97.00 337 ASP A N 1
ATOM 2593 C CA . ASP A 1 337 ? 5.700 20.871 -0.646 1.00 97.00 337 ASP A CA 1
ATOM 2594 C C . ASP A 1 337 ? 6.544 20.092 -1.661 1.00 97.00 337 ASP A C 1
ATOM 2596 O O . ASP A 1 337 ? 7.335 20.661 -2.411 1.00 97.00 337 ASP A O 1
ATOM 2600 N N . ALA A 1 338 ? 6.327 18.777 -1.725 1.00 96.88 338 ALA A N 1
ATOM 2601 C CA . ALA A 1 338 ? 7.087 17.887 -2.601 1.00 96.88 338 ALA A CA 1
ATOM 2602 C C . ALA A 1 338 ? 6.989 18.251 -4.097 1.00 96.88 338 ALA A C 1
ATOM 2604 O O . ALA A 1 338 ? 7.792 17.768 -4.886 1.00 96.88 338 ALA A O 1
ATOM 2605 N N . SER A 1 339 ? 6.045 19.111 -4.503 1.00 96.81 339 SER A N 1
ATOM 2606 C CA . SER A 1 339 ? 5.957 19.595 -5.886 1.00 96.81 339 SER A CA 1
ATOM 2607 C C . SER A 1 339 ? 6.956 20.706 -6.233 1.00 96.81 339 SER A C 1
ATOM 2609 O O . SER A 1 339 ? 7.070 21.083 -7.402 1.00 96.81 339 SER A O 1
ATOM 2611 N N . LYS A 1 340 ? 7.697 21.229 -5.248 1.00 97.44 340 LYS A N 1
ATOM 2612 C CA . LYS A 1 340 ? 8.672 22.309 -5.421 1.00 97.44 340 LYS A CA 1
ATOM 2613 C C . LYS A 1 340 ? 10.100 21.804 -5.287 1.00 97.44 340 LYS A C 1
ATOM 2615 O O . LYS A 1 340 ? 10.448 21.146 -4.311 1.00 97.44 340 LYS A O 1
ATOM 2620 N N . VAL A 1 341 ? 10.939 22.184 -6.245 1.00 97.31 341 VAL A N 1
ATOM 2621 C CA . VAL A 1 341 ? 12.391 21.983 -6.175 1.00 97.31 341 VAL A CA 1
ATOM 2622 C C . VAL A 1 341 ? 13.004 23.115 -5.357 1.00 97.31 341 VAL A C 1
ATOM 2624 O O . VAL A 1 341 ? 12.678 24.284 -5.568 1.00 97.31 341 VAL A O 1
ATOM 2627 N N . VAL A 1 342 ? 13.894 22.765 -4.433 1.00 96.31 342 VAL A N 1
ATOM 2628 C CA . VAL A 1 342 ? 14.668 23.720 -3.636 1.00 96.31 342 VAL A CA 1
ATOM 2629 C C . VAL A 1 342 ? 15.601 24.521 -4.544 1.00 96.31 342 VAL A C 1
ATOM 2631 O O . VAL A 1 342 ? 16.096 24.024 -5.554 1.00 96.31 342 VAL A O 1
ATOM 2634 N N . VAL A 1 343 ? 15.849 25.772 -4.178 1.00 95.44 343 VAL A N 1
ATOM 2635 C CA . VAL A 1 343 ? 16.801 26.656 -4.853 1.00 95.44 343 VAL A CA 1
ATOM 2636 C C . VAL A 1 343 ? 17.989 26.875 -3.914 1.00 95.44 343 VAL A C 1
ATOM 2638 O O . VAL A 1 343 ? 17.777 27.076 -2.718 1.00 95.44 343 VAL A O 1
ATOM 2641 N N . ASN A 1 344 ? 19.220 26.784 -4.418 1.00 91.62 344 ASN A N 1
ATOM 2642 C CA . ASN A 1 344 ? 20.425 27.017 -3.615 1.00 91.62 344 ASN A CA 1
ATOM 2643 C C . ASN A 1 344 ? 20.656 28.518 -3.337 1.00 91.62 344 ASN A C 1
ATOM 2645 O O . ASN A 1 344 ? 19.942 29.381 -3.851 1.00 91.62 344 ASN A O 1
ATOM 2649 N N . ASP A 1 345 ? 21.689 28.843 -2.555 1.00 93.25 345 ASP A N 1
ATOM 2650 C CA . ASP A 1 345 ? 22.040 30.231 -2.207 1.00 93.25 345 ASP A CA 1
ATOM 2651 C C . ASP A 1 345 ? 22.391 31.105 -3.429 1.00 93.25 345 ASP A C 1
ATOM 2653 O O . ASP A 1 345 ? 22.305 32.332 -3.361 1.00 93.25 345 ASP A O 1
ATOM 2657 N N . ALA A 1 346 ? 22.763 30.489 -4.556 1.00 93.88 346 ALA A N 1
ATOM 2658 C CA . ALA A 1 346 ? 23.040 31.167 -5.821 1.00 93.88 346 ALA A CA 1
ATOM 2659 C C . ALA A 1 346 ? 21.778 31.408 -6.674 1.00 93.88 346 ALA A C 1
ATOM 2661 O O . ALA A 1 346 ? 21.865 32.020 -7.739 1.00 93.88 346 ALA A O 1
ATOM 2662 N N . GLY A 1 347 ? 20.599 30.970 -6.220 1.00 94.31 347 GLY A N 1
ATOM 2663 C CA . GLY A 1 347 ? 19.353 31.097 -6.977 1.00 94.31 347 GLY A CA 1
ATOM 2664 C C . GLY A 1 347 ? 19.139 29.991 -8.018 1.00 94.31 347 GLY A C 1
ATOM 2665 O O . GLY A 1 347 ? 18.221 30.095 -8.831 1.00 94.31 347 GLY A O 1
ATOM 2666 N N . GLU A 1 348 ? 19.947 28.930 -8.001 1.00 94.44 348 GLU A N 1
ATOM 2667 C CA . GLU A 1 348 ? 19.876 27.826 -8.960 1.00 94.44 348 GLU A CA 1
ATOM 2668 C C . GLU A 1 348 ? 18.976 26.698 -8.443 1.00 94.44 348 GLU A C 1
ATOM 2670 O O . GLU A 1 348 ? 18.999 26.341 -7.264 1.00 94.44 348 GLU A O 1
ATOM 2675 N N . SER A 1 349 ? 18.175 26.115 -9.336 1.00 95.19 349 SER A N 1
ATOM 2676 C CA . SER A 1 349 ? 17.308 24.984 -9.000 1.00 95.19 349 SER A CA 1
ATOM 2677 C C . SER A 1 349 ? 18.136 23.730 -8.697 1.00 95.19 349 SER A C 1
ATOM 2679 O O . SER A 1 349 ? 18.972 23.326 -9.500 1.00 95.19 349 SER A O 1
ATOM 2681 N N . MET A 1 350 ? 17.866 23.073 -7.568 1.00 95.75 350 MET A N 1
ATOM 2682 C CA . MET A 1 350 ? 18.526 21.833 -7.142 1.00 95.75 350 MET A CA 1
ATOM 2683 C C . MET A 1 350 ? 17.910 20.599 -7.825 1.00 95.75 350 MET A C 1
ATOM 2685 O O . MET A 1 350 ? 17.388 19.691 -7.172 1.00 95.75 350 MET A O 1
ATOM 2689 N N . ARG A 1 351 ? 17.948 20.590 -9.161 1.00 95.94 351 ARG A N 1
ATOM 2690 C CA . ARG A 1 351 ? 17.458 19.522 -10.044 1.00 95.94 351 ARG A CA 1
ATOM 2691 C C . ARG A 1 351 ? 18.447 19.293 -11.189 1.00 95.94 351 ARG A C 1
ATOM 2693 O O . ARG A 1 351 ? 19.039 20.247 -11.681 1.00 95.94 351 ARG A O 1
ATOM 2700 N N . GLY A 1 352 ? 18.584 18.052 -11.654 1.00 96.19 352 GLY A N 1
ATOM 2701 C CA . GLY A 1 352 ? 19.330 17.725 -12.873 1.00 96.19 352 GLY A CA 1
ATOM 2702 C C . GLY A 1 352 ? 20.355 16.608 -12.686 1.00 96.19 352 GLY A C 1
ATOM 2703 O O . GLY A 1 352 ? 20.208 15.740 -11.823 1.00 96.19 352 GLY A O 1
ATOM 2704 N N . ALA A 1 353 ? 21.413 16.639 -13.498 1.00 96.00 353 ALA A N 1
ATOM 2705 C CA . ALA A 1 353 ? 22.589 15.776 -13.379 1.00 96.00 353 ALA A CA 1
ATOM 2706 C C . ALA A 1 353 ? 23.521 16.278 -12.258 1.00 96.00 353 ALA A C 1
ATOM 2708 O O . ALA A 1 353 ? 24.616 16.773 -12.515 1.00 96.00 353 ALA A O 1
ATOM 2709 N N . LEU A 1 354 ? 23.049 16.231 -11.010 1.00 94.31 354 LEU A N 1
ATOM 2710 C CA . LEU A 1 354 ? 23.779 16.775 -9.863 1.00 94.31 354 LEU A CA 1
ATOM 2711 C C . LEU A 1 354 ? 25.064 15.969 -9.612 1.00 94.31 354 LEU A C 1
ATOM 2713 O O . LEU A 1 354 ? 24.995 14.771 -9.331 1.00 94.31 354 LEU A O 1
ATOM 2717 N N . THR A 1 355 ? 26.227 16.626 -9.685 1.00 92.69 355 THR A N 1
ATOM 2718 C CA . THR A 1 355 ? 27.553 15.987 -9.588 1.00 92.69 355 THR A CA 1
ATOM 2719 C C . THR A 1 355 ? 27.710 15.136 -8.330 1.00 92.69 355 THR A C 1
ATOM 2721 O O . THR A 1 355 ? 28.128 13.983 -8.422 1.00 92.69 355 THR A O 1
ATOM 2724 N N . ASP A 1 356 ? 27.315 15.658 -7.167 1.00 90.19 356 ASP A N 1
ATOM 2725 C CA . ASP A 1 356 ? 27.445 14.944 -5.890 1.00 90.19 356 ASP A CA 1
ATOM 2726 C C . ASP A 1 356 ? 26.535 13.709 -5.826 1.00 90.19 356 ASP A C 1
ATOM 2728 O O . ASP A 1 356 ? 26.930 12.654 -5.321 1.00 90.19 356 ASP A O 1
ATOM 2732 N N . CYS A 1 357 ? 25.329 13.809 -6.397 1.00 92.75 357 CYS A N 1
ATOM 2733 C CA . CYS A 1 357 ? 24.412 12.680 -6.500 1.00 92.75 357 CYS A CA 1
ATOM 2734 C C . CYS A 1 357 ? 24.969 11.614 -7.447 1.00 92.75 357 CYS A C 1
ATOM 2736 O O . CYS A 1 357 ? 25.017 10.449 -7.067 1.00 92.75 357 CYS A O 1
ATOM 2738 N N . ASN A 1 358 ? 25.459 12.004 -8.629 1.00 93.75 358 ASN A N 1
ATOM 2739 C CA . ASN A 1 358 ? 26.110 11.095 -9.574 1.00 93.75 358 ASN A CA 1
ATOM 2740 C C . ASN A 1 358 ? 27.290 10.357 -8.929 1.00 93.75 358 ASN A C 1
ATOM 2742 O O . ASN A 1 358 ? 27.367 9.131 -9.021 1.00 93.75 358 ASN A O 1
ATOM 2746 N N . ALA A 1 359 ? 28.174 11.088 -8.244 1.00 91.31 359 ALA A N 1
ATOM 2747 C CA . ALA A 1 359 ? 29.346 10.520 -7.590 1.00 91.31 359 ALA A CA 1
ATOM 2748 C C . ALA A 1 359 ? 28.952 9.461 -6.552 1.00 91.31 359 ALA A C 1
ATOM 2750 O O . ALA A 1 359 ? 29.453 8.338 -6.600 1.00 91.31 359 ALA A O 1
ATOM 2751 N N . CYS A 1 360 ? 28.005 9.776 -5.664 1.00 90.31 360 CYS A N 1
ATOM 2752 C CA . CYS A 1 360 ? 27.541 8.834 -4.647 1.00 90.31 360 CYS A CA 1
ATOM 2753 C C . CYS A 1 360 ? 26.807 7.635 -5.269 1.00 90.31 360 CYS A C 1
ATOM 2755 O O . CYS A 1 360 ? 27.145 6.484 -4.999 1.00 90.31 360 CYS A O 1
ATOM 2757 N N . HIS A 1 361 ? 25.836 7.890 -6.145 1.00 92.12 361 HIS A N 1
ATOM 2758 C CA . HIS A 1 361 ? 24.983 6.849 -6.707 1.00 92.12 361 HIS A CA 1
ATOM 2759 C C . HIS A 1 361 ? 25.716 5.935 -7.696 1.00 92.12 361 HIS A C 1
ATOM 2761 O O . HIS A 1 361 ? 25.337 4.776 -7.825 1.00 92.12 361 HIS A O 1
ATOM 2767 N N . SER A 1 362 ? 26.817 6.372 -8.316 1.00 92.25 362 SER A N 1
ATOM 2768 C CA . SER A 1 362 ? 27.674 5.485 -9.122 1.00 92.25 362 SER A CA 1
ATOM 2769 C C . SER A 1 362 ? 28.242 4.298 -8.326 1.00 92.25 362 SER A C 1
ATOM 2771 O O . SER A 1 362 ? 28.563 3.256 -8.897 1.00 92.25 362 SER A O 1
ATOM 2773 N N . ALA A 1 363 ? 28.304 4.406 -6.991 1.00 89.69 363 ALA A N 1
ATOM 2774 C CA . ALA A 1 363 ? 28.711 3.317 -6.107 1.00 89.69 363 ALA A CA 1
ATOM 2775 C C . ALA A 1 363 ? 27.633 2.230 -5.930 1.00 89.69 363 ALA A C 1
ATOM 2777 O O . ALA A 1 363 ? 27.927 1.171 -5.369 1.00 89.69 363 ALA A O 1
ATOM 2778 N N . ALA A 1 364 ? 26.397 2.466 -6.382 1.00 87.69 364 ALA A N 1
ATOM 2779 C CA . ALA A 1 364 ? 25.303 1.504 -6.331 1.00 87.69 364 ALA A CA 1
ATOM 2780 C C . ALA A 1 364 ? 25.428 0.468 -7.461 1.00 87.69 364 ALA A C 1
ATOM 2782 O O . ALA A 1 364 ? 24.660 0.447 -8.421 1.00 87.69 364 ALA A O 1
ATOM 2783 N N . THR A 1 365 ? 26.433 -0.395 -7.332 1.00 83.50 365 THR A N 1
ATOM 2784 C CA . THR A 1 365 ? 26.713 -1.515 -8.235 1.00 83.50 365 THR A CA 1
ATOM 2785 C C . THR A 1 365 ? 26.921 -2.806 -7.437 1.00 83.50 365 THR A C 1
ATOM 2787 O O . THR A 1 365 ? 27.259 -2.774 -6.247 1.00 83.50 365 THR A O 1
ATOM 2790 N N . GLY A 1 366 ? 26.695 -3.958 -8.077 1.00 79.88 366 GLY A N 1
ATOM 2791 C CA . GLY A 1 366 ? 26.896 -5.281 -7.478 1.00 79.88 366 GLY A CA 1
ATOM 2792 C C . GLY A 1 366 ? 26.119 -5.478 -6.172 1.00 79.88 366 GLY A C 1
ATOM 2793 O O . GLY A 1 366 ? 24.890 -5.468 -6.142 1.00 79.88 366 GLY A O 1
ATOM 2794 N N . GLU A 1 367 ? 26.836 -5.670 -5.063 1.00 77.12 367 GLU A N 1
ATOM 2795 C CA . GLU A 1 367 ? 26.221 -5.908 -3.752 1.00 77.12 367 GLU A CA 1
ATOM 2796 C C . GLU A 1 367 ? 25.584 -4.664 -3.120 1.00 77.12 367 GLU A C 1
ATOM 2798 O O . GLU A 1 367 ? 24.750 -4.811 -2.226 1.00 77.12 367 GLU A O 1
ATOM 2803 N N . LYS A 1 368 ? 25.939 -3.454 -3.568 1.00 81.44 368 LYS A N 1
ATOM 2804 C CA . LYS A 1 368 ? 25.432 -2.192 -2.999 1.00 81.44 368 LYS A CA 1
ATOM 2805 C C . LYS A 1 368 ? 24.165 -1.688 -3.673 1.00 81.44 368 LYS A C 1
ATOM 2807 O O . LYS A 1 368 ? 23.427 -0.899 -3.081 1.00 81.44 368 LYS A O 1
ATOM 2812 N N . GLY A 1 369 ? 23.909 -2.133 -4.894 1.00 83.50 369 GLY A N 1
ATOM 2813 C CA . GLY A 1 369 ? 22.771 -1.693 -5.673 1.00 83.50 369 GLY A CA 1
ATOM 2814 C C . GLY A 1 369 ? 22.940 -1.998 -7.150 1.00 83.50 369 GLY A C 1
ATOM 2815 O O . GLY A 1 369 ? 23.803 -2.778 -7.554 1.00 83.50 369 GLY A O 1
ATOM 2816 N N . ILE A 1 370 ? 22.114 -1.345 -7.948 1.00 85.44 370 ILE A N 1
ATOM 2817 C CA . ILE A 1 370 ? 22.012 -1.548 -9.383 1.00 85.44 370 ILE A CA 1
ATOM 2818 C C . ILE A 1 370 ? 21.596 -0.248 -10.046 1.00 85.44 370 ILE A C 1
ATOM 2820 O O . ILE A 1 370 ? 20.731 0.454 -9.526 1.00 85.44 370 ILE A O 1
ATOM 2824 N N . ASP A 1 371 ? 22.183 0.048 -11.206 1.00 89.31 371 ASP A N 1
ATOM 2825 C CA . ASP A 1 371 ? 21.754 1.157 -12.056 1.00 89.31 371 ASP A CA 1
ATOM 2826 C C . ASP A 1 371 ? 21.596 2.472 -11.276 1.00 89.31 371 ASP A C 1
ATOM 2828 O O . ASP A 1 371 ? 20.565 3.128 -11.350 1.00 89.31 371 ASP A O 1
ATOM 2832 N N . HIS A 1 372 ? 22.607 2.823 -10.473 1.00 91.12 372 HIS A N 1
ATOM 2833 C CA . HIS A 1 372 ? 22.624 4.020 -9.624 1.00 91.12 372 HIS A CA 1
ATOM 2834 C C . HIS A 1 372 ? 21.561 4.059 -8.508 1.00 91.12 372 HIS A C 1
ATOM 2836 O O . HIS A 1 372 ? 21.412 5.071 -7.831 1.00 91.12 372 HIS A O 1
ATOM 2842 N N . VAL A 1 373 ? 20.846 2.970 -8.236 1.00 89.12 373 VAL A N 1
ATOM 2843 C CA . VAL A 1 373 ? 19.901 2.864 -7.117 1.00 89.12 373 VAL A CA 1
ATOM 2844 C C . VAL A 1 373 ? 20.482 1.922 -6.068 1.00 89.12 373 VAL A C 1
ATOM 2846 O O . VAL A 1 373 ? 20.767 0.758 -6.352 1.00 89.12 373 VAL A O 1
ATOM 2849 N N . PHE A 1 374 ? 20.657 2.401 -4.836 1.00 87.00 374 PHE A N 1
ATOM 2850 C CA . PHE A 1 374 ? 21.099 1.564 -3.714 1.00 87.00 374 PHE A CA 1
ATOM 2851 C C . PHE A 1 374 ? 20.044 0.526 -3.333 1.00 87.00 374 PHE A C 1
ATOM 2853 O O . PHE A 1 374 ? 18.849 0.748 -3.529 1.00 87.00 374 PHE A O 1
ATOM 2860 N N . LYS A 1 375 ? 20.478 -0.605 -2.767 1.00 81.56 375 LYS A N 1
ATOM 2861 C CA . LYS A 1 375 ? 19.554 -1.651 -2.313 1.00 81.56 375 LYS A CA 1
ATOM 2862 C C . LYS A 1 375 ? 18.541 -1.103 -1.305 1.00 81.56 375 LYS A C 1
ATOM 2864 O O . LYS A 1 375 ? 18.898 -0.386 -0.371 1.00 81.56 375 LYS A O 1
ATOM 2869 N N . HIS A 1 376 ? 17.294 -1.523 -1.472 1.00 80.38 376 HIS A N 1
ATOM 2870 C CA . HIS A 1 376 ? 16.175 -1.204 -0.590 1.00 80.38 376 HIS A CA 1
ATOM 2871 C C . HIS A 1 376 ? 15.504 -2.504 -0.148 1.00 80.38 376 HIS A C 1
ATOM 2873 O O . HIS A 1 376 ? 15.407 -3.445 -0.937 1.00 80.38 376 HIS A O 1
ATOM 2879 N N . SER A 1 377 ? 15.077 -2.570 1.116 1.00 72.88 377 SER A N 1
ATOM 2880 C CA . SER A 1 377 ? 14.672 -3.831 1.752 1.00 72.88 377 SER A CA 1
ATOM 2881 C C . SER A 1 377 ? 13.492 -4.543 1.076 1.00 72.88 377 SER A C 1
ATOM 2883 O O . SER A 1 377 ? 13.484 -5.772 1.064 1.00 72.88 377 SER A O 1
ATOM 2885 N N . ASP A 1 378 ? 12.562 -3.814 0.450 1.00 72.25 378 ASP A N 1
ATOM 2886 C CA . ASP A 1 378 ? 11.463 -4.395 -0.341 1.00 72.25 378 ASP A CA 1
ATOM 2887 C C . ASP A 1 378 ? 11.446 -3.929 -1.797 1.00 72.25 378 ASP A C 1
ATOM 2889 O O . ASP A 1 378 ? 10.465 -4.163 -2.510 1.00 72.25 378 ASP A O 1
ATOM 2893 N N . ALA A 1 379 ? 12.528 -3.313 -2.284 1.00 74.44 379 ALA A N 1
ATOM 2894 C CA . ALA A 1 379 ? 12.697 -3.209 -3.725 1.00 74.44 379 ALA A CA 1
ATOM 2895 C C . ALA A 1 379 ? 12.905 -4.629 -4.250 1.00 74.44 379 ALA A C 1
ATOM 2897 O O . ALA A 1 379 ? 13.974 -5.218 -4.085 1.00 74.44 379 ALA A O 1
ATOM 2898 N N . VAL A 1 380 ? 11.864 -5.177 -4.878 1.00 66.94 380 VAL A N 1
ATOM 2899 C CA . VAL A 1 380 ? 11.722 -6.591 -5.275 1.00 66.94 380 VAL A CA 1
ATOM 2900 C C . VAL A 1 380 ? 12.923 -7.128 -6.070 1.00 66.94 380 VAL A C 1
ATOM 2902 O O . VAL A 1 380 ? 13.184 -8.324 -6.116 1.00 66.94 380 VAL A O 1
ATOM 2905 N N . PHE A 1 381 ? 13.681 -6.219 -6.665 1.00 65.31 381 PHE A N 1
ATOM 2906 C CA . PHE A 1 381 ? 14.645 -6.481 -7.712 1.00 65.31 381 PHE A CA 1
ATOM 2907 C C . PHE A 1 381 ? 16.048 -5.951 -7.440 1.00 65.31 381 PHE A C 1
ATOM 2909 O O . PHE A 1 381 ? 17.036 -6.504 -7.915 1.00 65.31 381 PHE A O 1
ATOM 2916 N N . ASN A 1 382 ? 16.139 -4.914 -6.613 1.00 64.50 382 ASN A N 1
ATOM 2917 C CA . ASN A 1 382 ? 17.393 -4.383 -6.100 1.00 64.50 382 ASN A CA 1
ATOM 2918 C C . ASN A 1 382 ? 17.704 -4.954 -4.710 1.00 64.50 382 ASN A C 1
ATOM 2920 O O . ASN A 1 382 ? 18.225 -4.274 -3.832 1.00 64.50 382 ASN A O 1
ATOM 2924 N N . SER A 1 383 ? 17.310 -6.207 -4.487 1.00 57.72 383 SER A N 1
ATOM 2925 C CA . SER A 1 383 ? 17.458 -6.921 -3.216 1.00 57.72 383 SER A CA 1
ATOM 2926 C C . SER A 1 383 ? 18.116 -8.298 -3.373 1.00 57.72 383 SER A C 1
ATOM 2928 O O . SER A 1 383 ? 18.180 -9.048 -2.402 1.00 57.72 383 SER A O 1
ATOM 2930 N N . HIS A 1 384 ? 18.651 -8.650 -4.555 1.00 45.88 384 HIS A N 1
ATOM 2931 C CA . HIS A 1 384 ? 19.253 -9.971 -4.778 1.00 45.88 384 HIS A CA 1
ATOM 2932 C C . HIS A 1 384 ? 20.366 -10.289 -3.754 1.00 45.88 384 HIS A C 1
ATOM 2934 O O . HIS A 1 384 ? 21.361 -9.567 -3.664 1.00 45.88 384 HIS A O 1
ATOM 2940 N N . ALA A 1 385 ? 20.172 -11.419 -3.060 1.00 42.09 385 ALA A N 1
ATOM 2941 C CA . ALA A 1 385 ? 21.133 -12.194 -2.265 1.00 42.09 385 ALA A CA 1
ATOM 2942 C C . ALA A 1 385 ? 21.729 -11.476 -1.035 1.00 42.09 385 ALA A C 1
ATOM 2944 O O . ALA A 1 385 ? 22.546 -10.579 -1.168 1.00 42.09 385 ALA A O 1
ATOM 2945 N N . GLU A 1 386 ? 21.421 -11.805 0.215 1.00 46.88 386 GLU A N 1
ATOM 2946 C CA . GLU A 1 386 ? 20.553 -12.806 0.823 1.00 46.88 386 GLU A CA 1
ATOM 2947 C C . GLU A 1 386 ? 19.302 -12.095 1.326 1.00 46.88 386 GLU A C 1
ATOM 2949 O O . GLU A 1 386 ? 19.428 -11.058 1.964 1.00 46.88 386 GLU A O 1
ATOM 2954 N N . LYS A 1 387 ? 18.118 -12.638 1.021 1.00 55.25 387 LYS A N 1
ATOM 2955 C CA . LYS A 1 387 ? 16.897 -12.612 1.839 1.00 55.25 387 LYS A CA 1
ATOM 2956 C C . LYS A 1 387 ? 17.118 -11.763 3.123 1.00 55.25 387 LYS A C 1
ATOM 2958 O O . LYS A 1 387 ? 17.533 -12.289 4.156 1.00 55.25 387 LYS A O 1
ATOM 2963 N N . THR A 1 388 ? 16.987 -10.436 3.015 1.00 62.56 388 THR A N 1
ATOM 2964 C CA . THR A 1 388 ? 17.473 -9.531 4.065 1.00 62.56 388 THR A CA 1
ATOM 2965 C C . THR A 1 388 ? 16.570 -9.701 5.266 1.00 62.56 388 THR A C 1
ATOM 2967 O O . THR A 1 388 ? 15.358 -9.515 5.196 1.00 62.56 388 THR A O 1
ATOM 2970 N N . GLU A 1 389 ? 17.154 -10.150 6.366 1.00 74.62 389 GLU A N 1
ATOM 2971 C CA . GLU A 1 389 ? 16.401 -10.431 7.572 1.00 74.62 389 GLU A CA 1
ATOM 2972 C C . GLU A 1 389 ? 16.223 -9.128 8.360 1.00 74.62 389 GLU A C 1
ATOM 2974 O O . GLU A 1 389 ? 17.179 -8.574 8.903 1.00 74.62 389 GLU A O 1
ATOM 2979 N N . TYR A 1 390 ? 14.995 -8.620 8.455 1.00 85.19 390 TYR A N 1
ATOM 2980 C CA . TYR A 1 390 ? 14.698 -7.508 9.353 1.00 85.19 390 TYR A CA 1
ATOM 2981 C C . TYR A 1 390 ? 14.692 -8.002 10.802 1.00 85.19 390 TYR A C 1
ATOM 2983 O O . TYR A 1 390 ? 13.906 -8.873 11.173 1.00 85.19 390 TYR A O 1
ATOM 2991 N N . ILE A 1 391 ? 15.546 -7.429 11.650 1.00 87.81 391 ILE A N 1
ATOM 2992 C CA . ILE A 1 391 ? 15.617 -7.770 13.075 1.00 87.81 391 ILE A CA 1
ATOM 2993 C C . ILE A 1 391 ? 15.108 -6.590 13.896 1.00 87.81 391 ILE A C 1
ATOM 2995 O O . ILE A 1 391 ? 15.814 -5.605 14.100 1.00 87.81 391 ILE A O 1
ATOM 2999 N N . ALA A 1 392 ? 13.880 -6.696 14.412 1.00 89.62 392 ALA A N 1
ATOM 3000 C CA . ALA A 1 392 ? 13.336 -5.666 15.295 1.00 89.62 392 ALA A CA 1
ATOM 3001 C C . ALA A 1 392 ? 14.205 -5.492 16.552 1.00 89.62 392 ALA A C 1
ATOM 3003 O O . ALA A 1 392 ? 14.686 -6.474 17.125 1.00 89.62 392 ALA A O 1
ATOM 3004 N N . SER A 1 393 ? 14.360 -4.252 17.008 1.00 88.88 393 SER A N 1
ATOM 3005 C CA . SER A 1 393 ? 15.032 -3.904 18.264 1.00 88.88 393 SER A CA 1
ATOM 3006 C C . SER A 1 393 ? 14.037 -3.279 19.245 1.00 88.88 393 SER A C 1
ATOM 3008 O O . SER A 1 393 ? 12.890 -3.014 18.894 1.00 88.88 393 SER A O 1
ATOM 3010 N N . ASN A 1 394 ? 14.458 -2.984 20.478 1.00 89.25 394 ASN A N 1
ATOM 3011 C CA . ASN A 1 394 ? 13.609 -2.238 21.418 1.00 89.25 394 ASN A CA 1
ATOM 3012 C C . ASN A 1 394 ? 13.167 -0.875 20.855 1.00 89.25 394 ASN A C 1
ATOM 3014 O O . ASN A 1 394 ? 12.055 -0.430 21.134 1.00 89.25 394 ASN A O 1
ATOM 3018 N N . ALA A 1 395 ? 14.008 -0.228 20.039 1.00 85.44 395 ALA A N 1
ATOM 3019 C CA . ALA A 1 395 ? 13.674 1.050 19.417 1.00 85.44 395 ALA A CA 1
ATOM 3020 C C . ALA A 1 395 ? 12.481 0.923 18.457 1.00 85.44 395 ALA A C 1
ATOM 3022 O O . ALA A 1 395 ? 11.634 1.816 18.444 1.00 85.44 395 ALA A O 1
ATOM 3023 N N . THR A 1 396 ? 12.356 -0.215 17.756 1.00 88.75 396 THR A N 1
ATOM 3024 C CA . THR A 1 396 ? 11.225 -0.527 16.865 1.00 88.75 396 THR A CA 1
ATOM 3025 C C . THR A 1 396 ? 9.881 -0.369 17.572 1.00 88.75 396 THR A C 1
ATOM 3027 O O . THR A 1 396 ? 8.919 0.044 16.945 1.00 88.75 396 THR A O 1
ATOM 3030 N N . PHE A 1 397 ? 9.801 -0.664 18.869 1.00 93.06 397 PHE A N 1
ATOM 3031 C CA . PHE A 1 397 ? 8.547 -0.674 19.623 1.00 93.06 397 PHE A CA 1
ATOM 3032 C C . PHE A 1 397 ? 8.331 0.590 20.472 1.00 93.06 397 PHE A C 1
ATOM 3034 O O . PHE A 1 397 ? 7.249 0.790 21.013 1.00 93.06 397 PHE A O 1
ATOM 3041 N N . SER A 1 398 ? 9.323 1.474 20.593 1.00 86.25 398 SER A N 1
ATOM 3042 C CA . SER A 1 398 ? 9.312 2.593 21.554 1.00 86.25 398 SER A CA 1
ATOM 3043 C C . SER A 1 398 ? 8.108 3.546 21.444 1.00 86.25 398 SER A C 1
ATOM 3045 O O . SER A 1 398 ? 7.722 4.160 22.439 1.00 86.25 398 SER A O 1
ATOM 3047 N N . ASN A 1 399 ? 7.473 3.642 20.271 1.00 87.62 399 ASN A N 1
ATOM 3048 C CA . ASN A 1 399 ? 6.362 4.554 19.999 1.00 87.62 399 ASN A CA 1
ATOM 3049 C C . ASN A 1 399 ? 5.107 3.867 19.429 1.00 87.62 399 ASN A C 1
ATOM 3051 O O . ASN A 1 399 ? 4.261 4.544 18.840 1.00 87.62 399 ASN A O 1
ATOM 3055 N N . TYR A 1 400 ? 4.950 2.548 19.603 1.00 91.81 400 TYR A N 1
ATOM 3056 C CA . TYR A 1 400 ? 3.909 1.807 18.882 1.00 91.81 400 TYR A CA 1
ATOM 3057 C C . TYR A 1 400 ? 2.474 2.258 19.165 1.00 91.81 400 TYR A C 1
ATOM 3059 O O . TYR A 1 400 ? 1.584 2.080 18.341 1.00 91.81 400 TYR A O 1
ATOM 3067 N N . LYS A 1 401 ? 2.229 2.876 20.322 1.00 89.56 401 LYS A N 1
ATOM 3068 C CA . LYS A 1 401 ? 0.904 3.400 20.686 1.00 89.56 401 LYS A CA 1
ATOM 3069 C C . LYS A 1 401 ? 0.449 4.545 19.772 1.00 89.56 401 LYS A C 1
ATOM 3071 O O . LYS A 1 401 ? -0.742 4.830 19.715 1.00 89.56 401 LYS A O 1
ATOM 3076 N N . ASN A 1 402 ? 1.377 5.161 19.035 1.00 88.06 402 ASN A N 1
ATOM 3077 C CA . ASN A 1 402 ? 1.096 6.191 18.033 1.00 88.06 402 ASN A CA 1
ATOM 3078 C C . ASN A 1 402 ? 0.869 5.617 16.628 1.00 88.06 402 ASN A C 1
ATOM 3080 O O . ASN A 1 402 ? 0.557 6.377 15.707 1.00 88.06 402 ASN A O 1
ATOM 3084 N N . TRP A 1 403 ? 1.021 4.306 16.443 1.00 91.19 403 TRP A N 1
ATOM 3085 C CA . TRP A 1 403 ? 0.816 3.644 15.160 1.00 91.19 403 TRP A CA 1
ATOM 3086 C C . TRP A 1 403 ? -0.672 3.583 14.773 1.00 91.19 403 TRP A C 1
ATOM 3088 O O . TRP A 1 403 ? -1.535 4.158 15.451 1.00 91.19 403 TRP A O 1
ATOM 3098 N N . HIS A 1 404 ? -0.978 2.950 13.640 1.00 90.88 404 HIS A N 1
ATOM 3099 C CA . HIS A 1 404 ? -2.355 2.737 13.204 1.00 90.88 404 HIS A CA 1
ATOM 3100 C C . HIS A 1 404 ? -3.028 1.683 14.095 1.00 90.88 404 HIS A C 1
ATOM 3102 O O . HIS A 1 404 ? -2.476 0.599 14.279 1.00 90.88 404 HIS A O 1
ATOM 3108 N N . LEU A 1 405 ? -4.197 2.000 14.659 1.00 90.81 405 LEU A N 1
ATOM 3109 C CA . LEU A 1 405 ? -5.009 1.057 15.430 1.00 90.81 405 LEU A CA 1
ATOM 3110 C C . LEU A 1 405 ? -5.871 0.252 14.451 1.00 90.81 405 LEU A C 1
ATOM 3112 O O . LEU A 1 405 ? -6.935 0.702 14.046 1.00 90.81 405 LEU A O 1
ATOM 3116 N N . ALA A 1 406 ? -5.382 -0.922 14.067 1.00 90.56 406 ALA A N 1
ATOM 3117 C CA . ALA A 1 406 ? -5.999 -1.779 13.059 1.00 90.56 406 ALA A CA 1
ATOM 3118 C C . ALA A 1 406 ? -7.209 -2.562 13.586 1.00 90.56 406 ALA A C 1
ATOM 3120 O O . ALA A 1 406 ? -8.075 -2.961 12.814 1.00 90.56 406 ALA A O 1
ATOM 3121 N N . ASP A 1 407 ? -7.255 -2.838 14.891 1.00 90.12 407 ASP A N 1
ATOM 3122 C CA . ASP A 1 407 ? -8.390 -3.522 15.509 1.00 90.12 407 ASP A CA 1
ATOM 3123 C C . ASP A 1 407 ? -8.538 -3.138 16.981 1.00 90.12 407 ASP A C 1
ATOM 3125 O O . ASP A 1 407 ? -7.545 -2.944 17.690 1.00 90.12 407 ASP A O 1
ATOM 3129 N N . TYR A 1 408 ? -9.781 -3.064 17.448 1.00 90.25 408 TYR A N 1
ATOM 3130 C CA . TYR A 1 408 ? -10.111 -2.808 18.845 1.00 90.25 408 TYR A CA 1
ATOM 3131 C C . TYR A 1 408 ? -11.379 -3.568 19.231 1.00 90.25 408 TYR A C 1
ATOM 3133 O O . TYR A 1 408 ? -12.490 -3.129 18.944 1.00 90.25 408 TYR A O 1
ATOM 3141 N N . VAL A 1 409 ? -11.220 -4.733 19.860 1.00 87.88 409 VAL A N 1
ATOM 3142 C CA . VAL A 1 409 ? -12.289 -5.736 19.996 1.00 87.88 409 VAL A CA 1
ATOM 3143 C C . VAL A 1 409 ? -12.280 -6.400 21.367 1.00 87.88 409 VAL A C 1
ATOM 3145 O O . VAL A 1 409 ? -11.229 -6.619 21.971 1.00 87.88 409 VAL A O 1
ATOM 3148 N N . LEU A 1 410 ? -13.460 -6.752 21.867 1.00 85.62 410 LEU A N 1
ATOM 3149 C CA . LEU A 1 410 ? -13.617 -7.520 23.098 1.00 85.62 410 LEU A CA 1
ATOM 3150 C C . LEU A 1 410 ? -13.172 -8.982 22.941 1.00 85.62 410 LEU A C 1
ATOM 3152 O O . LEU A 1 410 ? -13.217 -9.570 21.858 1.00 85.62 410 LEU A O 1
ATOM 3156 N N . GLY A 1 411 ? -12.730 -9.567 24.054 1.00 68.50 411 GLY A N 1
ATOM 3157 C CA . GLY A 1 411 ? -12.087 -10.874 24.140 1.00 68.50 411 GLY A CA 1
ATOM 3158 C C . GLY A 1 411 ? -12.814 -11.958 23.353 1.00 68.50 411 GLY A C 1
ATOM 3159 O O . GLY A 1 411 ? -12.228 -12.504 22.425 1.00 68.50 411 GLY A O 1
ATOM 3160 N N . ASN A 1 412 ? -14.089 -12.187 23.657 1.00 70.50 412 ASN A N 1
ATOM 3161 C CA . ASN A 1 412 ? -14.895 -13.349 23.257 1.00 70.50 412 ASN A CA 1
ATOM 3162 C C . ASN A 1 412 ? -15.469 -13.333 21.819 1.00 70.50 412 ASN A C 1
ATOM 3164 O O . ASN A 1 412 ? -16.354 -14.128 21.505 1.00 70.50 412 ASN A O 1
ATOM 3168 N N . HIS A 1 413 ? -15.044 -12.397 20.968 1.00 69.44 413 HIS A N 1
ATOM 3169 C CA . HIS A 1 413 ? -15.810 -12.005 19.779 1.00 69.44 413 HIS A CA 1
ATOM 3170 C C . HIS A 1 413 ? -15.174 -12.329 18.417 1.00 69.44 413 HIS A C 1
ATOM 3172 O O . HIS A 1 413 ? -15.817 -12.109 17.395 1.00 69.44 413 HIS A O 1
ATOM 3178 N N . ASN A 1 414 ? -13.957 -12.883 18.376 1.00 65.81 414 ASN A N 1
ATOM 3179 C CA . ASN A 1 414 ? -13.354 -13.356 17.127 1.00 65.81 414 ASN A CA 1
ATOM 3180 C C . ASN A 1 414 ? -13.261 -14.896 17.149 1.00 65.81 414 ASN A C 1
ATOM 3182 O O . ASN A 1 414 ? -12.465 -15.434 17.925 1.00 65.81 414 ASN A O 1
ATOM 3186 N N . PRO A 1 415 ? -14.049 -15.618 16.325 1.00 66.88 415 PRO A N 1
ATOM 3187 C CA . PRO A 1 415 ? -14.127 -17.080 16.372 1.00 66.88 415 PRO A CA 1
ATOM 3188 C C . PRO A 1 415 ? -12.833 -17.767 15.918 1.00 66.88 415 PRO A C 1
ATOM 3190 O O . PRO A 1 415 ? -12.619 -18.939 16.222 1.00 66.88 415 PRO A O 1
ATOM 3193 N N . PHE A 1 416 ? -11.955 -17.048 15.216 1.00 67.88 416 PHE A N 1
ATOM 3194 C CA . PHE A 1 416 ? -10.682 -17.571 14.724 1.00 67.88 416 PHE A CA 1
ATOM 3195 C C . PHE A 1 416 ? -9.558 -17.474 15.762 1.00 67.88 416 PHE A C 1
ATOM 3197 O O . PHE A 1 416 ? -8.485 -18.046 15.574 1.00 67.88 416 PHE A O 1
ATOM 3204 N N . ILE A 1 417 ? -9.795 -16.767 16.870 1.00 69.31 417 ILE A N 1
ATOM 3205 C CA . ILE A 1 417 ? -8.780 -16.460 17.870 1.00 69.31 417 ILE A CA 1
ATOM 3206 C C . ILE A 1 417 ? -9.013 -17.322 19.121 1.00 69.31 417 ILE A C 1
ATOM 3208 O O . ILE A 1 417 ? -10.020 -17.195 19.805 1.00 69.31 417 ILE A O 1
ATOM 3212 N N . GLY A 1 418 ? -8.072 -18.213 19.446 1.00 68.50 418 GLY A N 1
ATOM 3213 C CA . GLY A 1 418 ? -8.168 -19.102 20.615 1.00 68.50 418 GLY A CA 1
ATOM 3214 C C . GLY A 1 418 ? -7.973 -18.410 21.977 1.00 68.50 418 GLY A C 1
ATOM 3215 O O . GLY A 1 418 ? -7.659 -17.220 22.069 1.00 68.50 418 GLY A O 1
ATOM 3216 N N . GLU A 1 419 ? -8.097 -19.182 23.064 1.00 70.25 419 GLU A N 1
ATOM 3217 C CA . GLU A 1 419 ? -7.955 -18.711 24.458 1.00 70.25 419 GLU A CA 1
ATOM 3218 C C . GLU A 1 419 ? -6.637 -17.971 24.735 1.00 70.25 419 GLU A C 1
ATOM 3220 O O . GLU A 1 419 ? -6.616 -17.024 25.522 1.00 70.25 419 GLU A O 1
ATOM 3225 N N . ALA A 1 420 ? -5.560 -18.328 24.024 1.00 70.69 420 ALA A N 1
ATOM 3226 C CA . ALA A 1 420 ? -4.227 -17.727 24.139 1.00 70.69 420 ALA A CA 1
ATOM 3227 C C . ALA A 1 420 ? -4.183 -16.204 23.875 1.00 70.69 420 ALA A C 1
ATOM 3229 O O . ALA A 1 420 ? -3.173 -15.549 24.129 1.00 70.69 420 ALA A O 1
ATOM 3230 N N . HIS A 1 421 ? -5.269 -15.615 23.368 1.00 73.81 421 HIS A N 1
ATOM 3231 C CA . HIS A 1 421 ? -5.400 -14.180 23.117 1.00 73.81 421 HIS A CA 1
ATOM 3232 C C . HIS A 1 421 ? -6.462 -13.520 24.017 1.00 73.81 421 HIS A C 1
ATOM 3234 O O . HIS A 1 421 ? -7.039 -12.499 23.638 1.00 73.81 421 HIS A O 1
ATOM 3240 N N . GLY A 1 422 ? -6.748 -14.110 25.182 1.00 67.88 422 GLY A N 1
ATOM 3241 C CA . GLY A 1 422 ? -7.722 -13.581 26.140 1.00 67.88 422 GLY A CA 1
ATOM 3242 C C . GLY A 1 422 ? -9.182 -13.809 25.735 1.00 67.88 422 GLY A C 1
ATOM 3243 O O . GLY A 1 422 ? -10.062 -13.160 26.289 1.00 67.88 422 GLY A O 1
ATOM 3244 N N . ASN A 1 423 ? -9.451 -14.717 24.784 1.00 65.25 423 ASN A N 1
ATOM 3245 C CA . ASN A 1 423 ? -10.798 -14.982 24.252 1.00 65.25 423 ASN A CA 1
ATOM 3246 C C . ASN A 1 423 ? -11.776 -15.535 25.312 1.00 65.25 423 ASN A C 1
ATOM 3248 O O . ASN A 1 423 ? -12.981 -15.340 25.208 1.00 65.25 423 ASN A O 1
ATOM 3252 N N . ALA A 1 424 ? -11.264 -16.179 26.366 1.00 65.56 424 ALA A N 1
ATOM 3253 C CA . ALA A 1 424 ? -12.090 -16.801 27.402 1.00 65.56 424 ALA A CA 1
ATOM 3254 C C . ALA A 1 424 ? -12.680 -15.816 28.431 1.00 65.56 424 ALA A C 1
ATOM 3256 O O . ALA A 1 424 ? -13.578 -16.191 29.180 1.00 65.56 424 ALA A O 1
ATOM 3257 N N . GLN A 1 425 ? -12.182 -14.577 28.507 1.00 75.00 425 GLN A N 1
ATOM 3258 C CA . GLN A 1 425 ? -12.607 -13.623 29.534 1.00 75.00 425 GLN A CA 1
ATOM 3259 C C . GLN A 1 425 ? -13.389 -12.473 28.886 1.00 75.00 425 GLN A C 1
ATOM 3261 O O . GLN A 1 425 ? -12.814 -11.716 28.099 1.00 75.00 425 GLN A O 1
ATOM 3266 N N . PRO A 1 426 ? -14.679 -12.296 29.224 1.00 72.25 426 PRO A N 1
ATOM 3267 C CA . PRO A 1 426 ? -15.522 -11.261 28.622 1.00 72.25 426 PRO A CA 1
ATOM 3268 C C . PRO A 1 426 ? -15.072 -9.830 28.966 1.00 72.25 426 PRO A C 1
ATOM 3270 O O . PRO A 1 426 ? -15.493 -8.883 28.304 1.00 72.25 426 PRO A O 1
ATOM 3273 N N . ASP A 1 427 ? -14.203 -9.680 29.970 1.00 77.19 427 ASP A N 1
ATOM 3274 C CA . ASP A 1 427 ? -13.720 -8.389 30.467 1.00 77.19 427 ASP A CA 1
ATOM 3275 C C . ASP A 1 427 ? -12.398 -7.929 29.833 1.00 77.19 427 ASP A C 1
ATOM 3277 O O . ASP A 1 427 ? -11.972 -6.792 30.057 1.00 77.19 427 ASP A O 1
ATOM 3281 N N . TYR A 1 428 ? -11.737 -8.786 29.045 1.00 84.19 428 TYR A N 1
ATOM 3282 C CA . TYR A 1 428 ? -10.540 -8.388 28.309 1.00 84.19 428 TYR A CA 1
ATOM 3283 C C . TYR A 1 428 ? -10.894 -7.742 26.970 1.00 84.19 428 TYR A C 1
ATOM 3285 O O . TYR A 1 428 ? -11.817 -8.140 26.263 1.00 84.19 428 TYR A O 1
ATOM 3293 N N . VAL A 1 429 ? -10.092 -6.751 26.607 1.00 86.56 429 VAL A N 1
ATOM 3294 C CA . VAL A 1 429 ? -10.099 -6.044 25.335 1.00 86.56 429 VAL A CA 1
ATOM 3295 C C . VAL A 1 429 ? -8.761 -6.279 24.648 1.00 86.56 429 VAL A C 1
ATOM 3297 O O . VAL A 1 429 ? -7.716 -6.368 25.301 1.00 86.56 429 VAL A O 1
ATOM 3300 N N . ARG A 1 430 ? -8.788 -6.361 23.321 1.00 88.88 430 ARG A N 1
ATOM 3301 C CA . ARG A 1 430 ? -7.604 -6.384 22.472 1.00 88.88 430 ARG A CA 1
ATOM 3302 C C . ARG A 1 430 ? -7.511 -5.102 21.668 1.00 88.88 430 ARG A C 1
ATOM 3304 O O . ARG A 1 430 ? -8.489 -4.712 21.040 1.00 88.88 430 ARG A O 1
ATOM 3311 N N . ALA A 1 431 ? -6.326 -4.507 21.641 1.00 90.38 431 ALA A N 1
ATOM 3312 C CA . ALA A 1 431 ? -5.975 -3.451 20.700 1.00 90.38 431 ALA A CA 1
ATOM 3313 C C . ALA A 1 431 ? -4.825 -3.942 19.819 1.00 90.38 431 ALA A C 1
ATOM 3315 O O . ALA A 1 431 ? -3.811 -4.411 20.342 1.00 90.38 431 ALA A O 1
ATOM 3316 N N . VAL A 1 432 ? -4.992 -3.865 18.500 1.00 92.38 432 VAL A N 1
ATOM 3317 C CA . VAL A 1 432 ? -3.983 -4.277 17.521 1.00 92.38 432 VAL A CA 1
ATOM 3318 C C . VAL A 1 432 ? -3.442 -3.050 16.803 1.00 92.38 432 VAL A C 1
ATOM 3320 O O . VAL A 1 432 ? -4.196 -2.310 16.180 1.00 92.38 432 VAL A O 1
ATOM 3323 N N . PHE A 1 433 ? -2.131 -2.857 16.865 1.00 94.06 433 PHE A N 1
ATOM 3324 C CA . PHE A 1 433 ? -1.408 -1.760 16.239 1.00 94.06 433 PHE A CA 1
ATOM 3325 C C . PHE A 1 433 ? -0.579 -2.280 15.074 1.00 94.06 433 PHE A C 1
ATOM 3327 O O . PHE A 1 433 ? 0.051 -3.332 15.181 1.00 94.06 433 PHE A O 1
ATOM 3334 N N . GLN A 1 434 ? -0.542 -1.525 13.986 1.00 94.56 434 GLN A N 1
ATOM 3335 C CA . GLN A 1 434 ? 0.265 -1.818 12.808 1.00 94.56 434 GLN A CA 1
ATOM 3336 C C . GLN A 1 434 ? 1.193 -0.647 12.534 1.00 94.56 434 GLN A C 1
ATOM 3338 O O . GLN A 1 434 ? 0.730 0.494 12.455 1.00 94.56 434 GLN A O 1
ATOM 3343 N N . ASN A 1 435 ? 2.491 -0.921 12.369 1.00 93.25 435 ASN A N 1
ATOM 3344 C CA . ASN A 1 435 ? 3.393 0.105 11.855 1.00 93.25 435 ASN A CA 1
ATOM 3345 C C . ASN A 1 435 ? 2.938 0.553 10.459 1.00 93.25 435 ASN A C 1
ATOM 3347 O O . ASN A 1 435 ? 2.136 -0.112 9.805 1.00 93.25 435 ASN A O 1
ATOM 3351 N N . GLU A 1 436 ? 3.455 1.691 9.996 1.00 89.25 436 GLU A N 1
ATOM 3352 C CA . GLU A 1 436 ? 3.055 2.269 8.708 1.00 89.25 436 GLU A CA 1
ATOM 3353 C C . GLU A 1 436 ? 3.158 1.257 7.563 1.00 89.25 436 GLU A C 1
ATOM 3355 O O . GLU A 1 436 ? 2.264 1.181 6.730 1.00 89.25 436 GLU A O 1
ATOM 3360 N N . LYS A 1 437 ? 4.204 0.432 7.579 1.00 86.75 437 LYS A N 1
ATOM 3361 C CA . LYS A 1 437 ? 4.452 -0.597 6.576 1.00 86.75 437 LYS A CA 1
ATOM 3362 C C . LYS A 1 437 ? 3.389 -1.701 6.563 1.00 86.75 437 LYS A C 1
ATOM 3364 O O . LYS A 1 437 ? 2.870 -2.028 5.506 1.00 86.75 437 LYS A O 1
ATOM 3369 N N . ALA A 1 438 ? 3.013 -2.220 7.732 1.00 91.06 438 ALA A N 1
ATOM 3370 C CA . ALA A 1 438 ? 1.933 -3.196 7.845 1.00 91.06 438 ALA A CA 1
ATOM 3371 C C . ALA A 1 438 ? 0.554 -2.592 7.521 1.00 91.06 438 ALA A C 1
ATOM 3373 O O . ALA A 1 438 ? -0.314 -3.297 7.019 1.00 91.06 438 ALA A O 1
ATOM 3374 N N . HIS A 1 439 ? 0.345 -1.305 7.814 1.00 89.12 439 HIS A N 1
ATOM 3375 C CA . HIS A 1 439 ? -0.915 -0.608 7.546 1.00 89.12 439 HIS A CA 1
ATOM 3376 C C . HIS A 1 439 ? -1.101 -0.260 6.062 1.00 89.12 439 HIS A C 1
ATOM 3378 O O . HIS A 1 439 ? -2.196 -0.409 5.534 1.00 89.12 439 HIS A O 1
ATOM 3384 N N . LYS A 1 440 ? -0.032 0.184 5.390 1.00 82.12 440 LYS A N 1
ATOM 3385 C CA . LYS A 1 440 ? -0.022 0.538 3.962 1.00 82.12 440 LYS A CA 1
ATOM 3386 C C . LYS A 1 440 ? 0.076 -0.669 3.034 1.00 82.12 440 LYS A C 1
ATOM 3388 O O . LYS A 1 440 ? 0.313 -0.493 1.845 1.00 82.12 440 LYS A O 1
ATOM 3393 N N . MET A 1 441 ? -0.067 -1.886 3.549 1.00 78.06 441 MET A N 1
ATOM 3394 C CA . MET A 1 441 ? -0.149 -3.053 2.688 1.00 78.06 441 MET A CA 1
ATOM 3395 C C . MET A 1 441 ? -1.449 -2.957 1.875 1.00 78.06 441 MET A C 1
ATOM 3397 O O . MET A 1 441 ? -2.547 -3.174 2.384 1.00 78.06 441 MET A O 1
ATOM 3401 N N . LEU A 1 442 ? -1.296 -2.545 0.619 1.00 51.88 442 LEU A N 1
ATOM 3402 C CA . LEU A 1 442 ? -2.354 -2.370 -0.361 1.00 51.88 442 LEU A CA 1
ATOM 3403 C C . LEU A 1 442 ? -2.390 -3.640 -1.214 1.00 51.88 442 LEU A C 1
ATOM 3405 O O . LEU A 1 442 ? -1.463 -3.901 -1.967 1.00 51.88 442 LEU A O 1
ATOM 3409 N N . HIS A 1 443 ? -3.454 -4.429 -1.090 1.00 51.53 443 HIS A N 1
ATOM 3410 C CA . HIS A 1 443 ? -3.850 -5.452 -2.071 1.00 51.53 443 HIS A CA 1
ATOM 3411 C C . HIS A 1 443 ? -2.939 -6.683 -2.271 1.00 51.53 443 HIS A C 1
ATOM 3413 O O . HIS A 1 443 ? -3.336 -7.595 -2.995 1.00 51.53 443 HIS A O 1
ATOM 3419 N N . ASP A 1 444 ? -1.792 -6.777 -1.596 1.00 56.22 444 ASP A N 1
ATOM 3420 C CA . ASP A 1 444 ? -0.899 -7.936 -1.689 1.00 56.22 444 ASP A CA 1
ATOM 3421 C C . ASP A 1 444 ? -1.332 -9.095 -0.768 1.00 56.22 444 ASP A C 1
ATOM 3423 O O . ASP A 1 444 ? -1.784 -8.904 0.361 1.00 56.22 444 ASP A O 1
ATOM 3427 N N . ALA A 1 445 ? -1.116 -10.337 -1.214 1.00 68.50 445 ALA A N 1
ATOM 3428 C CA . ALA A 1 445 ? -1.343 -11.542 -0.408 1.00 68.50 445 ALA A CA 1
ATOM 3429 C C . ALA A 1 445 ? -0.351 -11.707 0.771 1.00 68.50 445 ALA A C 1
ATOM 3431 O O . ALA A 1 445 ? -0.482 -12.658 1.545 1.00 68.50 445 ALA A O 1
ATOM 3432 N N . TYR A 1 446 ? 0.640 -10.813 0.915 1.00 81.88 446 TYR A N 1
ATOM 3433 C CA . TYR A 1 446 ? 1.748 -10.941 1.869 1.00 81.88 446 TYR A CA 1
ATOM 3434 C C . TYR A 1 446 ? 2.181 -9.603 2.470 1.00 81.88 446 TYR A C 1
ATOM 3436 O O . TYR A 1 446 ? 2.235 -8.585 1.785 1.00 81.88 446 TYR A O 1
ATOM 3444 N N . TYR A 1 447 ? 2.527 -9.605 3.760 1.00 87.06 447 TYR A N 1
ATOM 3445 C CA . TYR A 1 447 ? 3.117 -8.443 4.419 1.00 87.06 447 TYR A CA 1
ATOM 3446 C C . TYR A 1 447 ? 4.574 -8.273 3.972 1.00 87.06 447 TYR A C 1
ATOM 3448 O O . TYR A 1 447 ? 5.329 -9.252 3.986 1.00 87.06 447 TYR A O 1
ATOM 3456 N N . PRO A 1 448 ? 5.017 -7.047 3.643 1.00 82.81 448 PRO A N 1
ATOM 3457 C CA . PRO A 1 448 ? 6.416 -6.792 3.312 1.00 82.81 448 PRO A CA 1
ATOM 3458 C C . PRO A 1 448 ? 7.318 -6.938 4.550 1.00 82.81 448 PRO A C 1
ATOM 3460 O O . PRO A 1 448 ? 6.861 -6.816 5.696 1.00 82.81 448 PRO A O 1
ATOM 3463 N N . ILE A 1 449 ? 8.609 -7.201 4.330 1.00 84.75 449 ILE A N 1
ATOM 3464 C CA . ILE A 1 449 ? 9.617 -7.388 5.389 1.00 84.75 449 ILE A CA 1
ATOM 3465 C C . ILE A 1 449 ? 9.650 -6.146 6.287 1.00 84.75 449 ILE A C 1
ATOM 3467 O O . ILE A 1 449 ? 9.405 -5.048 5.839 1.00 84.75 449 ILE A O 1
ATOM 3471 N N . GLY A 1 450 ? 9.882 -6.251 7.589 1.00 87.44 450 GLY A N 1
ATOM 3472 C CA . GLY A 1 450 ? 9.791 -5.123 8.522 1.00 87.44 450 GLY A CA 1
ATOM 3473 C C . GLY A 1 450 ? 8.366 -4.663 8.852 1.00 87.44 450 GLY A C 1
ATOM 3474 O O . GLY A 1 450 ? 8.199 -3.709 9.615 1.00 87.44 450 GLY A O 1
ATOM 3475 N N . SER A 1 451 ? 7.327 -5.330 8.340 1.00 92.69 451 SER A N 1
ATOM 3476 C CA . SER A 1 451 ? 5.971 -5.191 8.881 1.00 92.69 451 SER A CA 1
ATOM 3477 C C . SER A 1 451 ? 5.949 -5.616 10.344 1.00 92.69 451 SER A C 1
ATOM 3479 O O . SER A 1 451 ? 6.464 -6.679 10.699 1.00 92.69 451 SER A O 1
ATOM 3481 N N . VAL A 1 452 ? 5.343 -4.789 11.196 1.00 96.19 452 VAL A N 1
ATOM 3482 C CA . VAL A 1 452 ? 5.222 -5.054 12.631 1.00 96.19 452 VAL A CA 1
ATOM 3483 C C . VAL A 1 452 ? 3.774 -4.895 13.055 1.00 96.19 452 VAL A C 1
ATOM 3485 O O . VAL A 1 452 ? 3.160 -3.848 12.840 1.00 96.19 452 VAL A O 1
ATOM 3488 N N . ILE A 1 453 ? 3.252 -5.932 13.703 1.00 96.81 453 ILE A N 1
ATOM 3489 C CA . ILE A 1 453 ? 1.913 -5.949 14.284 1.00 96.81 453 ILE A CA 1
ATOM 3490 C C . ILE A 1 453 ? 2.057 -6.204 15.779 1.00 96.81 453 ILE A C 1
ATOM 3492 O O . ILE A 1 453 ? 2.714 -7.157 16.191 1.00 96.81 453 ILE A O 1
ATOM 3496 N N . ILE A 1 454 ? 1.440 -5.363 16.602 1.00 96.44 454 ILE A N 1
ATOM 3497 C CA . ILE A 1 454 ? 1.463 -5.482 18.061 1.00 96.44 454 ILE A CA 1
ATOM 3498 C C . ILE A 1 454 ? 0.045 -5.652 18.554 1.00 96.44 454 ILE A C 1
ATOM 3500 O O . ILE A 1 454 ? -0.860 -4.964 18.103 1.00 96.44 454 ILE A O 1
ATOM 3504 N N . LYS A 1 455 ? -0.146 -6.543 19.514 1.00 93.88 455 LYS A N 1
ATOM 3505 C CA . LYS A 1 455 ? -1.411 -6.772 20.190 1.00 93.88 455 LYS A CA 1
ATOM 3506 C C . LYS A 1 455 ? -1.230 -6.520 21.677 1.00 93.88 455 LYS A C 1
ATOM 3508 O O . LYS A 1 455 ? -0.481 -7.235 22.341 1.00 93.88 455 LYS A O 1
ATOM 3513 N N . GLU A 1 456 ? -1.992 -5.577 22.206 1.00 92.75 456 GLU A N 1
ATOM 3514 C CA . GLU A 1 456 ? -2.207 -5.448 23.640 1.00 92.75 456 GLU A CA 1
ATOM 3515 C C . GLU A 1 456 ? -3.466 -6.216 24.051 1.00 92.75 456 GLU A C 1
ATOM 3517 O O . GLU A 1 456 ? -4.485 -6.150 23.366 1.00 92.75 456 GLU A O 1
ATOM 3522 N N . THR A 1 457 ? -3.412 -6.909 25.186 1.00 90.12 457 THR A N 1
ATOM 3523 C CA . THR A 1 457 ? -4.572 -7.513 25.854 1.00 90.12 457 THR A CA 1
ATOM 3524 C C . THR A 1 457 ? -4.691 -6.897 27.242 1.00 90.12 457 THR A C 1
ATOM 3526 O O . THR A 1 457 ? -3.751 -6.970 28.035 1.00 90.12 457 THR A O 1
ATOM 3529 N N . PHE A 1 458 ? -5.815 -6.250 27.538 1.00 88.19 458 PHE A N 1
ATOM 3530 C CA . PHE A 1 458 ? -5.999 -5.496 28.779 1.00 88.19 458 PHE A CA 1
ATOM 3531 C C . PHE A 1 458 ? -7.455 -5.450 29.225 1.00 88.19 458 PHE A C 1
ATOM 3533 O O . PHE A 1 458 ? -8.364 -5.638 28.431 1.00 88.19 458 PHE A O 1
ATOM 3540 N N . SER A 1 459 ? -7.676 -5.184 30.505 1.00 85.00 459 SER A N 1
ATOM 3541 C CA . SER A 1 459 ? -8.984 -4.850 31.077 1.00 85.00 459 SER A CA 1
ATOM 3542 C C . SER A 1 459 ? -8.993 -3.382 31.496 1.00 85.00 459 SER A C 1
ATOM 3544 O O . SER A 1 459 ? -7.931 -2.834 31.808 1.00 85.00 459 SER A O 1
ATOM 3546 N N . THR A 1 460 ? -10.169 -2.766 31.595 1.00 79.56 460 THR A N 1
ATOM 3547 C CA . THR A 1 460 ? -10.299 -1.405 32.133 1.00 79.56 460 THR A CA 1
ATOM 3548 C C . THR A 1 460 ? -11.186 -1.403 33.366 1.00 79.56 460 THR A C 1
ATOM 3550 O O . THR A 1 460 ? -12.373 -1.697 33.282 1.00 79.56 460 THR A O 1
ATOM 3553 N N . THR A 1 461 ? -10.649 -1.015 34.519 1.00 75.81 461 THR A N 1
ATOM 3554 C CA . THR A 1 461 ? -11.419 -0.911 35.768 1.00 75.81 461 THR A CA 1
ATOM 3555 C C . THR A 1 461 ? -11.385 0.526 36.250 1.00 75.81 461 THR A C 1
ATOM 3557 O O . THR A 1 461 ? -10.307 1.069 36.468 1.00 75.81 461 THR A O 1
ATOM 3560 N N . LYS A 1 462 ? -12.554 1.157 36.426 1.00 74.38 462 LYS A N 1
ATOM 3561 C CA . LYS A 1 462 ? -12.646 2.574 36.832 1.00 74.38 462 LYS A CA 1
ATOM 3562 C C . LYS A 1 462 ? -11.893 3.524 35.884 1.00 74.38 462 LYS A C 1
ATOM 3564 O O . LYS A 1 462 ? -11.232 4.454 36.331 1.00 74.38 462 LYS A O 1
ATOM 3569 N N . GLY A 1 463 ? -11.913 3.231 34.582 1.00 72.19 463 GLY A N 1
ATOM 3570 C CA . GLY A 1 463 ? -11.141 3.959 33.565 1.00 72.19 463 GLY A CA 1
ATOM 3571 C C . GLY A 1 463 ? -9.635 3.663 33.542 1.00 72.19 463 GLY A C 1
ATOM 3572 O O . GLY A 1 463 ? -8.937 4.140 32.652 1.00 72.19 463 GLY A O 1
ATOM 3573 N N . ILE A 1 464 ? -9.119 2.848 34.467 1.00 79.50 464 ILE A N 1
ATOM 3574 C CA . ILE A 1 464 ? -7.697 2.505 34.538 1.00 79.50 464 ILE A CA 1
ATOM 3575 C C . ILE A 1 464 ? -7.437 1.239 33.722 1.00 79.50 464 ILE A C 1
ATOM 3577 O O . ILE A 1 464 ? -7.956 0.164 34.035 1.00 79.50 464 ILE A O 1
ATOM 3581 N N . LYS A 1 465 ? -6.605 1.371 32.685 1.00 85.44 465 LYS A N 1
ATOM 3582 C CA . LYS A 1 465 ? -6.110 0.255 31.872 1.00 85.44 465 LYS A CA 1
ATOM 3583 C C . LYS A 1 465 ? -5.153 -0.612 32.691 1.00 85.44 465 LYS A C 1
ATOM 3585 O O . LYS A 1 465 ? -4.136 -0.122 33.177 1.00 85.44 465 LYS A O 1
ATOM 3590 N N . LYS A 1 466 ? -5.433 -1.913 32.764 1.00 87.94 466 LYS A N 1
ATOM 3591 C CA . LYS A 1 466 ? -4.530 -2.938 33.298 1.00 87.94 466 LYS A CA 1
ATOM 3592 C C . LYS A 1 466 ? -4.259 -3.982 32.217 1.00 87.94 466 LYS A C 1
ATOM 3594 O O . LYS A 1 466 ? -5.174 -4.696 31.812 1.00 87.94 466 LYS A O 1
ATOM 3599 N N . LEU A 1 467 ? -3.017 -4.050 31.743 1.00 89.31 467 LEU A N 1
ATOM 3600 C CA . LEU A 1 467 ? -2.567 -5.094 30.816 1.00 89.31 467 LEU A CA 1
ATOM 3601 C C . LEU A 1 467 ? -2.619 -6.469 31.500 1.00 89.31 467 LEU A C 1
ATOM 3603 O O . LEU A 1 467 ? -2.495 -6.568 32.720 1.00 89.31 467 LEU A O 1
ATOM 3607 N N . ALA A 1 468 ? -2.847 -7.520 30.716 1.00 86.88 468 ALA A N 1
ATOM 3608 C CA . ALA A 1 468 ? -2.829 -8.887 31.221 1.00 86.88 468 ALA A CA 1
ATOM 3609 C C . ALA A 1 468 ? -1.403 -9.297 31.635 1.00 86.88 468 ALA A C 1
ATOM 3611 O O . ALA A 1 468 ? -0.446 -9.034 30.908 1.00 86.88 468 ALA A O 1
ATOM 3612 N N . ASP A 1 469 ? -1.267 -9.980 32.776 1.00 78.62 469 ASP A N 1
ATOM 3613 C CA . ASP A 1 469 ? 0.044 -10.328 33.347 1.00 78.62 469 ASP A CA 1
ATOM 3614 C C . ASP A 1 469 ? 0.857 -11.258 32.420 1.00 78.62 469 ASP A C 1
ATOM 3616 O O . ASP A 1 469 ? 2.069 -11.103 32.272 1.00 78.62 469 ASP A O 1
ATOM 3620 N N . ALA A 1 470 ? 0.186 -12.195 31.739 1.00 73.12 470 ALA A N 1
ATOM 3621 C CA . ALA A 1 470 ? 0.779 -13.075 30.734 1.00 73.12 470 ALA A CA 1
ATOM 3622 C C . ALA A 1 470 ? 0.235 -12.744 29.337 1.00 73.12 470 ALA A C 1
ATOM 3624 O O . ALA A 1 470 ? -0.973 -12.767 29.113 1.00 73.12 470 ALA A O 1
ATOM 3625 N N . GLY A 1 471 ? 1.126 -12.456 28.381 1.00 75.88 471 GLY A N 1
ATOM 3626 C CA . GLY A 1 471 ? 0.730 -12.132 27.004 1.00 75.88 471 GLY A CA 1
ATOM 3627 C C . GLY A 1 471 ? 0.011 -10.785 26.855 1.00 75.88 471 GLY A C 1
ATOM 3628 O O . GLY A 1 471 ? -0.663 -10.565 25.847 1.00 75.88 471 GLY A O 1
ATOM 3629 N N . GLY A 1 472 ? 0.153 -9.889 27.841 1.00 86.25 472 GLY A N 1
ATOM 3630 C CA . GLY A 1 472 ? -0.438 -8.551 27.824 1.00 86.25 472 GLY A CA 1
ATOM 3631 C C . GLY A 1 472 ? 0.018 -7.700 26.648 1.00 86.25 472 GLY A C 1
ATOM 3632 O O . GLY A 1 472 ? -0.782 -6.928 26.135 1.00 86.25 472 GLY A O 1
ATOM 3633 N N . VAL A 1 473 ? 1.254 -7.878 26.172 1.00 94.00 473 VAL A N 1
ATOM 3634 C CA . VAL A 1 473 ? 1.748 -7.268 24.932 1.00 94.00 473 VAL A CA 1
ATOM 3635 C C . VAL A 1 473 ? 2.506 -8.322 24.127 1.00 94.00 473 VAL A C 1
ATOM 3637 O O . VAL A 1 473 ? 3.550 -8.818 24.553 1.00 94.00 473 VAL A O 1
ATOM 3640 N N . LEU A 1 474 ? 1.969 -8.680 22.964 1.00 94.88 474 LEU A N 1
ATOM 3641 C CA . LEU A 1 474 ? 2.612 -9.569 21.997 1.00 94.88 474 LEU A CA 1
ATOM 3642 C C . LEU A 1 474 ? 2.880 -8.801 20.710 1.00 94.88 474 LEU A C 1
ATOM 3644 O O . LEU A 1 474 ? 2.104 -7.920 20.350 1.00 94.88 474 LEU A O 1
ATOM 3648 N N . ALA A 1 475 ? 3.935 -9.162 19.994 1.00 97.25 475 ALA A N 1
ATOM 3649 C CA . ALA A 1 475 ? 4.211 -8.622 18.674 1.00 97.25 475 ALA A CA 1
ATOM 3650 C C . ALA A 1 475 ? 4.555 -9.733 17.684 1.00 97.25 475 ALA A C 1
ATOM 3652 O O . ALA A 1 475 ? 5.022 -10.804 18.071 1.00 97.25 475 ALA A O 1
ATOM 3653 N N . MET A 1 476 ? 4.336 -9.452 16.407 1.00 97.56 476 MET A N 1
ATOM 3654 C CA . MET A 1 476 ? 4.864 -10.235 15.303 1.00 97.56 476 MET A CA 1
ATOM 3655 C C . MET A 1 476 ? 5.570 -9.320 14.310 1.00 97.56 476 MET A C 1
ATOM 3657 O O . MET A 1 476 ? 5.116 -8.203 14.047 1.00 97.56 476 MET A O 1
ATOM 3661 N N . VAL A 1 477 ? 6.702 -9.790 13.799 1.00 96.75 477 VAL A N 1
ATOM 3662 C CA . VAL A 1 477 ? 7.574 -9.044 12.891 1.00 96.75 477 VAL A CA 1
ATOM 3663 C C . VAL A 1 477 ? 7.831 -9.895 11.660 1.00 96.75 477 VAL A C 1
ATOM 3665 O O . VAL A 1 477 ? 8.284 -11.034 11.778 1.00 96.75 477 VAL A O 1
ATOM 3668 N N . LYS A 1 478 ? 7.572 -9.340 10.477 1.00 93.06 478 LYS A N 1
ATOM 3669 C CA . LYS A 1 478 ? 7.938 -9.973 9.214 1.00 93.06 478 LYS A CA 1
ATOM 3670 C C . LYS A 1 478 ? 9.441 -9.804 9.026 1.00 93.06 478 LYS A C 1
ATOM 3672 O O . LYS A 1 478 ? 9.889 -8.749 8.601 1.00 93.06 478 LYS A O 1
ATOM 3677 N N . ARG A 1 479 ? 10.251 -10.796 9.383 1.00 88.94 479 ARG A N 1
ATOM 3678 C CA . ARG A 1 479 ? 11.707 -10.713 9.197 1.00 88.94 479 ARG A CA 1
ATOM 3679 C C . ARG A 1 479 ? 12.094 -10.936 7.745 1.00 88.94 479 ARG A C 1
ATOM 3681 O O . ARG A 1 479 ? 13.041 -10.322 7.277 1.00 88.94 479 ARG A O 1
ATOM 3688 N N . GLY A 1 480 ? 11.355 -11.801 7.054 1.00 80.31 480 GLY A N 1
ATOM 3689 C CA . GLY A 1 480 ? 11.786 -12.332 5.769 1.00 80.31 480 GLY A CA 1
ATOM 3690 C C . GLY A 1 480 ? 13.031 -13.187 5.944 1.00 80.31 480 GLY A C 1
ATOM 3691 O O . GLY A 1 480 ? 13.223 -13.834 6.972 1.00 80.31 480 GLY A O 1
ATOM 3692 N N . GLY A 1 481 ? 13.896 -13.190 4.947 1.00 77.00 481 GLY A N 1
ATOM 3693 C CA . GLY A 1 481 ? 15.127 -13.940 5.067 1.00 77.00 481 GLY A CA 1
ATOM 3694 C C . GLY A 1 481 ? 14.970 -15.459 5.022 1.00 77.00 481 GLY A C 1
ATOM 3695 O O . GLY A 1 481 ? 13.968 -16.011 4.555 1.00 77.00 481 GLY A O 1
ATOM 3696 N N . ASN A 1 482 ? 15.997 -16.152 5.506 1.00 82.62 482 ASN A N 1
ATOM 3697 C CA . ASN A 1 482 ? 15.925 -17.583 5.816 1.00 82.62 482 ASN A CA 1
ATOM 3698 C C . ASN A 1 482 ? 15.306 -17.847 7.196 1.00 82.62 482 ASN A C 1
ATOM 3700 O O . ASN A 1 482 ? 15.270 -18.991 7.642 1.00 82.62 482 ASN A O 1
ATOM 3704 N N . PHE A 1 483 ? 14.812 -16.808 7.873 1.00 89.12 483 PHE A N 1
ATOM 3705 C CA . PHE A 1 483 ? 14.078 -16.981 9.111 1.00 89.12 483 PHE A CA 1
ATOM 3706 C C . PHE A 1 483 ? 12.758 -17.682 8.844 1.00 89.12 483 PHE A C 1
ATOM 3708 O O . PHE A 1 483 ? 12.065 -17.319 7.900 1.00 89.12 483 PHE A O 1
ATOM 3715 N N . ASN A 1 484 ? 12.405 -18.636 9.704 1.00 92.62 484 ASN A N 1
ATOM 3716 C CA . ASN A 1 484 ? 11.086 -19.265 9.768 1.00 92.62 484 ASN A CA 1
ATOM 3717 C C . ASN A 1 484 ? 10.415 -19.482 8.385 1.00 92.62 484 ASN A C 1
ATOM 3719 O O . ASN A 1 484 ? 9.320 -18.959 8.146 1.00 92.62 484 ASN A O 1
ATOM 3723 N N . PRO A 1 485 ? 11.099 -20.152 7.431 1.00 88.94 485 PRO A N 1
ATOM 3724 C CA . PRO A 1 485 ? 10.698 -20.160 6.023 1.00 88.94 485 PRO A CA 1
ATOM 3725 C C . PRO A 1 485 ? 9.347 -20.847 5.807 1.00 88.94 485 PRO A C 1
ATOM 3727 O O . PRO A 1 485 ? 8.569 -20.389 4.976 1.00 88.94 485 PRO A O 1
ATOM 3730 N N . ASP A 1 486 ? 9.032 -21.856 6.621 1.00 92.19 486 ASP A N 1
ATOM 3731 C CA . ASP A 1 486 ? 7.756 -22.584 6.591 1.00 92.19 486 ASP A CA 1
ATOM 3732 C C . ASP A 1 486 ? 6.576 -21.743 7.113 1.00 92.19 486 ASP A C 1
ATOM 3734 O O . ASP A 1 486 ? 5.408 -22.087 6.928 1.00 92.19 486 ASP A O 1
ATOM 3738 N N . HIS A 1 487 ? 6.874 -20.603 7.742 1.00 92.75 487 HIS A N 1
ATOM 3739 C CA . HIS A 1 487 ? 5.894 -19.663 8.276 1.00 92.75 487 HIS A CA 1
ATOM 3740 C C . HIS A 1 487 ? 6.118 -18.242 7.750 1.00 92.75 487 HIS A C 1
ATOM 3742 O O . HIS A 1 487 ? 5.991 -17.250 8.473 1.00 92.75 487 HIS A O 1
ATOM 3748 N N . ASN A 1 488 ? 6.465 -18.151 6.463 1.00 89.12 488 ASN A N 1
ATOM 3749 C CA . ASN A 1 488 ? 6.637 -16.918 5.697 1.00 89.12 488 ASN A CA 1
ATOM 3750 C C . ASN A 1 488 ? 7.552 -15.876 6.372 1.00 89.12 488 ASN A C 1
ATOM 3752 O O . ASN A 1 488 ? 7.351 -14.672 6.201 1.00 89.12 488 ASN A O 1
ATOM 3756 N N . GLY A 1 489 ? 8.540 -16.300 7.161 1.00 91.81 489 GLY A N 1
ATOM 3757 C CA . GLY A 1 489 ? 9.492 -15.395 7.805 1.00 91.81 489 GLY A CA 1
ATOM 3758 C C . GLY A 1 489 ? 8.926 -14.539 8.933 1.00 91.81 489 GLY A C 1
ATOM 3759 O O . GLY A 1 489 ? 9.484 -13.479 9.220 1.00 91.81 489 GLY A O 1
ATOM 3760 N N . TRP A 1 490 ? 7.840 -14.966 9.581 1.00 95.75 490 TRP A N 1
ATOM 3761 C CA . TRP A 1 490 ? 7.314 -14.301 10.774 1.00 95.75 490 TRP A CA 1
ATOM 3762 C C . TRP A 1 490 ? 8.077 -14.683 12.041 1.00 95.75 490 TRP A C 1
ATOM 3764 O O . TRP A 1 490 ? 8.343 -15.854 12.302 1.00 95.75 490 TRP A O 1
ATOM 3774 N N . GLU A 1 491 ? 8.383 -13.689 12.868 1.00 97.50 491 GLU A N 1
ATOM 3775 C CA . GLU A 1 491 ? 8.875 -13.861 14.233 1.00 97.50 491 GLU A CA 1
ATOM 3776 C C . GLU A 1 491 ? 7.838 -13.400 15.248 1.00 97.50 491 GLU A C 1
ATOM 3778 O O . GLU A 1 491 ? 7.184 -12.379 15.043 1.00 97.50 491 GLU A O 1
ATOM 3783 N N . TRP A 1 492 ? 7.753 -14.106 16.374 1.00 97.31 492 TRP A N 1
ATOM 3784 C CA . TRP A 1 492 ? 6.855 -13.794 17.480 1.00 97.31 492 TRP A CA 1
ATOM 3785 C C . TRP A 1 492 ? 7.638 -13.262 18.675 1.00 97.31 492 TRP A C 1
ATOM 3787 O O . TRP A 1 492 ? 8.686 -13.806 19.032 1.00 97.31 492 TRP A O 1
ATOM 3797 N N . LEU A 1 493 ? 7.108 -12.230 19.328 1.00 97.25 493 LEU A N 1
ATOM 3798 C CA . LEU A 1 493 ? 7.747 -11.569 20.460 1.00 97.25 493 LEU A CA 1
ATOM 3799 C C . LEU A 1 493 ? 6.770 -11.389 21.629 1.00 97.25 493 LEU A C 1
ATOM 3801 O O . LEU A 1 493 ? 5.604 -11.040 21.441 1.00 97.25 493 LEU A O 1
ATOM 3805 N N . GLU A 1 494 ? 7.274 -11.574 22.849 1.00 95.44 494 GLU A N 1
ATOM 3806 C CA . GLU A 1 494 ? 6.663 -11.045 24.072 1.00 95.44 494 GLU A CA 1
ATOM 3807 C C . GLU A 1 494 ? 7.326 -9.701 24.377 1.00 95.44 494 GLU A C 1
ATOM 3809 O O . GLU A 1 494 ? 8.558 -9.599 24.372 1.00 95.44 494 GLU A O 1
ATOM 3814 N N . LEU A 1 495 ? 6.520 -8.673 24.651 1.00 95.38 495 LEU A N 1
ATOM 3815 C CA . LEU A 1 495 ? 7.016 -7.368 25.076 1.00 95.38 495 LEU A CA 1
ATOM 3816 C C . LEU A 1 495 ? 6.677 -7.119 26.555 1.00 95.38 495 LEU A C 1
ATOM 3818 O O . LEU A 1 495 ? 5.700 -7.647 27.086 1.00 95.38 495 LEU A O 1
ATOM 3822 N N . THR A 1 496 ? 7.479 -6.299 27.232 1.00 93.19 496 THR A N 1
ATOM 3823 C CA . THR A 1 496 ? 7.133 -5.735 28.541 1.00 93.19 496 THR A CA 1
ATOM 3824 C C . THR A 1 496 ? 6.017 -4.696 28.398 1.00 93.19 496 THR A C 1
ATOM 3826 O O . THR A 1 496 ? 5.661 -4.275 27.295 1.00 93.19 496 THR A O 1
ATOM 3829 N N . HIS A 1 497 ? 5.483 -4.227 29.527 1.00 90.06 497 HIS A N 1
ATOM 3830 C CA . HIS A 1 497 ? 4.449 -3.187 29.567 1.00 90.06 497 HIS A CA 1
ATOM 3831 C C . HIS A 1 497 ? 4.924 -1.852 28.956 1.00 90.06 497 HIS A C 1
ATOM 3833 O O . HIS A 1 497 ? 4.125 -1.074 28.430 1.00 90.06 497 HIS A O 1
ATOM 3839 N N . GLU A 1 498 ? 6.236 -1.616 28.976 1.00 87.12 498 GLU A N 1
ATOM 3840 C CA . GLU A 1 498 ? 6.924 -0.464 28.386 1.00 87.12 498 GLU A CA 1
ATOM 3841 C C . GLU A 1 498 ? 7.279 -0.679 26.905 1.00 87.12 498 GLU A C 1
ATOM 3843 O O . GLU A 1 498 ? 7.906 0.184 26.299 1.00 87.12 498 GLU A O 1
ATOM 3848 N N . GLY A 1 499 ? 6.909 -1.823 26.316 1.00 88.88 499 GLY A N 1
ATOM 3849 C CA . GLY A 1 499 ? 7.187 -2.143 24.916 1.00 88.88 499 GLY A CA 1
ATOM 3850 C C . GLY A 1 499 ? 8.605 -2.648 24.645 1.00 88.88 499 GLY A C 1
ATOM 3851 O O . GLY A 1 499 ? 9.045 -2.609 23.503 1.00 88.88 499 GLY A O 1
ATOM 3852 N N . LYS A 1 500 ? 9.345 -3.125 25.654 1.00 92.94 500 LYS A N 1
ATOM 3853 C CA . LYS A 1 500 ? 10.676 -3.729 25.444 1.00 92.94 500 LYS A CA 1
ATOM 3854 C C . LYS A 1 500 ? 10.554 -5.213 25.121 1.00 92.94 500 LYS A C 1
ATOM 3856 O O . LYS A 1 500 ? 9.719 -5.887 25.706 1.00 92.94 500 LYS A O 1
ATOM 3861 N N . ILE A 1 501 ? 11.405 -5.747 24.253 1.00 96.06 501 ILE A N 1
ATOM 3862 C CA . ILE A 1 501 ? 11.452 -7.179 23.939 1.00 96.06 501 ILE A CA 1
ATOM 3863 C C . ILE A 1 501 ? 11.861 -7.950 25.198 1.00 96.06 501 ILE A C 1
ATOM 3865 O O . ILE A 1 501 ? 12.961 -7.752 25.715 1.00 96.06 501 ILE A O 1
ATOM 3869 N N . SER A 1 502 ? 10.987 -8.830 25.687 1.00 95.38 502 SER A N 1
ATOM 3870 C CA . SER A 1 502 ? 11.285 -9.739 26.800 1.00 95.38 502 SER A CA 1
ATOM 3871 C C . SER A 1 502 ? 11.624 -11.145 26.306 1.00 95.38 502 SER A C 1
ATOM 3873 O O . SER A 1 502 ? 12.506 -11.794 26.866 1.00 95.38 502 SER A O 1
ATOM 3875 N N . LYS A 1 503 ? 10.965 -11.604 25.234 1.00 95.69 503 LYS A N 1
ATOM 3876 C CA . LYS A 1 503 ? 11.268 -12.858 24.528 1.00 95.69 503 LYS A CA 1
ATOM 3877 C C . LYS A 1 503 ? 10.990 -12.711 23.041 1.00 95.69 503 LYS A C 1
ATOM 3879 O O . LYS A 1 503 ? 10.116 -11.942 22.651 1.00 95.69 503 LYS A O 1
ATOM 3884 N N . ARG A 1 504 ? 11.686 -13.499 22.227 1.00 96.44 504 ARG A N 1
ATOM 3885 C CA . ARG A 1 504 ? 11.428 -13.639 20.792 1.00 96.44 504 ARG A CA 1
ATOM 3886 C C . ARG A 1 504 ? 11.826 -15.032 20.315 1.00 96.44 504 ARG A C 1
ATOM 3888 O O . ARG A 1 504 ? 12.775 -15.591 20.862 1.00 96.44 504 ARG A O 1
ATOM 3895 N N . SER A 1 505 ? 11.090 -15.606 19.370 1.00 95.88 505 SER A N 1
ATOM 3896 C CA . SER A 1 505 ? 11.430 -16.882 18.721 1.00 95.88 505 SER A CA 1
ATOM 3897 C C . SER A 1 505 ? 10.496 -17.151 17.535 1.00 95.88 505 SER A C 1
ATOM 3899 O O . SER A 1 505 ? 9.346 -16.708 17.547 1.00 95.88 505 SER A O 1
ATOM 3901 N N . ALA A 1 506 ? 10.956 -17.930 16.549 1.00 94.94 506 ALA A N 1
ATOM 3902 C CA . ALA A 1 506 ? 10.074 -18.574 15.568 1.00 94.94 506 ALA A CA 1
ATOM 3903 C C . ALA A 1 506 ? 9.129 -19.572 16.264 1.00 94.94 506 ALA A C 1
ATOM 3905 O O . ALA A 1 506 ? 7.940 -19.610 15.982 1.00 94.94 506 ALA A O 1
ATOM 3906 N N . GLU A 1 507 ? 9.642 -20.283 17.269 1.00 95.56 507 GLU A N 1
ATOM 3907 C CA . GLU A 1 507 ? 8.936 -21.313 18.037 1.00 95.56 507 GLU A CA 1
ATOM 3908 C C . GLU A 1 507 ? 8.416 -20.788 19.381 1.00 95.56 507 GLU A C 1
ATOM 3910 O O . GLU A 1 507 ? 8.354 -21.517 20.377 1.00 95.56 507 GLU A O 1
ATOM 3915 N N . LEU A 1 508 ? 8.071 -19.498 19.462 1.00 93.31 508 LEU A N 1
ATOM 3916 C CA . LEU A 1 508 ? 7.546 -18.920 20.698 1.00 93.31 508 LEU A CA 1
ATOM 3917 C C . LEU A 1 508 ? 6.329 -19.731 21.180 1.00 93.31 508 LEU A C 1
ATOM 3919 O O . LEU A 1 508 ? 5.442 -20.070 20.398 1.00 93.31 508 LEU A O 1
ATOM 3923 N N . LYS A 1 509 ? 6.305 -20.055 22.481 1.00 90.38 509 LYS A N 1
ATOM 3924 C CA . LYS A 1 509 ? 5.326 -20.979 23.088 1.00 90.38 509 LYS A CA 1
ATOM 3925 C C . LYS A 1 509 ? 5.321 -22.373 22.436 1.00 90.38 509 LYS A C 1
ATOM 3927 O O . LYS A 1 509 ? 4.254 -22.943 22.232 1.00 90.38 509 LYS A O 1
ATOM 3932 N N . ASN A 1 510 ? 6.501 -22.924 22.145 1.00 93.00 510 ASN A N 1
ATOM 3933 C CA . ASN A 1 510 ? 6.672 -24.241 21.517 1.00 93.00 510 ASN A CA 1
ATOM 3934 C C . ASN A 1 510 ? 5.942 -24.335 20.162 1.00 93.00 510 ASN A C 1
ATOM 3936 O O . ASN A 1 510 ? 5.203 -25.285 19.918 1.00 93.00 510 ASN A O 1
ATOM 3940 N N . GLY A 1 511 ? 6.063 -23.291 19.337 1.00 92.94 511 GLY A N 1
ATOM 3941 C CA . GLY A 1 511 ? 5.463 -23.237 17.996 1.00 92.94 511 GLY A CA 1
ATOM 3942 C C . GLY A 1 511 ? 3.960 -22.946 17.955 1.00 92.94 511 GLY A C 1
ATOM 3943 O O . GLY A 1 511 ? 3.379 -22.838 16.875 1.00 92.94 511 GLY A O 1
ATOM 3944 N N . ALA A 1 512 ? 3.301 -22.760 19.105 1.00 91.12 512 ALA A N 1
ATOM 3945 C CA . ALA A 1 512 ? 1.855 -22.527 19.151 1.00 91.12 512 ALA A CA 1
ATOM 3946 C C . ALA A 1 512 ? 1.417 -21.282 18.353 1.00 91.12 512 ALA A C 1
ATOM 3948 O O . ALA A 1 512 ? 0.322 -21.270 17.782 1.00 91.12 512 ALA A O 1
ATOM 3949 N N . CYS A 1 513 ? 2.267 -20.250 18.283 1.00 93.56 513 CYS A N 1
ATOM 3950 C CA . CYS A 1 513 ? 2.002 -19.056 17.482 1.00 93.56 513 CYS A CA 1
ATOM 3951 C C . CYS A 1 513 ? 1.942 -19.381 15.980 1.00 93.56 513 CYS A C 1
ATOM 3953 O O . CYS A 1 513 ? 0.944 -19.046 15.345 1.00 93.56 513 CYS A O 1
ATOM 3955 N N . ASN A 1 514 ? 2.936 -20.105 15.448 1.00 95.12 514 ASN A N 1
ATOM 3956 C CA . ASN A 1 514 ? 2.971 -20.552 14.051 1.00 95.12 514 ASN A CA 1
ATOM 3957 C C . ASN A 1 514 ? 1.711 -21.349 13.682 1.00 95.12 514 ASN A C 1
ATOM 3959 O O . ASN A 1 514 ? 1.005 -20.998 12.738 1.00 95.12 514 ASN A O 1
ATOM 3963 N N . VAL A 1 515 ? 1.383 -22.378 14.473 1.00 92.69 515 VAL A N 1
ATOM 3964 C CA . VAL A 1 515 ? 0.256 -23.290 14.202 1.00 92.69 515 VAL A CA 1
ATOM 3965 C C . VAL A 1 515 ? -1.085 -22.558 14.169 1.00 92.69 515 VAL A C 1
ATOM 3967 O O . VAL A 1 515 ? -1.938 -22.840 13.328 1.00 92.69 515 VAL A O 1
ATOM 3970 N N . CYS A 1 516 ? -1.305 -21.626 15.098 1.00 91.94 516 CYS A N 1
ATOM 3971 C CA . CYS A 1 516 ? -2.560 -20.886 15.150 1.00 91.94 516 CYS A CA 1
ATOM 3972 C C . CYS A 1 516 ? -2.654 -19.873 14.005 1.00 91.94 516 CYS A C 1
ATOM 3974 O O . CYS A 1 516 ? -3.668 -19.815 13.312 1.00 91.94 516 CYS A O 1
ATOM 3976 N N . HIS A 1 517 ? -1.590 -19.101 13.783 1.00 93.69 517 HIS A N 1
ATOM 3977 C CA . HIS A 1 517 ? -1.596 -18.029 12.797 1.00 93.69 517 HIS A CA 1
ATOM 3978 C C . HIS A 1 517 ? -1.554 -18.539 11.349 1.00 93.69 517 HIS A C 1
ATOM 3980 O O . HIS A 1 517 ? -2.095 -17.867 10.479 1.00 93.69 517 HIS A O 1
ATOM 3986 N N . ALA A 1 518 ? -1.062 -19.754 11.086 1.00 93.50 518 ALA A N 1
ATOM 3987 C CA . ALA A 1 518 ? -1.169 -20.394 9.769 1.00 93.50 518 ALA A CA 1
ATOM 3988 C C . ALA A 1 518 ? -2.624 -20.536 9.272 1.00 93.50 518 ALA A C 1
ATOM 3990 O O . ALA A 1 518 ? -2.863 -20.698 8.080 1.00 93.50 518 ALA A O 1
ATOM 3991 N N . LYS A 1 519 ? -3.615 -20.446 10.172 1.00 91.62 519 LYS A N 1
ATOM 3992 C CA . LYS A 1 519 ? -5.045 -20.476 9.828 1.00 91.62 519 LYS A CA 1
ATOM 3993 C C . LYS A 1 519 ? -5.565 -19.160 9.245 1.00 91.62 519 LYS A C 1
ATOM 3995 O O . LYS A 1 519 ? -6.688 -19.144 8.745 1.00 91.62 519 LYS A O 1
ATOM 4000 N N . ALA A 1 520 ? -4.798 -18.070 9.314 1.00 90.88 520 ALA A N 1
ATOM 4001 C CA . ALA A 1 520 ? -5.161 -16.775 8.741 1.00 90.88 520 ALA A CA 1
ATOM 4002 C C . ALA A 1 520 ? -5.047 -16.815 7.207 1.00 90.88 520 ALA A C 1
ATOM 4004 O O . ALA A 1 520 ? -4.085 -16.323 6.620 1.00 90.88 520 ALA A O 1
ATOM 4005 N N . THR A 1 521 ? -6.032 -17.457 6.585 1.00 87.62 521 THR A N 1
ATOM 4006 C CA . THR A 1 521 ? -6.164 -17.639 5.137 1.00 87.62 521 THR A CA 1
ATOM 4007 C C . THR A 1 521 ? -7.599 -17.334 4.705 1.00 87.62 521 THR A C 1
ATOM 4009 O O . THR A 1 521 ? -8.541 -17.473 5.495 1.00 87.62 521 THR A O 1
ATOM 4012 N N . GLY A 1 522 ? -7.783 -16.912 3.451 1.00 85.56 522 GLY A N 1
ATOM 4013 C CA . GLY A 1 522 ? -9.100 -16.597 2.894 1.00 85.56 522 GLY A CA 1
ATOM 4014 C C . GLY A 1 522 ? -9.848 -15.547 3.723 1.00 85.56 522 GLY A C 1
ATOM 4015 O O . GLY A 1 522 ? -9.326 -14.473 4.000 1.00 85.56 522 GLY A O 1
ATOM 4016 N N . SER A 1 523 ? -11.070 -15.864 4.161 1.00 84.50 523 SER A N 1
ATOM 4017 C CA . SER A 1 523 ? -11.889 -14.945 4.967 1.00 84.50 523 SER A CA 1
ATOM 4018 C C . SER A 1 523 ? -11.370 -14.730 6.395 1.00 84.50 523 SER A C 1
ATOM 4020 O O . SER A 1 523 ? -11.778 -13.775 7.055 1.00 84.50 523 SER A O 1
ATOM 4022 N N . ALA A 1 524 ? -10.507 -15.619 6.901 1.00 85.12 524 ALA A N 1
ATOM 4023 C CA . ALA A 1 524 ? -9.970 -15.523 8.257 1.00 85.12 524 ALA A CA 1
ATOM 4024 C C . ALA A 1 524 ? -8.775 -14.565 8.357 1.00 85.12 524 ALA A C 1
ATOM 4026 O O . ALA A 1 524 ? -8.457 -14.113 9.457 1.00 85.12 524 ALA A O 1
ATOM 4027 N N . GLY A 1 525 ? -8.108 -14.263 7.242 1.00 89.31 525 GLY A N 1
ATOM 4028 C CA . GLY A 1 525 ? -6.975 -13.348 7.180 1.00 89.31 525 GLY A CA 1
ATOM 4029 C C . GLY A 1 525 ? -6.025 -13.684 6.040 1.00 89.31 525 GLY A C 1
ATOM 4030 O O . GLY A 1 525 ? -6.328 -14.518 5.188 1.00 89.31 525 GLY A O 1
ATOM 4031 N N . ILE A 1 526 ? -4.858 -13.049 6.057 1.00 90.06 526 ILE A N 1
ATOM 4032 C CA . ILE A 1 526 ? -3.788 -13.262 5.079 1.00 90.06 526 ILE A CA 1
ATOM 4033 C C . ILE A 1 526 ? -2.435 -13.275 5.782 1.00 90.06 526 ILE A C 1
ATOM 4035 O O . ILE A 1 526 ? -2.248 -12.589 6.787 1.00 90.06 526 ILE A O 1
ATOM 4039 N N . ASP A 1 527 ? -1.496 -14.056 5.246 1.00 92.31 527 ASP A N 1
ATOM 4040 C CA . ASP A 1 527 ? -0.091 -14.095 5.664 1.00 92.31 527 ASP A CA 1
ATOM 4041 C C . ASP A 1 527 ? 0.108 -14.033 7.189 1.00 92.31 527 ASP A C 1
ATOM 4043 O O . ASP A 1 527 ? 0.731 -13.118 7.728 1.00 92.31 527 ASP A O 1
ATOM 4047 N N . TYR A 1 528 ? -0.464 -15.015 7.893 1.00 93.50 528 TYR A N 1
ATOM 4048 C CA . TYR A 1 528 ? -0.379 -15.163 9.351 1.00 93.50 528 TYR A CA 1
ATOM 4049 C C . TYR A 1 528 ? -1.044 -14.037 10.167 1.00 93.50 528 TYR A C 1
ATOM 4051 O O . TYR A 1 528 ? -0.979 -14.040 11.395 1.00 93.50 528 TYR A O 1
ATOM 4059 N N . SER A 1 529 ? -1.736 -13.087 9.544 1.00 92.00 529 SER A N 1
ATOM 4060 C CA . SER A 1 529 ? -2.452 -11.994 10.205 1.00 92.00 529 SER A CA 1
ATOM 4061 C C . SER A 1 529 ? -3.956 -12.151 9.989 1.00 92.00 529 SER A C 1
ATOM 4063 O O . SER A 1 529 ? -4.444 -12.090 8.864 1.00 92.00 529 SER A O 1
ATOM 4065 N N . PHE A 1 530 ? -4.716 -12.339 11.072 1.00 89.94 530 PHE A N 1
ATOM 4066 C CA . PHE A 1 530 ? -6.178 -12.449 10.989 1.00 89.94 530 PHE A CA 1
ATOM 4067 C C . PHE A 1 530 ? -6.830 -11.172 10.439 1.00 89.94 530 PHE A C 1
ATOM 4069 O O . PHE A 1 530 ? -6.288 -10.081 10.638 1.00 89.94 530 PHE A O 1
ATOM 4076 N N . THR A 1 531 ? -7.997 -11.300 9.806 1.00 87.31 531 THR A N 1
ATOM 4077 C CA . THR A 1 531 ? -8.779 -10.180 9.261 1.00 87.31 531 THR A CA 1
ATOM 4078 C C . THR A 1 531 ? -9.029 -9.109 10.321 1.00 87.31 531 THR A C 1
ATOM 4080 O O . THR A 1 531 ? -9.329 -9.417 11.478 1.00 87.31 531 THR A O 1
ATOM 4083 N N . LYS A 1 532 ? -8.863 -7.848 9.917 1.00 87.88 532 LYS A N 1
ATOM 4084 C CA . LYS A 1 532 ? -9.018 -6.647 10.741 1.00 87.88 532 LYS A CA 1
ATOM 4085 C C . LYS A 1 532 ? -9.677 -5.533 9.905 1.00 87.88 532 LYS A C 1
ATOM 4087 O O . LYS A 1 532 ? -9.377 -5.474 8.715 1.00 87.88 532 LYS A O 1
ATOM 4092 N N . PRO A 1 533 ? -10.496 -4.647 10.503 1.00 86.62 533 PRO A N 1
ATOM 4093 C CA . PRO A 1 533 ? -10.983 -4.726 11.881 1.00 86.62 533 PRO A CA 1
ATOM 4094 C C . PRO A 1 533 ? -11.907 -5.939 12.074 1.00 86.62 533 PRO A C 1
ATOM 4096 O O . PRO A 1 533 ? -12.507 -6.434 11.122 1.00 86.62 533 PRO A O 1
ATOM 4099 N N . SER A 1 534 ? -12.002 -6.454 13.301 1.00 87.12 534 SER A N 1
ATOM 4100 C CA . SER A 1 534 ? -12.915 -7.563 13.602 1.00 87.12 534 SER A CA 1
ATOM 4101 C C . SER A 1 534 ? -14.373 -7.127 13.393 1.00 87.12 534 SER A C 1
ATOM 4103 O O . SER A 1 534 ? -14.712 -5.979 13.678 1.00 87.12 534 SER A O 1
ATOM 4105 N N . GLU A 1 535 ? -15.247 -8.045 12.964 1.00 88.06 535 GLU A N 1
ATOM 4106 C CA . GLU A 1 535 ? -16.700 -7.833 12.914 1.00 88.06 535 GLU A CA 1
ATOM 4107 C C . GLU A 1 535 ? -17.439 -8.839 13.814 1.00 88.06 535 GLU A C 1
ATOM 4109 O O . GLU A 1 535 ? -17.111 -10.025 13.848 1.00 88.06 535 GLU A O 1
ATOM 4114 N N . VAL A 1 536 ? -18.449 -8.370 14.547 1.00 88.12 536 VAL A N 1
ATOM 4115 C CA . VAL A 1 536 ? -19.308 -9.170 15.433 1.00 88.12 536 VAL A CA 1
ATOM 4116 C C . VAL A 1 536 ? -20.723 -9.176 14.900 1.00 88.12 536 VAL A C 1
ATOM 4118 O O . VAL A 1 536 ? -21.220 -8.129 14.533 1.00 88.12 536 VAL A O 1
ATOM 4121 N N . THR A 1 537 ? -21.418 -10.311 14.941 1.00 89.31 537 THR A N 1
ATOM 4122 C CA . THR A 1 537 ? -22.872 -10.368 14.723 1.00 89.31 537 THR A CA 1
ATOM 4123 C C . THR A 1 537 ? -23.603 -10.565 16.051 1.00 89.31 537 THR A C 1
ATOM 4125 O O . THR A 1 537 ? -23.027 -11.063 17.017 1.00 89.31 537 THR A O 1
ATOM 4128 N N . THR A 1 538 ? -24.856 -10.114 16.148 1.00 90.94 538 THR A N 1
ATOM 4129 C CA . THR A 1 538 ? -25.663 -10.210 17.377 1.00 90.94 538 THR A CA 1
ATOM 4130 C C . THR A 1 538 ? -27.022 -10.818 17.080 1.00 90.94 538 THR A C 1
ATOM 4132 O O . THR A 1 538 ? -27.670 -10.474 16.095 1.00 90.94 538 THR A O 1
ATOM 4135 N N . THR A 1 539 ? -27.471 -11.703 17.965 1.00 94.25 539 THR A N 1
ATOM 4136 C CA . THR A 1 539 ? -28.786 -12.342 17.917 1.00 94.25 539 THR A CA 1
ATOM 4137 C C . THR A 1 539 ? -29.584 -12.054 19.188 1.00 94.25 539 THR A C 1
ATOM 4139 O O . THR A 1 539 ? -29.065 -11.543 20.181 1.00 94.25 539 THR A O 1
ATOM 4142 N N . ILE A 1 540 ? -30.860 -12.447 19.218 1.00 95.75 540 ILE A N 1
ATOM 4143 C CA . ILE A 1 540 ? -31.671 -12.328 20.438 1.00 95.75 540 ILE A CA 1
ATOM 4144 C C . ILE A 1 540 ? -31.093 -13.126 21.618 1.00 95.75 540 ILE A C 1
ATOM 4146 O O . ILE A 1 540 ? -31.237 -12.717 22.770 1.00 95.75 540 ILE A O 1
ATOM 4150 N N . HIS A 1 541 ? -30.388 -14.232 21.356 1.00 94.19 541 HIS A N 1
ATOM 4151 C CA . HIS A 1 541 ? -29.748 -15.026 22.406 1.00 94.19 541 HIS A CA 1
ATOM 4152 C C . HIS A 1 541 ? -28.679 -14.230 23.157 1.00 94.19 541 HIS A C 1
ATOM 4154 O O . HIS A 1 541 ? -28.510 -14.426 24.361 1.00 94.19 541 HIS A O 1
ATOM 4160 N N . ASP A 1 542 ? -28.032 -13.286 22.475 1.00 91.69 542 ASP A N 1
ATOM 4161 C CA . ASP A 1 542 ? -27.005 -12.424 23.047 1.00 91.69 542 ASP A CA 1
ATOM 4162 C C . ASP A 1 542 ? -27.567 -11.312 23.929 1.00 91.69 542 ASP A C 1
ATOM 4164 O O . ASP A 1 542 ? -26.803 -10.765 24.725 1.00 91.69 542 ASP A O 1
ATOM 4168 N N . LEU A 1 543 ? -28.862 -10.990 23.788 1.00 95.50 543 LEU A N 1
ATOM 4169 C CA . LEU A 1 543 ? -29.534 -9.848 24.419 1.00 95.50 543 LEU A CA 1
ATOM 4170 C C . LEU A 1 543 ? -30.571 -10.252 25.480 1.00 95.50 543 LEU A C 1
ATOM 4172 O O . LEU A 1 543 ? -30.758 -9.522 26.451 1.00 95.50 543 LEU A O 1
ATOM 4176 N N . LYS A 1 544 ? -31.237 -11.407 25.344 1.00 94.88 544 LYS A N 1
ATOM 4177 C CA . LYS A 1 544 ? -32.402 -11.795 26.173 1.00 94.88 544 LYS A CA 1
ATOM 4178 C C . LYS A 1 544 ? -32.145 -11.847 27.685 1.00 94.88 544 LYS A C 1
ATOM 4180 O O . LYS A 1 544 ? -33.071 -11.720 28.481 1.00 94.88 544 LYS A O 1
ATOM 4185 N N . HIS A 1 545 ? -30.888 -12.007 28.099 1.00 94.56 545 HIS A N 1
ATOM 4186 C CA . HIS A 1 545 ? -30.487 -12.067 29.509 1.00 94.56 545 HIS A CA 1
ATOM 4187 C C . HIS A 1 545 ? -29.892 -10.755 30.036 1.00 94.56 545 HIS A C 1
ATOM 4189 O O . HIS A 1 545 ? -29.238 -10.758 31.072 1.00 94.56 545 HIS A O 1
ATOM 4195 N N . PHE A 1 546 ? -30.141 -9.617 29.380 1.00 96.00 546 PHE A N 1
ATOM 4196 C CA . PHE A 1 546 ? -29.527 -8.334 29.743 1.00 96.00 546 PHE A CA 1
ATOM 4197 C C . PHE A 1 546 ? -29.721 -7.894 31.199 1.00 96.00 546 PHE A C 1
ATOM 4199 O O . PHE A 1 546 ? -28.914 -7.143 31.737 1.00 96.00 546 PHE A O 1
ATOM 4206 N N . LYS A 1 547 ? -30.774 -8.374 31.866 1.00 96.25 547 LYS A N 1
ATOM 4207 C CA . LYS A 1 547 ? -31.047 -8.064 33.275 1.00 96.25 547 LYS A CA 1
ATOM 4208 C C . LYS A 1 547 ? -30.014 -8.656 34.239 1.00 96.25 547 LYS A C 1
ATOM 4210 O O . LYS A 1 547 ? -29.979 -8.234 35.389 1.00 96.25 547 LYS A O 1
ATOM 4215 N N . THR A 1 548 ? -29.194 -9.613 33.797 1.00 94.75 548 THR A N 1
ATOM 4216 C CA . THR A 1 548 ? -28.065 -10.137 34.582 1.00 94.75 548 THR A CA 1
ATOM 4217 C C . THR A 1 548 ? -26.799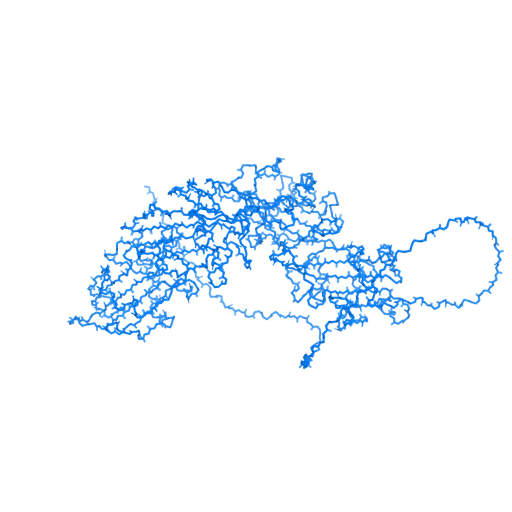 -9.295 34.417 1.00 94.75 548 THR A C 1
ATOM 4219 O O . THR A 1 548 ? -25.798 -9.574 35.071 1.00 94.75 548 THR A O 1
ATOM 4222 N N . TRP A 1 549 ? -26.807 -8.302 33.525 1.00 92.56 549 TRP A N 1
ATOM 4223 C CA . TRP A 1 549 ? -25.662 -7.432 33.285 1.00 92.56 549 TRP A CA 1
ATOM 4224 C C . TRP A 1 549 ? -25.612 -6.285 34.301 1.00 92.56 549 TRP A C 1
ATOM 4226 O O . TRP A 1 549 ? -26.639 -5.936 34.894 1.00 92.56 549 TRP A O 1
ATOM 4236 N N . PRO A 1 550 ? -24.445 -5.641 34.466 1.00 91.56 550 PRO A N 1
ATOM 4237 C CA . PRO A 1 550 ? -24.329 -4.409 35.233 1.00 91.56 550 PRO A CA 1
ATOM 4238 C C . PRO A 1 550 ? -25.343 -3.335 34.804 1.00 91.56 550 PRO A C 1
ATOM 4240 O O . PRO A 1 550 ? -25.422 -2.956 33.631 1.00 91.56 550 PRO A O 1
ATOM 4243 N N . LEU A 1 551 ? -26.096 -2.820 35.780 1.00 93.50 551 LEU A N 1
ATOM 4244 C CA . LEU A 1 551 ? -26.957 -1.648 35.630 1.00 93.50 551 LEU A CA 1
ATOM 4245 C C . LEU A 1 551 ? -26.094 -0.384 35.722 1.00 93.50 551 LEU A C 1
ATOM 4247 O O . LEU A 1 551 ? -25.624 -0.029 36.801 1.00 93.50 551 LEU A O 1
ATOM 4251 N N . ILE A 1 552 ? -25.907 0.303 34.599 1.00 91.75 552 ILE A N 1
ATOM 4252 C CA . ILE A 1 552 ? -25.051 1.496 34.514 1.00 91.75 552 ILE A CA 1
ATOM 4253 C C . ILE A 1 552 ? -25.839 2.810 34.586 1.00 91.75 552 ILE A C 1
ATOM 4255 O O . ILE A 1 552 ? -25.268 3.856 34.883 1.00 91.75 552 ILE A O 1
ATOM 4259 N N . GLY A 1 553 ? -27.153 2.768 34.360 1.00 91.12 553 GLY A N 1
ATOM 4260 C CA . GLY A 1 553 ? -28.025 3.939 34.429 1.00 91.12 553 GLY A CA 1
ATOM 4261 C C . GLY A 1 553 ? -29.417 3.591 34.942 1.00 91.12 553 GLY A C 1
ATOM 4262 O O . GLY A 1 553 ? -29.997 2.593 34.519 1.00 91.12 553 GLY A O 1
ATOM 4263 N N . ASP A 1 554 ? -29.943 4.420 35.842 1.00 92.62 554 ASP A N 1
ATOM 4264 C CA . ASP A 1 554 ? -31.319 4.370 36.353 1.00 92.62 554 ASP A CA 1
ATOM 4265 C C . ASP A 1 554 ? -31.861 5.804 36.373 1.00 92.62 554 ASP A C 1
ATOM 4267 O O . ASP A 1 554 ? -31.744 6.535 37.360 1.00 92.62 554 ASP A O 1
ATOM 4271 N N . GLU A 1 555 ? -32.329 6.267 35.214 1.00 87.12 555 GLU A N 1
ATOM 4272 C CA . GLU A 1 555 ? -32.752 7.652 35.049 1.00 87.12 555 GLU A CA 1
ATOM 4273 C C . GLU A 1 555 ? -34.271 7.783 35.208 1.00 87.12 555 GLU A C 1
ATOM 4275 O O . GLU A 1 555 ? -35.055 7.140 34.501 1.00 87.12 555 GLU A O 1
ATOM 4280 N N . LYS A 1 556 ? -34.682 8.684 36.106 1.00 82.69 556 LYS A N 1
ATOM 4281 C CA . LYS A 1 556 ? -36.080 9.095 36.288 1.00 82.69 556 LYS A CA 1
ATOM 4282 C C . LYS A 1 556 ? -36.387 10.275 35.364 1.00 82.69 556 LYS A C 1
ATOM 4284 O O . LYS A 1 556 ? -35.586 11.201 35.247 1.00 82.69 556 LYS A O 1
ATOM 4289 N N . GLY A 1 557 ? -37.491 10.191 34.627 1.00 68.44 557 GLY A N 1
ATOM 4290 C CA . GLY A 1 557 ? -37.705 10.977 33.410 1.00 68.44 557 GLY A CA 1
ATOM 4291 C C . GLY A 1 557 ? -37.801 12.502 33.578 1.00 68.44 557 GLY A C 1
ATOM 4292 O O . GLY A 1 557 ? -38.491 12.995 34.459 1.00 68.44 557 GLY A O 1
ATOM 4293 N N . THR A 1 558 ? -37.185 13.226 32.631 1.00 52.41 558 THR A N 1
ATOM 4294 C CA . THR A 1 558 ? -37.635 14.527 32.065 1.00 52.41 558 THR A CA 1
ATOM 4295 C C . THR A 1 558 ? -37.297 14.665 30.560 1.00 52.41 558 THR A C 1
ATOM 4297 O O . THR A 1 558 ? -37.442 15.731 29.968 1.00 52.41 558 THR A O 1
ATOM 4300 N N . GLY A 1 559 ? -36.838 13.593 29.893 1.00 56.62 559 GLY A N 1
ATOM 4301 C CA . GLY A 1 559 ? -36.367 13.646 28.499 1.00 56.62 559 GLY A CA 1
ATOM 4302 C C . GLY A 1 559 ? -37.460 13.365 27.459 1.00 56.62 559 GLY A C 1
ATOM 4303 O O . GLY A 1 559 ? -38.013 12.266 27.434 1.00 56.62 559 GLY A O 1
ATOM 4304 N N . SER A 1 560 ? -37.706 14.324 26.559 1.00 56.12 560 SER A N 1
ATOM 4305 C CA . SER A 1 560 ? -38.730 14.273 25.494 1.00 56.12 560 SER A CA 1
ATOM 4306 C C . SER A 1 560 ? -38.556 13.108 24.494 1.00 56.12 560 SER A C 1
ATOM 4308 O O . SER A 1 560 ? -39.522 12.440 24.137 1.00 56.12 560 SER A O 1
ATOM 4310 N N . VAL A 1 561 ? -37.319 12.769 24.108 1.00 61.97 561 VAL A N 1
ATOM 4311 C CA . VAL A 1 561 ? -37.028 11.886 22.949 1.00 61.97 561 VAL A CA 1
ATOM 4312 C C . VAL A 1 561 ? -37.336 10.393 23.193 1.00 61.97 561 VAL A C 1
ATOM 4314 O O . VAL A 1 561 ? -37.389 9.583 22.266 1.00 61.97 561 VAL A O 1
ATOM 4317 N N . HIS A 1 562 ? -37.570 9.995 24.447 1.00 64.62 562 HIS A N 1
ATOM 4318 C CA . HIS A 1 562 ? -38.000 8.638 24.811 1.00 64.62 562 HIS A CA 1
ATOM 4319 C C . HIS A 1 562 ? -39.279 8.633 25.667 1.00 64.62 562 HIS A C 1
ATOM 4321 O O . HIS A 1 562 ? -39.519 7.665 26.383 1.00 64.62 562 HIS A O 1
ATOM 4327 N N . GLY A 1 563 ? -40.084 9.704 25.605 1.00 60.94 563 GLY A N 1
ATOM 4328 C CA . GLY A 1 563 ? -41.425 9.754 26.203 1.00 60.94 563 GLY A CA 1
ATOM 4329 C C . GLY A 1 563 ? -41.502 10.145 27.684 1.00 60.94 563 GLY A C 1
ATOM 4330 O O . GLY A 1 563 ? -42.485 9.822 28.333 1.00 60.94 563 GLY A O 1
ATOM 4331 N N . GLY A 1 564 ? -40.489 10.808 28.263 1.00 64.00 564 GLY A N 1
ATOM 4332 C CA . GLY A 1 564 ? -40.543 11.236 29.676 1.00 64.00 564 GLY A CA 1
ATOM 4333 C C . GLY A 1 564 ? -40.582 10.083 30.693 1.00 64.00 564 GLY A C 1
ATOM 4334 O O . GLY A 1 564 ? -40.867 10.294 31.866 1.00 64.00 564 GLY A O 1
ATOM 4335 N N . HIS A 1 565 ? -40.280 8.871 30.239 1.00 77.31 565 HIS A N 1
ATOM 4336 C CA . HIS A 1 565 ? -40.377 7.624 30.984 1.00 77.31 565 HIS A CA 1
ATOM 4337 C C . HIS A 1 565 ? -39.151 7.337 31.860 1.00 77.31 565 HIS A C 1
ATOM 4339 O O . HIS A 1 565 ? -38.044 7.826 31.595 1.00 77.31 565 HIS A O 1
ATOM 4345 N N . ASN A 1 566 ? -39.350 6.492 32.877 1.00 88.06 566 ASN A N 1
ATOM 4346 C CA . ASN A 1 566 ? -38.257 5.903 33.647 1.00 88.06 566 ASN A CA 1
ATOM 4347 C C . ASN A 1 566 ? -37.502 4.911 32.764 1.00 88.06 566 ASN A C 1
ATOM 4349 O O . ASN A 1 566 ? -38.102 4.214 31.941 1.00 88.06 566 ASN A O 1
ATOM 4353 N N . ARG A 1 567 ? -36.183 4.834 32.923 1.00 91.19 567 ARG A N 1
ATOM 4354 C CA . ARG A 1 567 ? -35.351 3.980 32.075 1.00 91.19 567 ARG A CA 1
ATOM 4355 C C . ARG A 1 567 ? -34.179 3.391 32.840 1.00 91.19 567 ARG A C 1
ATOM 4357 O O . ARG A 1 567 ? -33.552 4.061 33.655 1.00 91.19 567 ARG A O 1
ATOM 4364 N N . LYS A 1 568 ? -33.883 2.135 32.520 1.00 94.94 568 LYS A N 1
ATOM 4365 C CA . LYS A 1 568 ? -32.724 1.403 33.021 1.00 94.94 568 LYS A CA 1
ATOM 4366 C C . LYS A 1 568 ? -31.819 1.041 31.860 1.00 94.94 568 LYS A C 1
ATOM 4368 O O . LYS A 1 568 ? -32.296 0.503 30.862 1.00 94.94 568 LYS A O 1
ATOM 4373 N N . THR A 1 569 ? -30.533 1.337 31.996 1.00 94.69 569 THR A N 1
ATOM 4374 C CA . THR A 1 569 ? -29.519 1.029 30.985 1.00 94.69 569 THR A CA 1
ATOM 4375 C C . THR A 1 569 ? -28.535 0.011 31.540 1.00 94.69 569 THR A C 1
ATOM 4377 O O . THR A 1 569 ? -27.959 0.202 32.611 1.00 94.69 569 THR A O 1
ATOM 4380 N N . TYR A 1 570 ? -28.348 -1.066 30.789 1.00 95.06 570 TYR A N 1
ATOM 4381 C CA . TYR A 1 570 ? -27.511 -2.211 31.104 1.00 95.06 570 TYR A CA 1
ATOM 4382 C C . TYR A 1 570 ? -26.383 -2.299 30.085 1.00 95.06 570 TYR A C 1
ATOM 4384 O O . TYR A 1 570 ? -26.597 -2.044 28.898 1.00 95.06 570 TYR A O 1
ATOM 4392 N N . LYS A 1 571 ? -25.196 -2.693 30.537 1.00 92.00 571 LYS A N 1
ATOM 4393 C CA . LYS A 1 571 ? -24.012 -2.847 29.686 1.00 92.00 571 LYS A CA 1
ATOM 4394 C C . LYS A 1 571 ? -23.442 -4.236 29.889 1.00 92.00 571 LYS A C 1
ATOM 4396 O O . LYS A 1 571 ? -23.074 -4.573 31.010 1.00 92.00 571 LYS A O 1
ATOM 4401 N N . LYS A 1 572 ? -23.374 -5.036 28.821 1.00 87.69 572 LYS A N 1
ATOM 4402 C CA . LYS A 1 572 ? -22.938 -6.441 28.905 1.00 87.69 572 LYS A CA 1
ATOM 4403 C C . LYS A 1 572 ? -21.515 -6.548 29.442 1.00 87.69 572 LYS A C 1
ATOM 4405 O O . LYS A 1 572 ? -21.253 -7.360 30.321 1.00 87.69 572 LYS A O 1
ATOM 4410 N N . GLN A 1 573 ? -20.623 -5.697 28.944 1.00 84.06 573 GLN A N 1
ATOM 4411 C CA . GLN A 1 573 ? -19.214 -5.686 29.322 1.00 84.06 573 GLN A CA 1
ATOM 4412 C C . GLN A 1 573 ? -18.922 -4.468 30.198 1.00 84.06 573 GLN A C 1
ATOM 4414 O O . GLN A 1 573 ? -18.669 -3.373 29.693 1.00 84.06 573 GLN A O 1
ATOM 4419 N N . GLY A 1 574 ? -18.953 -4.648 31.522 1.00 73.31 574 GLY A N 1
ATOM 4420 C CA . GLY A 1 574 ? -18.724 -3.559 32.482 1.00 73.31 574 GLY A CA 1
ATOM 4421 C C . GLY A 1 574 ? -17.384 -2.844 32.269 1.00 73.31 574 GLY A C 1
ATOM 4422 O O . GLY A 1 574 ? -17.291 -1.637 32.466 1.00 73.31 574 GLY A O 1
ATOM 4423 N N . HIS A 1 575 ? -16.380 -3.569 31.777 1.00 72.50 575 HIS A N 1
ATOM 4424 C CA . HIS A 1 575 ? -15.019 -3.080 31.558 1.00 72.50 575 HIS A CA 1
ATOM 4425 C C . HIS A 1 575 ? -14.750 -2.557 30.138 1.00 72.50 575 HIS A C 1
ATOM 4427 O O . HIS A 1 575 ? -13.661 -2.047 29.875 1.00 72.50 575 HIS A O 1
ATOM 4433 N N . ALA A 1 576 ? -15.718 -2.640 29.216 1.00 79.19 576 ALA A N 1
ATOM 4434 C CA . ALA A 1 576 ? -15.557 -2.077 27.879 1.00 79.19 576 ALA A CA 1
ATOM 4435 C C . ALA A 1 576 ? -15.478 -0.549 27.965 1.00 79.19 576 ALA A C 1
ATOM 4437 O O . ALA A 1 576 ? -16.446 0.126 28.323 1.00 79.19 576 ALA A O 1
ATOM 4438 N N . SER A 1 577 ? -14.312 -0.004 27.638 1.00 78.00 577 SER A N 1
ATOM 4439 C CA . SER A 1 577 ? -14.040 1.426 27.698 1.00 78.00 577 SER A CA 1
ATOM 4440 C C . SER A 1 577 ? -13.704 1.976 26.326 1.00 78.00 577 SER A C 1
ATOM 4442 O O . SER A 1 577 ? -13.011 1.294 25.565 1.00 78.00 577 SER A O 1
ATOM 4444 N N . PRO A 1 578 ? -14.076 3.221 26.024 1.00 76.94 578 PRO A N 1
ATOM 4445 C CA . PRO A 1 578 ? -13.585 3.860 24.826 1.00 76.94 578 PRO A CA 1
ATOM 4446 C C . PRO A 1 578 ? -12.053 3.967 24.843 1.00 76.94 578 PRO A C 1
ATOM 4448 O O . PRO A 1 578 ? -11.453 4.264 25.880 1.00 76.94 578 PRO A O 1
ATOM 4451 N N . TYR A 1 579 ? -11.406 3.692 23.711 1.00 69.38 579 TYR A N 1
ATOM 4452 C CA . TYR A 1 579 ? -9.952 3.750 23.606 1.00 69.38 579 TYR A CA 1
ATOM 4453 C C . TYR A 1 579 ? -9.486 5.208 23.572 1.00 69.38 579 TYR A C 1
ATOM 4455 O O . TYR A 1 579 ? -9.604 5.907 22.563 1.00 69.38 579 TYR A O 1
ATOM 4463 N N . ILE A 1 580 ? -8.949 5.672 24.700 1.00 58.94 580 ILE A N 1
ATOM 4464 C CA . ILE A 1 580 ? -8.582 7.078 24.926 1.00 58.94 580 ILE A CA 1
ATOM 4465 C C . ILE A 1 580 ? -7.416 7.580 24.062 1.00 58.94 580 ILE A C 1
ATOM 4467 O O . ILE A 1 580 ? -7.182 8.781 24.010 1.00 58.94 580 ILE A O 1
ATOM 4471 N N . PHE A 1 581 ? -6.672 6.697 23.388 1.00 56.31 581 PHE A N 1
ATOM 4472 C CA . PHE A 1 581 ? -5.404 7.077 22.758 1.00 56.31 581 PHE A CA 1
ATOM 4473 C C . PHE A 1 581 ? -5.502 7.557 21.310 1.00 56.31 581 PHE A C 1
ATOM 4475 O O . PHE A 1 581 ? -4.479 7.990 20.790 1.00 56.31 581 PHE A O 1
ATOM 4482 N N . LYS A 1 582 ? -6.674 7.539 20.655 1.00 53.22 582 LYS A N 1
ATOM 4483 C CA . LYS A 1 582 ? -6.786 8.195 19.337 1.00 53.22 582 LYS A CA 1
ATOM 4484 C C . LYS A 1 582 ? -8.183 8.632 18.900 1.00 53.22 582 LYS A C 1
ATOM 4486 O O . LYS A 1 582 ? -8.269 9.610 18.171 1.00 53.22 582 LYS A O 1
ATOM 4491 N N . GLU A 1 583 ? -9.262 7.980 19.343 1.00 63.66 583 GLU A N 1
ATOM 4492 C CA . GLU A 1 583 ? -10.591 8.250 18.749 1.00 63.66 583 GLU A CA 1
ATOM 4493 C C . GLU A 1 583 ? -11.784 8.149 19.716 1.00 63.66 583 GLU A C 1
ATOM 4495 O O . GLU A 1 583 ? -12.920 8.389 19.315 1.00 63.66 583 GLU A O 1
ATOM 4500 N N . GLY A 1 584 ? -11.568 7.802 20.992 1.00 76.81 584 GLY A N 1
ATOM 4501 C CA . GLY A 1 584 ? -12.660 7.730 21.971 1.00 76.81 584 GLY A CA 1
ATOM 4502 C C . GLY A 1 584 ? -13.736 6.691 21.625 1.00 76.81 584 GLY A C 1
ATOM 4503 O O . GLY A 1 584 ? -14.872 6.823 22.074 1.00 76.81 584 GLY A O 1
ATOM 4504 N N . GLN A 1 585 ? -13.394 5.668 20.835 1.00 86.19 585 GLN A N 1
ATOM 4505 C CA . GLN A 1 585 ? -14.331 4.639 20.378 1.00 86.19 585 GLN A CA 1
ATOM 4506 C C . GLN A 1 585 ? -14.420 3.456 21.331 1.00 86.19 585 GLN A C 1
ATOM 4508 O O . GLN A 1 585 ? -13.391 2.996 21.829 1.00 86.19 585 GLN A O 1
ATOM 4513 N N . TYR A 1 586 ? -15.624 2.921 21.536 1.00 89.00 586 TYR A N 1
ATOM 4514 C CA . TYR A 1 586 ? -15.827 1.662 22.253 1.00 89.00 586 TYR A CA 1
ATOM 4515 C C . TYR A 1 586 ? -15.299 0.472 21.439 1.00 89.00 586 TYR A C 1
ATOM 4517 O O . TYR A 1 586 ? -15.349 0.502 20.207 1.00 89.00 586 TYR A O 1
ATOM 4525 N N . PRO A 1 587 ? -14.818 -0.597 22.103 1.00 89.81 587 PRO A N 1
ATOM 4526 C CA . PRO A 1 587 ? -14.360 -1.779 21.395 1.00 89.81 587 PRO A CA 1
ATOM 4527 C C . PRO A 1 587 ? -15.525 -2.477 20.705 1.00 89.81 587 PRO A C 1
ATOM 4529 O O . PRO A 1 587 ? -16.655 -2.509 21.208 1.00 89.81 587 PRO A O 1
ATOM 4532 N N . VAL A 1 588 ? -15.225 -3.092 19.571 1.00 91.06 588 VAL A N 1
ATOM 4533 C CA . VAL A 1 588 ? -16.125 -3.995 18.864 1.00 91.06 588 VAL A CA 1
ATOM 4534 C C . VAL A 1 588 ? -16.641 -5.080 19.820 1.00 91.06 588 VAL A C 1
ATOM 4536 O O . VAL A 1 588 ? -15.889 -5.634 20.627 1.00 91.06 588 VAL A O 1
ATOM 4539 N N . GLY A 1 589 ? -17.947 -5.343 19.751 1.00 90.44 589 GLY A N 1
ATOM 4540 C CA . GLY A 1 589 ? -18.719 -6.203 20.651 1.00 90.44 589 GLY A CA 1
ATOM 4541 C C . GLY A 1 589 ? -19.385 -5.467 21.822 1.00 90.44 589 GLY A C 1
ATOM 4542 O O . GLY A 1 589 ? -20.203 -6.062 22.534 1.00 90.44 589 GLY A O 1
ATOM 4543 N N . THR A 1 590 ? -19.067 -4.183 22.051 1.00 91.81 590 THR A N 1
ATOM 4544 C CA . THR A 1 590 ? -19.677 -3.415 23.150 1.00 91.81 590 THR A CA 1
ATOM 4545 C C . THR A 1 590 ? -21.185 -3.377 22.969 1.00 91.81 590 THR A C 1
ATOM 4547 O O . THR A 1 590 ? -21.669 -2.950 21.924 1.00 91.81 590 THR A O 1
ATOM 4550 N N . THR A 1 591 ? -21.916 -3.821 23.992 1.00 93.62 591 THR A N 1
ATOM 4551 C CA . THR A 1 591 ? -23.370 -3.991 23.932 1.00 93.62 591 THR A CA 1
ATOM 4552 C C . THR A 1 591 ? -24.066 -3.252 25.067 1.00 93.62 591 THR A C 1
ATOM 4554 O O . THR A 1 591 ? -23.779 -3.484 26.247 1.00 93.62 591 THR A O 1
ATOM 4557 N N . PHE A 1 592 ? -25.047 -2.428 24.703 1.00 94.81 592 PHE A N 1
ATOM 4558 C CA . PHE A 1 592 ? -25.951 -1.763 25.637 1.00 94.81 592 PHE A CA 1
ATOM 4559 C C . PHE A 1 592 ? -27.390 -2.202 25.395 1.00 94.81 592 PHE A C 1
ATOM 4561 O O . PHE A 1 592 ? -27.823 -2.310 24.250 1.00 94.81 592 PHE A O 1
ATOM 4568 N N . VAL A 1 593 ? -28.152 -2.384 26.473 1.00 96.81 593 VAL A N 1
ATOM 4569 C CA . VAL A 1 593 ? -29.609 -2.560 26.426 1.00 96.81 593 VAL A CA 1
ATOM 4570 C C . VAL A 1 593 ? -30.258 -1.525 27.331 1.00 96.81 593 VAL A C 1
ATOM 4572 O O . VAL A 1 593 ? -29.876 -1.359 28.486 1.00 96.81 593 VAL A O 1
ATOM 4575 N N . LYS A 1 594 ? -31.266 -0.833 26.813 1.00 95.44 594 LYS A N 1
ATOM 4576 C CA . LYS A 1 594 ? -32.068 0.147 27.537 1.00 95.44 594 LYS A CA 1
ATOM 4577 C C . LYS A 1 594 ? -33.514 -0.328 27.602 1.00 95.44 594 LYS A C 1
ATOM 4579 O O . LYS A 1 594 ? -34.168 -0.504 26.576 1.00 95.44 594 LYS A O 1
ATOM 4584 N N . GLN A 1 595 ? -34.011 -0.489 28.822 1.00 95.56 595 GLN A N 1
ATOM 4585 C CA . GLN A 1 595 ? -35.393 -0.837 29.125 1.00 95.56 595 GLN A CA 1
ATOM 4586 C C . GLN A 1 595 ? -36.142 0.415 29.586 1.00 95.56 595 GLN A C 1
ATOM 4588 O O . GLN A 1 595 ? -35.675 1.132 30.473 1.00 95.56 595 GLN A O 1
ATOM 4593 N N . VAL A 1 596 ? -37.291 0.685 28.972 1.00 93.00 596 VAL A N 1
ATOM 4594 C CA . VAL A 1 596 ? -38.132 1.859 29.233 1.00 93.00 596 VAL A CA 1
ATOM 4595 C C . VAL A 1 596 ? -39.423 1.417 29.910 1.00 93.00 596 VAL A C 1
ATOM 4597 O O . VAL A 1 596 ? -40.022 0.418 29.508 1.00 93.00 596 VAL A O 1
ATOM 4600 N N . PHE A 1 597 ? -39.842 2.169 30.926 1.00 92.31 597 PHE A N 1
ATOM 4601 C CA . PHE A 1 597 ? -41.005 1.866 31.751 1.00 92.31 597 PHE A CA 1
ATOM 4602 C C . PHE A 1 597 ? -42.020 3.007 31.741 1.00 92.31 597 PHE A C 1
ATOM 4604 O O . PHE A 1 597 ? -41.645 4.178 31.819 1.00 92.31 597 PHE A O 1
ATOM 4611 N N . ASP A 1 598 ? -43.308 2.680 31.722 1.00 88.81 598 ASP A N 1
ATOM 4612 C CA . ASP A 1 598 ? -44.351 3.670 31.984 1.00 88.81 598 ASP A CA 1
ATOM 4613 C C . ASP A 1 598 ? -44.384 4.109 33.464 1.00 88.81 598 ASP A C 1
ATOM 4615 O O . ASP A 1 598 ? -43.589 3.670 34.301 1.00 88.81 598 ASP A O 1
ATOM 4619 N N . SER A 1 599 ? -45.311 5.010 33.797 1.00 86.19 599 SER A N 1
ATOM 4620 C CA . SER A 1 599 ? -45.506 5.505 35.165 1.00 86.19 599 SER A CA 1
ATOM 4621 C C . SER A 1 599 ? -45.978 4.431 36.151 1.00 86.19 599 SER A C 1
ATOM 4623 O O . SER A 1 599 ? -45.832 4.620 37.356 1.00 86.19 599 SER A O 1
ATOM 4625 N N . THR A 1 600 ? -46.517 3.313 35.659 1.00 88.56 600 THR A N 1
ATOM 4626 C CA . THR A 1 600 ? -46.967 2.171 36.469 1.00 88.56 600 THR A CA 1
ATOM 4627 C C . THR A 1 600 ? -45.872 1.119 36.669 1.00 88.56 600 THR A C 1
ATOM 4629 O O . THR A 1 600 ? -46.039 0.200 37.466 1.00 88.56 600 THR A O 1
ATOM 4632 N N . GLY A 1 601 ? -44.731 1.271 35.988 1.00 89.12 601 GLY A N 1
ATOM 4633 C CA . GLY A 1 601 ? -43.597 0.354 36.054 1.00 89.12 601 GLY A CA 1
ATOM 4634 C C . GLY A 1 601 ? -43.637 -0.778 35.025 1.00 89.12 601 GLY A C 1
ATOM 4635 O O . GLY A 1 601 ? -42.760 -1.643 35.057 1.00 89.12 601 GLY A O 1
ATOM 4636 N N . ASN A 1 602 ? -44.593 -0.781 34.091 1.00 92.56 602 ASN A N 1
ATOM 4637 C CA . ASN A 1 602 ? -44.625 -1.768 33.012 1.00 92.56 602 ASN A CA 1
ATOM 4638 C C . ASN A 1 602 ? -43.597 -1.419 31.936 1.00 92.56 602 ASN A C 1
ATOM 4640 O O . ASN A 1 602 ? -43.382 -0.251 31.618 1.00 92.56 602 ASN A O 1
ATOM 4644 N N . THR A 1 603 ? -42.968 -2.439 31.347 1.00 94.75 603 THR A N 1
ATOM 4645 C CA . THR A 1 603 ? -42.026 -2.234 30.237 1.00 94.75 603 THR A CA 1
ATOM 4646 C C . THR A 1 603 ? -42.784 -1.859 28.974 1.00 94.75 603 THR A C 1
ATOM 4648 O O . THR A 1 603 ? -43.601 -2.639 28.492 1.00 94.75 603 THR A O 1
ATOM 4651 N N . THR A 1 604 ? -42.483 -0.688 28.424 1.00 92.06 604 THR A N 1
ATOM 4652 C CA . THR A 1 604 ? -43.097 -0.194 27.185 1.00 92.06 604 THR A CA 1
ATOM 4653 C C . THR A 1 604 ? -42.208 -0.386 25.971 1.00 92.06 604 THR A C 1
ATOM 4655 O O . THR A 1 604 ? -42.710 -0.432 24.850 1.00 92.06 604 THR A O 1
ATOM 4658 N N . ARG A 1 605 ? -40.886 -0.456 26.177 1.00 92.44 605 ARG A N 1
ATOM 4659 C CA . ARG A 1 605 ? -39.919 -0.640 25.097 1.00 92.44 605 ARG A CA 1
ATOM 4660 C C . ARG A 1 605 ? -38.592 -1.177 25.614 1.00 92.44 605 ARG A C 1
ATOM 4662 O O . ARG A 1 605 ? -38.120 -0.761 26.674 1.00 92.44 605 ARG A O 1
ATOM 4669 N N . ILE A 1 606 ? -37.948 -2.017 24.812 1.00 95.69 606 ILE A N 1
ATOM 4670 C CA . ILE A 1 606 ? -36.554 -2.418 24.995 1.00 95.69 606 ILE A CA 1
ATOM 4671 C C . ILE A 1 606 ? -35.801 -2.086 23.708 1.00 95.69 606 ILE A C 1
ATOM 4673 O O . ILE A 1 606 ? -36.214 -2.480 22.620 1.00 95.69 606 ILE A O 1
ATOM 4677 N N . VAL A 1 607 ? -34.712 -1.334 23.826 1.00 95.38 607 VAL A N 1
ATOM 4678 C CA . VAL A 1 607 ? -33.813 -1.031 22.705 1.00 95.38 607 VAL A CA 1
ATOM 4679 C C . VAL A 1 607 ? -32.401 -1.470 23.046 1.00 95.38 607 VAL A C 1
ATOM 4681 O O . VAL A 1 607 ? -32.010 -1.423 24.211 1.00 95.38 607 VAL A O 1
ATOM 4684 N N . ALA A 1 608 ? -31.628 -1.876 22.048 1.00 96.69 608 ALA A N 1
ATOM 4685 C CA . ALA A 1 608 ? -30.225 -2.221 22.222 1.00 96.69 608 ALA A CA 1
ATOM 4686 C C . ALA A 1 608 ? -29.356 -1.545 21.162 1.00 96.69 608 ALA A C 1
ATOM 4688 O O . ALA A 1 608 ? -29.852 -1.135 20.111 1.00 96.69 608 ALA A O 1
ATOM 4689 N N . MET A 1 609 ? -28.062 -1.442 21.449 1.00 96.06 609 MET A N 1
ATOM 4690 C CA . MET A 1 609 ? -27.053 -1.057 20.468 1.00 96.06 609 MET A CA 1
ATOM 4691 C C . MET A 1 609 ? -25.787 -1.889 20.652 1.00 96.06 609 MET A C 1
ATOM 4693 O O . MET A 1 609 ? -25.375 -2.139 21.790 1.00 96.06 609 MET A O 1
ATOM 4697 N N . VAL A 1 610 ? -25.189 -2.313 19.539 1.00 94.69 610 VAL A N 1
ATOM 4698 C CA . VAL A 1 610 ? -23.959 -3.114 19.514 1.00 94.69 610 VAL A CA 1
ATOM 4699 C C . VAL A 1 610 ? -22.946 -2.507 18.556 1.00 94.69 610 VAL A C 1
ATOM 4701 O O . VAL A 1 610 ? -23.277 -2.194 17.415 1.00 94.69 610 VAL A O 1
ATOM 4704 N N . LYS A 1 611 ? -21.696 -2.373 19.006 1.00 93.38 611 LYS A N 1
ATOM 4705 C CA . LYS A 1 611 ? -20.571 -1.981 18.151 1.00 93.38 611 LYS A CA 1
ATOM 4706 C C . LYS A 1 611 ? -20.135 -3.185 17.309 1.00 93.38 611 LYS A C 1
ATOM 4708 O O . LYS A 1 611 ? -19.549 -4.122 17.846 1.00 93.38 611 LYS A O 1
ATOM 4713 N N . ARG A 1 612 ? -20.424 -3.172 16.010 1.00 92.31 612 ARG A N 1
ATOM 4714 C CA . ARG A 1 612 ? -20.198 -4.282 15.070 1.00 92.31 612 ARG A CA 1
ATOM 4715 C C . ARG A 1 612 ? -18.747 -4.438 14.643 1.00 92.31 612 ARG A C 1
ATOM 4717 O O . ARG A 1 612 ? -18.279 -5.564 14.600 1.00 92.31 612 ARG A O 1
ATOM 4724 N N . GLY A 1 613 ? -18.050 -3.337 14.365 1.00 90.31 613 GLY A N 1
ATOM 4725 C CA . GLY A 1 613 ? -16.756 -3.378 13.673 1.00 90.31 613 GLY A CA 1
ATOM 4726 C C . GLY A 1 613 ? -16.896 -3.661 12.174 1.00 90.31 613 GLY A C 1
ATOM 4727 O O . GLY A 1 613 ? -17.978 -3.452 11.625 1.00 90.31 613 GLY A O 1
ATOM 4728 N N . GLY A 1 614 ? -15.811 -4.103 11.529 1.00 88.19 614 GLY A N 1
ATOM 4729 C CA . GLY A 1 614 ? -15.777 -4.330 10.077 1.00 88.19 614 GLY A CA 1
ATOM 4730 C C . GLY A 1 614 ? -16.192 -3.099 9.259 1.00 88.19 614 GLY A C 1
ATOM 4731 O O . GLY A 1 614 ? -15.979 -1.956 9.679 1.00 88.19 614 GLY A O 1
ATOM 4732 N N . ASP A 1 615 ? -16.864 -3.370 8.139 1.00 88.19 615 ASP A N 1
ATOM 4733 C CA . ASP A 1 615 ? -17.458 -2.375 7.235 1.00 88.19 615 ASP A CA 1
ATOM 4734 C C . ASP A 1 615 ? -18.992 -2.300 7.365 1.00 88.19 615 ASP A C 1
ATOM 4736 O O . ASP A 1 615 ? -19.687 -1.895 6.434 1.00 88.19 615 ASP A O 1
ATOM 4740 N N . TYR A 1 616 ? -19.549 -2.710 8.512 1.00 91.50 616 TYR A N 1
ATOM 4741 C CA . TYR A 1 616 ? -21.000 -2.826 8.693 1.00 91.50 616 TYR A CA 1
ATOM 4742 C C . TYR A 1 616 ? -21.754 -1.500 8.465 1.00 91.50 616 TYR A C 1
ATOM 4744 O O . TYR A 1 616 ? -22.758 -1.474 7.754 1.00 91.50 616 TYR A O 1
ATOM 4752 N N . ASP A 1 617 ? -21.299 -0.404 9.085 1.00 90.88 617 ASP A N 1
ATOM 4753 C CA . ASP A 1 617 ? -21.890 0.930 8.912 1.00 90.88 617 ASP A CA 1
ATOM 4754 C C . ASP A 1 617 ? -20.868 2.033 9.255 1.00 90.88 617 ASP A C 1
ATOM 4756 O O . ASP A 1 617 ? -20.977 2.695 10.299 1.00 90.88 617 ASP A O 1
ATOM 4760 N N . PRO A 1 618 ? -19.843 2.244 8.405 1.00 89.44 618 PRO A N 1
ATOM 4761 C CA . PRO A 1 618 ? -18.757 3.177 8.703 1.00 89.44 618 PRO A CA 1
ATOM 4762 C C . PRO A 1 618 ? -19.247 4.616 8.910 1.00 89.44 618 PRO A C 1
ATOM 4764 O O . PRO A 1 618 ? -18.693 5.352 9.726 1.00 89.44 618 PRO A O 1
ATOM 4767 N N . ALA A 1 619 ? -20.336 5.006 8.235 1.00 88.81 619 ALA A N 1
ATOM 4768 C CA . ALA A 1 619 ? -20.946 6.330 8.364 1.00 88.81 619 ALA A CA 1
ATOM 4769 C C . ALA A 1 619 ? -21.457 6.609 9.787 1.00 88.81 619 ALA A C 1
ATOM 4771 O O . ALA A 1 619 ? -21.444 7.752 10.245 1.00 88.81 619 ALA A O 1
ATOM 4772 N N . ASN A 1 620 ? -21.864 5.559 10.503 1.00 89.56 620 ASN A N 1
ATOM 4773 C CA . ASN A 1 620 ? -22.430 5.641 11.847 1.00 89.56 620 ASN A CA 1
ATOM 4774 C C . ASN A 1 620 ? -21.526 4.965 12.884 1.00 89.56 620 ASN A C 1
ATOM 4776 O O . ASN A 1 620 ? -21.983 4.481 13.921 1.00 89.56 620 ASN A O 1
ATOM 4780 N N . ASN A 1 621 ? -20.224 4.940 12.590 1.00 89.50 621 ASN A N 1
ATOM 4781 C CA . ASN A 1 621 ? -19.178 4.345 13.408 1.00 89.50 621 ASN A CA 1
ATOM 4782 C C . ASN A 1 621 ? -19.479 2.894 13.817 1.00 89.50 621 ASN A C 1
ATOM 4784 O O . ASN A 1 621 ? -19.243 2.497 14.958 1.00 89.50 621 ASN A O 1
ATOM 4788 N N . ASN A 1 622 ? -20.025 2.105 12.891 1.00 93.00 622 ASN A N 1
ATOM 4789 C CA . ASN A 1 622 ? -20.287 0.676 13.037 1.00 93.00 622 ASN A CA 1
ATOM 4790 C C . ASN A 1 622 ? -21.203 0.307 14.221 1.00 93.00 622 ASN A C 1
ATOM 4792 O O . ASN A 1 622 ? -21.033 -0.756 14.820 1.00 93.00 622 ASN A O 1
ATOM 4796 N N . TRP A 1 623 ? -22.167 1.158 14.584 1.00 93.88 623 TRP A N 1
ATOM 4797 C CA . TRP A 1 623 ? -23.207 0.813 15.560 1.00 93.88 623 TRP A CA 1
ATOM 4798 C C . TRP A 1 623 ? -24.432 0.188 14.886 1.00 93.88 623 TRP A C 1
ATOM 4800 O O . TRP A 1 623 ? -25.051 0.790 14.013 1.00 93.88 623 TRP A O 1
ATOM 4810 N N . GLU A 1 624 ? -24.833 -0.997 15.344 1.00 95.50 624 GLU A N 1
ATOM 4811 C CA . GLU A 1 624 ? -26.120 -1.607 15.006 1.00 95.50 624 GLU A CA 1
ATOM 4812 C C . GLU A 1 624 ? -27.138 -1.355 16.119 1.00 95.50 624 GLU A C 1
ATOM 4814 O O . GLU A 1 624 ? -26.821 -1.476 17.304 1.00 95.50 624 GLU A O 1
ATOM 4819 N N . TRP A 1 625 ? -28.370 -1.025 15.734 1.00 95.31 625 TRP A N 1
ATOM 4820 C CA . TRP A 1 625 ? -29.476 -0.735 16.644 1.00 95.31 625 TRP A CA 1
ATOM 4821 C C . TRP A 1 625 ? -30.512 -1.851 16.605 1.00 95.31 625 TRP A C 1
ATOM 4823 O O . TRP A 1 625 ? -30.763 -2.436 15.553 1.00 95.31 625 TRP A O 1
ATOM 4833 N N . PHE A 1 626 ? -31.164 -2.091 17.741 1.00 96.12 626 PHE A N 1
ATOM 4834 C CA . PHE A 1 626 ? -32.195 -3.113 17.885 1.00 96.12 626 PHE A CA 1
ATOM 4835 C C . PHE A 1 626 ? -33.394 -2.566 18.657 1.00 96.12 626 PHE A C 1
ATOM 4837 O O . PHE A 1 626 ? -33.237 -1.836 19.639 1.00 96.12 626 PHE A O 1
ATOM 4844 N N . ILE A 1 627 ? -34.594 -2.988 18.264 1.00 95.25 627 ILE A N 1
ATOM 4845 C CA . ILE A 1 627 ? -35.821 -2.860 19.053 1.00 95.25 627 ILE A CA 1
ATOM 4846 C C . ILE A 1 627 ? -36.296 -4.271 19.370 1.00 95.25 627 ILE A C 1
ATOM 4848 O O . ILE A 1 627 ? -36.554 -5.067 18.466 1.00 95.25 627 ILE A O 1
ATOM 4852 N N . LEU A 1 628 ? -36.415 -4.583 20.652 1.00 96.94 628 LEU A N 1
ATOM 4853 C CA . LEU A 1 628 ? -36.866 -5.877 21.139 1.00 96.94 628 LEU A CA 1
ATOM 4854 C C . LEU A 1 628 ? -38.324 -5.763 21.591 1.00 96.94 628 LEU A C 1
ATOM 4856 O O . LEU A 1 628 ? -38.800 -4.677 21.938 1.00 96.94 628 LEU A O 1
ATOM 4860 N N . ASN A 1 629 ? -39.027 -6.890 21.621 1.00 96.56 629 ASN A N 1
ATOM 4861 C CA . ASN A 1 629 ? -40.319 -6.959 22.298 1.00 96.56 629 ASN A CA 1
ATOM 4862 C C . ASN A 1 629 ? -40.163 -6.752 23.821 1.00 96.56 629 ASN A C 1
ATOM 4864 O O . ASN A 1 629 ? -39.062 -6.793 24.372 1.00 96.56 629 ASN A O 1
ATOM 4868 N N . ASN A 1 630 ? -41.273 -6.501 24.519 1.00 95.50 630 ASN A N 1
ATOM 4869 C CA . ASN A 1 630 ? -41.253 -6.031 25.913 1.00 95.50 630 ASN A CA 1
ATOM 4870 C C . ASN A 1 630 ? -40.694 -7.042 26.932 1.00 95.50 630 ASN A C 1
ATOM 4872 O O . ASN A 1 630 ? -40.341 -6.654 28.046 1.00 95.50 630 ASN A O 1
ATOM 4876 N N . ASP A 1 631 ? -40.599 -8.319 26.567 1.00 95.19 631 ASP A N 1
ATOM 4877 C CA . ASP A 1 631 ? -40.001 -9.393 27.365 1.00 95.19 631 ASP A CA 1
ATOM 4878 C C . ASP A 1 631 ? -38.589 -9.791 26.883 1.00 95.19 631 ASP A C 1
ATOM 4880 O O . ASP A 1 631 ? -37.959 -10.645 27.506 1.00 95.19 631 ASP A O 1
ATOM 4884 N N . ALA A 1 632 ? -38.076 -9.156 25.822 1.00 96.62 632 ALA A N 1
ATOM 4885 C CA . ALA A 1 632 ? -36.814 -9.477 25.156 1.00 96.62 632 ALA A CA 1
ATOM 4886 C C . ALA A 1 632 ? -36.707 -10.934 24.658 1.00 96.62 632 ALA A C 1
ATOM 4888 O O . ALA A 1 632 ? -35.609 -11.492 24.609 1.00 96.62 632 ALA A O 1
ATOM 4889 N N . SER A 1 633 ? -37.826 -11.559 24.277 1.00 96.69 633 SER A N 1
ATOM 4890 C CA . SER A 1 633 ? -37.835 -12.883 23.639 1.00 96.69 633 SER A CA 1
ATOM 4891 C C . SER A 1 633 ? -37.625 -12.843 22.119 1.00 96.69 633 SER A C 1
ATOM 4893 O O . SER A 1 633 ? -37.282 -13.869 21.533 1.00 96.69 633 SER A O 1
ATOM 4895 N N . SER A 1 634 ? -37.767 -11.678 21.473 1.00 97.31 634 SER A N 1
ATOM 4896 C CA . SER A 1 634 ? -37.543 -11.501 20.029 1.00 97.31 634 SER A CA 1
ATOM 4897 C C . SER A 1 634 ? -37.048 -10.097 19.653 1.00 97.31 634 SER A C 1
ATOM 4899 O O . SER A 1 634 ? -37.260 -9.118 20.374 1.00 97.31 634 SER A O 1
ATOM 4901 N N . ILE A 1 635 ? -36.385 -10.002 18.495 1.00 97.56 635 ILE A N 1
ATOM 4902 C CA . ILE A 1 635 ? -36.026 -8.737 17.841 1.00 97.56 635 ILE A CA 1
ATOM 4903 C C . ILE A 1 635 ? -37.181 -8.348 16.913 1.00 97.56 635 ILE A C 1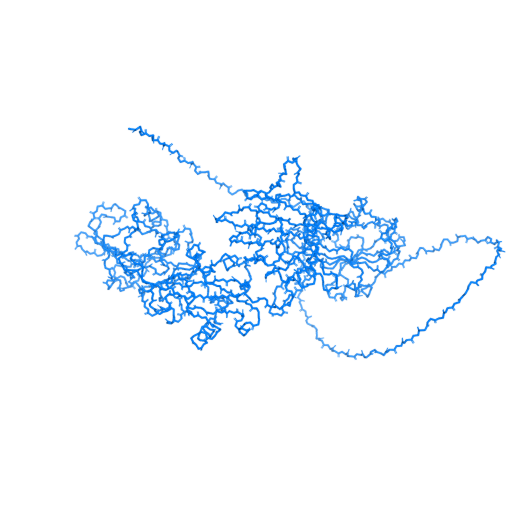
ATOM 4905 O O . ILE A 1 635 ? -37.536 -9.100 16.012 1.00 97.56 635 ILE A O 1
ATOM 4909 N N . THR A 1 636 ? -37.758 -7.169 17.131 1.00 96.19 636 THR A N 1
ATOM 4910 C CA . THR A 1 636 ? -38.860 -6.617 16.319 1.00 96.19 636 THR A CA 1
ATOM 4911 C C . THR A 1 636 ? -38.369 -5.719 15.185 1.00 96.19 636 THR A C 1
ATOM 4913 O O . THR A 1 636 ? -39.045 -5.589 14.171 1.00 96.19 636 THR A O 1
ATOM 4916 N N . SER A 1 637 ? -37.189 -5.111 15.338 1.00 94.38 637 SER A N 1
ATOM 4917 C CA . SER A 1 637 ? -36.504 -4.353 14.289 1.00 94.38 637 SER A CA 1
ATOM 4918 C C . SER A 1 637 ? -35.002 -4.333 14.559 1.00 94.38 637 SER A C 1
ATOM 4920 O O . SER A 1 637 ? -34.593 -4.248 15.718 1.00 94.38 637 SER A O 1
ATOM 4922 N N . GLN A 1 638 ? -34.187 -4.368 13.505 1.00 94.12 638 GLN A N 1
ATOM 4923 C CA . GLN A 1 638 ? -32.726 -4.287 13.588 1.00 94.12 638 GLN A CA 1
ATOM 4924 C C . GLN A 1 638 ? -32.126 -3.629 12.345 1.00 94.12 638 GLN A C 1
ATOM 4926 O O . GLN A 1 638 ? -32.781 -3.553 11.304 1.00 94.12 638 GLN A O 1
ATOM 4931 N N . GLY A 1 639 ? -30.864 -3.225 12.450 1.00 90.50 639 GLY A N 1
ATOM 4932 C CA . GLY A 1 639 ? -30.046 -2.871 11.298 1.00 90.50 639 GLY A CA 1
ATOM 4933 C C . GLY A 1 639 ? -29.992 -1.371 10.970 1.00 90.50 639 GLY A C 1
ATOM 4934 O O . GLY A 1 639 ? -30.494 -0.534 11.732 1.00 90.50 639 GLY A O 1
ATOM 4935 N N . PRO A 1 640 ? -29.409 -1.002 9.812 1.00 82.25 640 PRO A N 1
ATOM 4936 C CA . PRO A 1 640 ? -29.196 0.394 9.415 1.00 82.25 640 PRO A CA 1
ATOM 4937 C C . PRO A 1 640 ? -30.498 1.162 9.153 1.00 82.25 640 PRO A C 1
ATOM 4939 O O . PRO A 1 640 ? -30.522 2.388 9.197 1.00 82.25 640 PRO A O 1
ATOM 4942 N N . SER A 1 641 ? -31.616 0.469 8.925 1.00 74.75 641 SER A N 1
ATOM 4943 C CA . SER A 1 641 ? -32.937 1.086 8.737 1.00 74.75 641 SER A CA 1
ATOM 4944 C C . SER A 1 641 ? -33.446 1.820 9.986 1.00 74.75 641 SER A C 1
ATOM 4946 O O . SER A 1 641 ? -34.232 2.758 9.868 1.00 74.75 641 SER A O 1
ATOM 4948 N N . LEU A 1 642 ? -32.958 1.456 11.178 1.00 81.62 642 LEU A N 1
ATOM 4949 C CA . LEU A 1 642 ? -33.204 2.187 12.427 1.00 81.62 642 LEU A CA 1
ATOM 4950 C C . LEU A 1 642 ? -32.299 3.421 12.588 1.00 81.62 642 LEU A C 1
ATOM 4952 O O . LEU A 1 642 ? -32.540 4.261 13.464 1.00 81.62 642 LEU A O 1
ATOM 4956 N N . SER A 1 643 ? -31.272 3.549 11.741 1.00 69.25 643 SER A N 1
ATOM 4957 C CA . SER A 1 643 ? -30.229 4.565 11.859 1.00 69.25 643 SER A CA 1
ATOM 4958 C C . SER A 1 643 ? -30.781 5.999 11.833 1.00 69.25 643 SER A C 1
ATOM 4960 O O . SER A 1 643 ? -30.470 6.753 12.752 1.00 69.25 643 SER A O 1
ATOM 4962 N N . PRO A 1 644 ? -31.685 6.422 10.923 1.00 79.38 644 PRO A N 1
ATOM 4963 C CA . PRO A 1 644 ? -32.131 7.820 10.910 1.00 79.38 644 PRO A CA 1
ATOM 4964 C C . PRO A 1 644 ? -32.779 8.276 12.229 1.00 79.38 644 PRO A C 1
ATOM 4966 O O . PRO A 1 644 ? -32.598 9.420 12.650 1.00 79.38 644 PRO A O 1
ATOM 4969 N N . THR A 1 645 ? -33.494 7.382 12.918 1.00 83.88 645 THR A N 1
ATOM 4970 C CA . THR A 1 645 ? -34.170 7.689 14.187 1.00 83.88 645 THR A CA 1
ATOM 4971 C C . THR A 1 645 ? -33.224 7.627 15.386 1.00 83.88 645 THR A C 1
ATOM 4973 O O . THR A 1 645 ? -33.269 8.507 16.247 1.00 83.88 645 THR A O 1
ATOM 4976 N N . CYS A 1 646 ? -32.365 6.609 15.465 1.00 89.44 646 CYS A N 1
ATOM 4977 C CA . CYS A 1 646 ? -31.467 6.414 16.606 1.00 89.44 646 CYS A CA 1
ATOM 4978 C C . CYS A 1 646 ? -30.167 7.211 16.450 1.00 89.44 646 CYS A C 1
ATOM 4980 O O . CYS A 1 646 ? -29.796 8.005 17.319 1.00 89.44 646 CYS A O 1
ATOM 4982 N N . THR A 1 647 ? -29.505 7.054 15.312 1.00 87.50 647 THR A N 1
ATOM 4983 C CA . THR A 1 647 ? -28.178 7.594 15.031 1.00 87.50 647 THR A CA 1
ATOM 4984 C C . THR A 1 647 ? -28.159 9.111 14.984 1.00 87.50 647 THR A C 1
ATOM 4986 O O . THR A 1 647 ? -27.252 9.711 15.548 1.00 87.50 647 THR A O 1
ATOM 4989 N N . SER A 1 648 ? -29.170 9.767 14.405 1.00 87.19 648 SER A N 1
ATOM 4990 C CA . SER A 1 648 ? -29.202 11.240 14.349 1.00 87.19 648 SER A CA 1
ATOM 4991 C C . SER A 1 648 ? -29.224 11.889 15.740 1.00 87.19 648 SER A C 1
ATOM 4993 O O . SER A 1 648 ? -28.665 12.971 15.947 1.00 87.19 648 SER A O 1
ATOM 4995 N N . CYS A 1 649 ? -29.851 11.224 16.715 1.00 88.19 649 CYS A N 1
ATOM 4996 C CA . CYS A 1 649 ? -29.836 11.662 18.103 1.00 88.19 649 CYS A CA 1
ATOM 4997 C C . CYS A 1 649 ? -28.514 11.281 18.772 1.00 88.19 649 CYS A C 1
ATOM 4999 O O . CYS A 1 649 ? -27.865 12.134 19.372 1.00 88.19 649 CYS A O 1
ATOM 5001 N N . HIS A 1 650 ? -28.095 10.024 18.642 1.00 91.06 650 HIS A N 1
ATOM 5002 C CA . HIS A 1 650 ? -26.910 9.504 19.318 1.00 91.06 650 HIS A CA 1
ATOM 5003 C C . HIS A 1 650 ? -25.588 10.082 18.789 1.00 91.06 650 HIS A C 1
ATOM 5005 O O . HIS A 1 650 ? -24.652 10.234 19.568 1.00 91.06 650 HIS A O 1
ATOM 5011 N N . ALA A 1 651 ? -25.527 10.554 17.542 1.00 89.25 651 ALA A N 1
ATOM 5012 C CA . ALA A 1 651 ? -24.391 11.316 17.015 1.00 89.25 651 ALA A CA 1
ATOM 5013 C C . ALA A 1 651 ? -24.092 12.571 17.859 1.00 89.25 651 ALA A C 1
ATOM 5015 O O . ALA A 1 651 ? -22.960 13.046 17.919 1.00 89.25 651 ALA A O 1
ATOM 5016 N N . LYS A 1 652 ? -25.099 13.100 18.572 1.00 88.12 652 LYS A N 1
ATOM 5017 C CA . LYS A 1 652 ? -24.966 14.260 19.466 1.00 88.12 652 LYS A CA 1
ATOM 5018 C C . LYS A 1 652 ? -24.451 13.892 20.859 1.00 88.12 652 LYS A C 1
ATOM 5020 O O . LYS A 1 652 ? -24.327 14.785 21.698 1.00 88.12 652 LYS A O 1
ATOM 5025 N N . ALA A 1 653 ? -24.166 12.619 21.142 1.00 84.06 653 ALA A N 1
ATOM 5026 C CA . ALA A 1 653 ? -23.630 12.194 22.434 1.00 84.06 653 ALA A CA 1
ATOM 5027 C C . ALA A 1 653 ? -22.324 12.931 22.769 1.00 84.06 653 ALA A C 1
ATOM 5029 O O . ALA A 1 653 ? -22.191 13.423 23.886 1.00 84.06 653 ALA A O 1
ATOM 5030 N N . ALA A 1 654 ? -21.437 13.128 21.784 1.00 73.62 654 ALA A N 1
ATOM 5031 C CA . ALA A 1 654 ? -20.191 13.887 21.942 1.00 73.62 654 ALA A CA 1
ATOM 5032 C C . ALA A 1 654 ? -20.417 15.311 22.486 1.00 73.62 654 ALA A C 1
ATOM 5034 O O . ALA A 1 654 ? -19.751 15.744 23.423 1.00 73.62 654 ALA A O 1
ATOM 5035 N N . ALA A 1 655 ? -21.436 16.017 21.981 1.00 73.88 655 ALA A N 1
ATOM 5036 C CA . ALA A 1 655 ? -21.800 17.353 22.464 1.00 73.88 655 ALA A CA 1
ATOM 5037 C C . ALA A 1 655 ? -22.328 17.361 23.915 1.00 73.88 655 ALA A C 1
ATOM 5039 O O . ALA A 1 655 ? -22.423 18.416 24.536 1.00 73.88 655 ALA A O 1
ATOM 5040 N N . ASN A 1 656 ? -22.670 16.192 24.463 1.00 70.25 656 ASN A N 1
ATOM 5041 C CA . ASN A 1 656 ? -23.243 16.008 25.795 1.00 70.25 656 ASN A CA 1
ATOM 5042 C C . ASN A 1 656 ? -22.309 15.226 26.729 1.00 70.25 656 ASN A C 1
ATOM 5044 O O . ASN A 1 656 ? -22.786 14.521 27.619 1.00 70.25 656 ASN A O 1
ATOM 5048 N N . ARG A 1 657 ? -20.986 15.341 26.533 1.00 76.94 657 ARG A N 1
ATOM 5049 C CA . ARG A 1 657 ? -19.959 14.615 27.309 1.00 76.94 657 ARG A CA 1
ATOM 5050 C C . ARG A 1 657 ? -20.040 13.087 27.175 1.00 76.94 657 ARG A C 1
ATOM 5052 O O . ARG A 1 657 ? -19.477 12.370 27.993 1.00 76.94 657 ARG A O 1
ATOM 5059 N N . GLY A 1 658 ? -20.783 12.587 26.192 1.00 79.19 658 GLY A N 1
ATOM 5060 C CA . GLY A 1 658 ? -20.743 11.194 25.765 1.00 79.19 658 GLY A CA 1
ATOM 5061 C C . GLY A 1 658 ? -19.626 10.974 24.754 1.00 79.19 658 GLY A C 1
ATOM 5062 O O . GLY A 1 658 ? -18.958 11.922 24.349 1.00 79.19 658 GLY A O 1
ATOM 5063 N N . MET A 1 659 ? -19.435 9.737 24.313 1.00 85.94 659 MET A N 1
ATOM 5064 C CA . MET A 1 659 ? -18.487 9.402 23.249 1.00 85.94 659 MET A CA 1
ATOM 5065 C C . MET A 1 659 ? -19.018 8.257 22.408 1.00 85.94 659 MET A C 1
ATOM 5067 O O . MET A 1 659 ? -19.768 7.426 22.911 1.00 85.94 659 MET A O 1
ATOM 5071 N N . ASP A 1 660 ? -18.627 8.240 21.133 1.00 89.44 660 ASP A N 1
ATOM 5072 C CA . ASP A 1 660 ? -18.929 7.155 20.199 1.00 89.44 660 ASP A CA 1
ATOM 5073 C C . ASP A 1 660 ? -20.393 6.691 20.280 1.00 89.44 660 ASP A C 1
ATOM 5075 O O . ASP A 1 660 ? -20.690 5.551 20.614 1.00 89.44 660 ASP A O 1
ATOM 5079 N N . TYR A 1 661 ? -21.318 7.627 20.041 1.00 90.88 661 TYR A N 1
ATOM 5080 C CA . TYR A 1 661 ? -22.768 7.406 20.082 1.00 90.88 661 TYR A CA 1
ATOM 5081 C C . TYR A 1 661 ? -23.360 7.027 21.453 1.00 90.88 661 TYR A C 1
ATOM 5083 O O . TYR A 1 661 ? -24.574 6.862 21.564 1.00 90.88 661 TYR A O 1
ATOM 5091 N N . VAL A 1 662 ? -22.572 6.955 22.525 1.00 90.31 662 VAL A N 1
ATOM 5092 C CA . VAL A 1 662 ? -23.038 6.594 23.872 1.00 90.31 662 VAL A CA 1
ATOM 5093 C C . VAL A 1 662 ? -23.068 7.828 24.773 1.00 90.31 662 VAL A C 1
ATOM 5095 O O . VAL A 1 662 ? -22.072 8.529 24.943 1.00 90.31 662 VAL A O 1
ATOM 5098 N N . TYR A 1 663 ? -24.230 8.105 25.364 1.00 88.00 663 TYR A N 1
ATOM 5099 C CA . TYR A 1 663 ? -24.383 9.156 26.373 1.00 88.00 663 TYR A CA 1
ATOM 5100 C C . TYR A 1 663 ? -23.778 8.719 27.715 1.00 88.00 663 TYR A C 1
ATOM 5102 O O . TYR A 1 663 ? -23.787 7.529 28.023 1.00 88.00 663 TYR A O 1
ATOM 5110 N N . PRO A 1 664 ? -23.287 9.656 28.543 1.00 85.56 664 PRO A N 1
ATOM 5111 C CA . PRO A 1 664 ? -22.727 9.303 29.837 1.00 85.56 664 PRO A CA 1
ATOM 5112 C C . PRO A 1 664 ? -23.822 8.762 30.766 1.00 85.56 664 PRO A C 1
ATOM 5114 O O . PRO A 1 664 ? -24.923 9.314 30.836 1.00 85.56 664 PRO A O 1
ATOM 5117 N N . HIS A 1 665 ? -23.493 7.712 31.516 1.00 87.00 665 HIS A N 1
ATOM 5118 C CA . HIS A 1 665 ? -24.363 7.123 32.530 1.00 87.00 665 HIS A CA 1
ATOM 5119 C C . HIS A 1 665 ? -23.685 7.178 33.901 1.00 87.00 665 HIS A C 1
ATOM 5121 O O . HIS A 1 665 ? -22.487 6.930 34.017 1.00 87.00 665 HIS A O 1
ATOM 5127 N N . ALA A 1 666 ? -24.453 7.516 34.942 1.00 83.75 666 ALA A N 1
ATOM 5128 C CA . ALA A 1 666 ? -23.918 7.842 36.268 1.00 83.75 666 ALA A CA 1
ATOM 5129 C C . ALA A 1 666 ? -23.137 6.695 36.928 1.00 83.75 666 ALA A C 1
ATOM 5131 O O . ALA A 1 666 ? -22.206 6.953 37.686 1.00 83.75 666 ALA A O 1
ATOM 5132 N N . ASN A 1 667 ? -23.504 5.447 36.626 1.00 85.81 667 ASN A N 1
ATOM 5133 C CA . ASN A 1 667 ? -22.870 4.257 37.181 1.00 85.81 667 ASN A CA 1
ATOM 5134 C C . ASN A 1 667 ? -22.052 3.490 36.131 1.00 85.81 667 ASN A C 1
ATOM 5136 O O . ASN A 1 667 ? -21.696 2.340 36.388 1.00 85.81 667 ASN A O 1
ATOM 5140 N N . ASP A 1 668 ? -21.761 4.066 34.952 1.00 84.25 668 ASP A N 1
ATOM 5141 C CA . ASP A 1 668 ? -20.791 3.433 34.053 1.00 84.25 668 ASP A CA 1
ATOM 5142 C C . ASP A 1 668 ? -19.404 3.534 34.712 1.00 84.25 668 ASP A C 1
ATOM 5144 O O . ASP A 1 668 ? -18.922 4.644 34.964 1.00 84.25 668 ASP A O 1
ATOM 5148 N N . PRO A 1 669 ? -18.749 2.402 35.033 1.00 67.81 669 PRO A N 1
ATOM 5149 C CA . PRO A 1 669 ? -17.443 2.406 35.680 1.00 67.81 669 PRO A CA 1
ATOM 5150 C C . PRO A 1 669 ? -16.346 2.997 34.790 1.00 67.81 669 PRO A C 1
ATOM 5152 O O . PRO A 1 669 ? -15.233 3.185 35.269 1.00 67.81 669 PRO A O 1
ATOM 5155 N N . VAL A 1 670 ? -16.606 3.285 33.515 1.00 65.44 670 VAL A N 1
ATOM 5156 C CA . VAL A 1 670 ? -15.650 3.978 32.654 1.00 65.44 670 VAL A CA 1
ATOM 5157 C C . VAL A 1 670 ? -16.298 5.242 32.089 1.00 65.44 670 VAL A C 1
ATOM 5159 O O . VAL A 1 670 ? -16.768 5.231 30.949 1.00 65.44 670 VAL A O 1
ATOM 5162 N N . PRO A 1 671 ? -16.368 6.328 32.885 1.00 56.62 671 PRO A N 1
ATOM 5163 C CA . PRO A 1 671 ? -16.912 7.588 32.407 1.00 56.62 671 PRO A CA 1
ATOM 5164 C C . PRO A 1 671 ? -16.074 8.098 31.232 1.00 56.62 671 PRO A C 1
ATOM 5166 O O . PRO A 1 671 ? -14.861 7.878 31.175 1.00 56.62 671 PRO A O 1
ATOM 5169 N N . ALA A 1 672 ? -16.729 8.777 30.290 1.00 54.72 672 ALA A N 1
ATOM 5170 C CA . ALA A 1 672 ? -16.031 9.482 29.226 1.00 54.72 672 ALA A CA 1
ATOM 5171 C C . ALA A 1 672 ? -14.952 10.401 29.842 1.00 54.72 672 ALA A C 1
ATOM 5173 O O . ALA A 1 672 ? -15.236 11.052 30.854 1.00 54.72 672 ALA A O 1
ATOM 5174 N N . PRO A 1 673 ? -13.725 10.433 29.288 1.00 50.91 673 PRO A N 1
ATOM 5175 C CA . PRO A 1 673 ? -12.680 11.333 29.753 1.00 50.91 673 PRO A CA 1
ATOM 5176 C C . PRO A 1 673 ? -13.210 12.773 29.748 1.00 50.91 673 PRO A C 1
ATOM 5178 O O . PRO A 1 673 ? -13.870 13.195 28.797 1.00 50.91 673 PRO A O 1
ATOM 5181 N N . HIS A 1 674 ? -12.981 13.475 30.859 1.00 50.28 674 HIS A N 1
ATOM 5182 C CA . HIS A 1 674 ? -13.336 14.882 31.040 1.00 50.28 674 HIS A CA 1
ATOM 5183 C C . HIS A 1 674 ? -12.372 15.817 30.323 1.00 50.28 674 HIS A C 1
ATOM 5185 O O . HIS A 1 674 ? -11.160 15.503 30.309 1.00 50.28 674 HIS A O 1
#

Organism: NCBI:txid2721545

Secondary structure (DSSP, 8-state):
-------PPPPP---------------S---PPP-------------------------------------------PPPPP-----GGGGTTGGGSEEEEEEEGGG-TT--GGGS-S-TT-TT-EEEEEE-HHHHHHTTSSSPPTT-EEEEEEEEEEEETTEEEEEE-TTTSEEEEEE--SGGGGGGTTEEEEEE-TTSS-EEEEESSGGG--HHHHHHGGGTT-BTTB------PPPGGGGGGGGGSEEEEES--GGG--STTS-TT-SEEEEEES-TT----SSS---PPBT-EEEEEEEETTEEEEEEEEEE--TTS-GGGTTEEEEEEETTEEEEE-B-TTS-BSEES-HHHHHHHTT--TTSEETTEE--TT-SSTT-SS-------HHHHTTGGGSEEEEEEEGGG-TTS-GGGTTT-TT-EEEEEE-HHHHT--S-SSPPTT-EEEEEEEEEETTEEEE-TTTSEEEEEE--TTSSGGGTTEEEEEE-TTS-EEEEETTTTTTHHHHHHTT--GGGEETTEE-SS-B----HHHHTTGGGS-EEEEEPS--GGGTT-EEEEEES-TT----TTTT-PPPBT-EEEEEEE-TTS-EEEEEEEEE-BTTS-GGGTTEEEEEE-TTSSSEEEESGGGHHHHHHHHGGGGGGT-BTTB---TT-SSPPP-

Foldseek 3Di:
DDDDDDDDDDDDDDDDDPDPPPPDDDDPDDDDDDDDDDDDDDDDDDDDDDDDDDDDDDDDDDDDDDDDDDDDDDDPPPPQKQFDDDDLVLCPPQVVADWPAKAFLPFDPLDPPLQAAPDSPDLFKIKIKGWHPQQVVCQPPQAGDAFIKMKMAMWGWDQDPVGIDTGQRQWNRIKMKGQTDGDPPVLLNRIKIFGAGPVSPDTPFMGCQTPVNNLSVSLVVLVPCGHSSDHDDAFRDDQQVVQQPQLLADWQAKADQCPLPPDPPDDSPFPIKTKGWRRLRQWQDPPPRGAGHAFTKMKMFTHHPRAGPWIKMKGQGPDPFLVLLLRIKIFTADSVGSSHGDADPVRHGRIGNDPRLSVSLVVQDDLQFPSSDGAHQRSSHRPPPFFQFDDDALSLQQPQLPADFFAKAFQQFQPLDDCLQVNVPRQKIKTKGWHPQLVSPPPDLARGAQTKIKIAIWGAFLNDTDADPPPRIKMKGQGTGPALVVLNRIKIFDADPSSHTPDIDCCVVNNPLSVSLVPQDDQQHGSSDGDTHAFGDDFLVNPLPQVPADFQAFDQFDDPLQPRWTKIKGWRHLRFFQDPSDARATHFQTKMKMFTADPVGQTPWIKMKGQGGDVQPVVLNRIKIFTAPRSSPHTPDIGCVCCVSQSVVLVCLVVQQHGSSDHATPRRSHRRDD